Protein AF-A0A9P7F7M1-F1 (afdb_monomer)

Solvent-accessible surface area (backbone atoms only — not comparable to full-atom values): 29610 Å² total; per-residue (Å²): 142,85,88,84,84,84,83,83,83,83,80,83,74,84,79,76,82,79,76,76,78,80,84,76,73,84,78,82,80,71,52,75,65,57,50,50,53,50,51,50,52,52,48,52,53,52,46,55,52,51,50,53,50,51,52,52,52,52,53,51,52,53,50,39,47,51,52,10,63,77,66,77,45,57,49,70,57,48,45,53,46,61,76,53,31,78,68,51,61,72,60,52,71,69,74,87,44,59,65,60,26,48,55,53,52,54,57,65,72,42,85,71,81,79,64,58,80,72,48,53,60,55,49,48,66,71,42,48,71,60,66,77,63,61,54,70,71,56,48,52,50,41,40,51,55,42,50,53,50,50,51,46,56,72,71,38,83,73,70,39,73,67,50,49,51,48,52,50,50,50,51,52,50,50,53,51,50,51,53,50,52,48,30,73,72,69,70,57,69,92,69,58,69,67,52,59,54,42,38,42,74,72,67,67,42,51,68,66,59,51,49,52,50,49,46,51,34,64,78,49,31,72,65,40,56,53,49,47,53,52,48,52,48,49,51,52,51,49,52,44,50,50,52,52,31,51,50,51,51,51,50,51,54,52,56,52,68,73,61,83,48,72,74,54,46,62,71,72,62,67,50,96,75,67,65,84,47,56,94,45,32,63,62,68,34,32,66,67,68,42,45,37,84,49,87,73,58,90,94,46,59,96,48,47,64,86,77,37,51,88,53,56,70,63,51,51,54,50,39,51,47,58,68,74,45,75,81,74,33,72,44,69,59,77,70,73,76,78,76,82,76,81,77,85,78,83,82,82,86,79,91,78,89,82,82,86,78,85,78,85,80,88,79,86,78,87,82,84,91,84,91,88,83,86,84,88,82,89,82,84,86,84,85,88,80,89,80,89,80,83,89,80,87,78,87,76,84,84,84,79,85,78,88,82,78,86,88,80,92,74,85,83,86,82,84,87,81,81,89,80,87,82,80,81,83,75,83,89,79,78,81,85,78,77,76,81,78,87,57,68,65,65,52,51,55,51,49,51,70,72,68,48,85,81,132

pLDDT: mean 70.67, std 21.91, range [29.69, 98.19]

Radius of gyration: 40.46 Å; Cα contacts (8 Å, |Δi|>4): 155; chains: 1; bounding box: 104×92×124 Å

Sequence (455 aa):
MVSQLFHVVKNISAGQRIQLPPCTCPKVVLSKEAQAMLKHSQQEKSHQFRDALNDAWNQLDEALKTIAVSHHKCVCHVQNDLYIGHGLLRLRCSKLNAWNAFCWKKNQETENRNQGQGALESLIHKHWNEYLRPLKDEQDNILAEYADWKTTKVTGLCVSTKSKINDITQTLKAVKNELNSLNCHTGVAFATEGVQHFMGSVMGIDNQDLVSKMEGFAVQGMKGTATNYKQQVSKIRSKICDIINTKLHQFLLVFCKAFDSCALIELITGDPDARMQWTHYFRNVVQHYQVAIEGWPDNIPFANLSQASSACPNLEMLYSKWESNGRKEAQRARSCHKPKLPQKYKSSETVEDNDCTDEEHEHGNEEQDEPVDEPVCRSSTPAAAHAANQPSTFDIANTSASLQLPGSDVPPPSNAPDALDFNFYIPRDSNILTFPQFDSDAMLANLDRMFGPAP

Structure (mmCIF, N/CA/C/O backbone):
data_AF-A0A9P7F7M1-F1
#
_entry.id   AF-A0A9P7F7M1-F1
#
loop_
_atom_site.group_PDB
_atom_site.id
_atom_site.type_symbol
_atom_site.label_atom_id
_atom_site.label_alt_id
_atom_site.label_comp_id
_atom_site.label_asym_id
_atom_site.label_entity_id
_atom_site.label_seq_id
_atom_site.pdbx_PDB_ins_code
_atom_site.Cartn_x
_a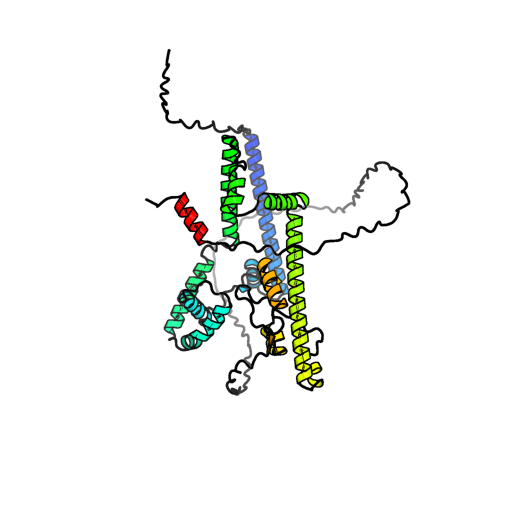tom_site.Cartn_y
_atom_site.Cartn_z
_atom_site.occupancy
_atom_site.B_iso_or_equiv
_atom_site.auth_seq_id
_atom_site.auth_comp_id
_atom_site.auth_asym_id
_atom_site.auth_atom_id
_atom_site.pdbx_PDB_model_num
ATOM 1 N N . MET A 1 1 ? 29.821 -0.877 81.477 1.00 39.84 1 MET A N 1
ATOM 2 C CA . MET A 1 1 ? 29.933 -1.575 80.179 1.00 39.84 1 MET A CA 1
ATOM 3 C C . MET A 1 1 ? 28.821 -2.609 80.113 1.00 39.84 1 MET A C 1
ATOM 5 O O . MET A 1 1 ? 28.913 -3.615 80.798 1.00 39.84 1 MET A O 1
ATOM 9 N N . VAL A 1 2 ? 27.734 -2.312 79.400 1.00 31.50 2 VAL A N 1
ATOM 10 C CA . VAL A 1 2 ? 26.580 -3.212 79.247 1.00 31.50 2 VAL A CA 1
ATOM 11 C C . VAL A 1 2 ? 26.306 -3.315 77.753 1.00 31.50 2 VAL A C 1
ATOM 13 O O . VAL A 1 2 ? 25.874 -2.341 77.144 1.00 31.50 2 VAL A O 1
ATOM 16 N N . SER A 1 3 ? 26.613 -4.467 77.164 1.00 38.62 3 SER A N 1
ATOM 17 C CA . SER A 1 3 ? 26.280 -4.778 75.775 1.00 38.62 3 SER A CA 1
ATOM 18 C C . SER A 1 3 ? 24.979 -5.572 75.759 1.00 38.62 3 SER A C 1
ATOM 20 O O . SER A 1 3 ? 24.933 -6.693 76.260 1.00 38.62 3 SER A O 1
ATOM 22 N N . GLN A 1 4 ? 23.920 -4.982 75.205 1.00 44.97 4 GLN A N 1
ATOM 23 C CA . GLN A 1 4 ? 22.678 -5.685 74.889 1.00 44.97 4 GLN A CA 1
ATOM 24 C C . GLN A 1 4 ? 22.730 -6.174 73.440 1.00 44.97 4 GLN A C 1
ATOM 26 O O . GLN A 1 4 ? 22.819 -5.387 72.500 1.00 44.97 4 GLN A O 1
ATOM 31 N N . LEU A 1 5 ? 22.699 -7.496 73.293 1.00 45.56 5 LEU A N 1
ATOM 32 C CA . LEU A 1 5 ? 22.589 -8.215 72.030 1.00 45.56 5 LEU A CA 1
ATOM 33 C C . LEU A 1 5 ? 21.094 -8.388 71.709 1.00 45.56 5 LEU A C 1
ATOM 35 O O . LEU A 1 5 ? 20.382 -9.062 72.452 1.00 45.56 5 LEU A O 1
ATOM 39 N N . PHE A 1 6 ? 20.612 -7.798 70.616 1.00 41.94 6 PHE A N 1
ATOM 40 C CA . PHE A 1 6 ? 19.266 -8.059 70.099 1.00 41.94 6 PHE A CA 1
ATOM 41 C C . PHE A 1 6 ? 19.322 -9.169 69.044 1.00 41.94 6 PHE A C 1
ATOM 43 O O . PHE A 1 6 ? 19.834 -8.969 67.945 1.00 41.94 6 PHE A O 1
ATOM 50 N N . HIS A 1 7 ? 18.761 -10.334 69.369 1.00 42.06 7 HIS A N 1
ATOM 51 C CA . HIS A 1 7 ? 18.430 -11.364 68.386 1.00 42.06 7 HIS A CA 1
ATOM 52 C C . HIS A 1 7 ? 17.060 -11.061 67.770 1.00 42.06 7 HIS A C 1
ATOM 54 O O . HIS A 1 7 ? 16.032 -11.146 68.440 1.00 42.06 7 HIS A O 1
ATOM 60 N N . VAL A 1 8 ? 17.042 -10.732 66.477 1.00 46.00 8 VAL A N 1
ATOM 61 C CA . VAL A 1 8 ? 15.816 -10.636 65.674 1.00 46.00 8 VAL A CA 1
ATOM 62 C C . VAL A 1 8 ? 15.525 -12.011 65.077 1.00 46.00 8 VAL A C 1
ATOM 64 O O . VAL A 1 8 ? 16.167 -12.436 64.119 1.00 46.00 8 VAL A O 1
ATOM 67 N N . VAL A 1 9 ? 14.552 -12.717 65.653 1.00 46.03 9 VAL A N 1
ATOM 68 C CA . VAL A 1 9 ? 13.976 -13.940 65.078 1.00 46.03 9 VAL A CA 1
ATOM 69 C C . VAL A 1 9 ? 12.910 -13.526 64.065 1.00 46.03 9 VAL A C 1
ATOM 71 O O . VAL A 1 9 ? 11.855 -13.011 64.431 1.00 46.03 9 VAL A O 1
ATOM 74 N N . LYS A 1 10 ? 13.193 -13.724 62.776 1.00 51.34 10 LYS A N 1
ATOM 75 C CA . LYS A 1 10 ? 12.276 -13.410 61.674 1.00 51.34 10 LYS A CA 1
ATOM 76 C C . LYS A 1 10 ? 11.512 -14.678 61.276 1.00 51.34 10 LYS A C 1
ATOM 78 O O . LYS A 1 10 ? 11.952 -15.427 60.411 1.00 51.34 10 LYS A O 1
ATOM 83 N N . ASN A 1 11 ? 10.370 -14.919 61.919 1.00 42.97 11 ASN A N 1
ATOM 84 C CA . ASN A 1 11 ? 9.403 -15.926 61.477 1.00 42.97 11 ASN A CA 1
ATOM 85 C C . ASN A 1 11 ? 8.604 -15.365 60.292 1.00 42.97 11 ASN A C 1
ATOM 87 O O . ASN A 1 11 ? 7.792 -14.458 60.460 1.00 42.97 11 ASN A O 1
ATOM 91 N N . ILE A 1 12 ? 8.848 -15.893 59.093 1.00 47.41 12 ILE A N 1
ATOM 92 C CA . ILE A 1 12 ? 8.062 -15.600 57.890 1.00 47.41 12 ILE A CA 1
ATOM 93 C C . ILE A 1 12 ? 6.879 -16.575 57.883 1.00 47.41 12 ILE A C 1
ATOM 95 O O . ILE A 1 12 ? 7.024 -17.732 57.494 1.00 47.41 12 ILE A O 1
ATOM 99 N N . SER A 1 13 ? 5.716 -16.131 58.365 1.00 49.62 13 SER A N 1
ATOM 100 C CA . SER A 1 13 ? 4.459 -16.862 58.202 1.00 49.62 13 SER A CA 1
ATOM 101 C C . SER A 1 13 ? 3.940 -16.693 56.772 1.00 49.62 13 SER A C 1
ATOM 103 O O . SER A 1 13 ? 3.970 -15.606 56.195 1.00 49.62 13 SER A O 1
ATOM 105 N N . ALA A 1 14 ? 3.489 -17.799 56.183 1.00 49.66 14 ALA A N 1
ATOM 106 C CA . ALA A 1 14 ? 2.923 -17.853 54.845 1.00 49.66 14 ALA A CA 1
ATOM 107 C C . ALA A 1 14 ? 1.735 -16.883 54.709 1.00 49.66 14 ALA A C 1
ATOM 109 O O . ALA A 1 14 ? 0.730 -17.004 55.410 1.00 49.66 14 ALA A O 1
ATOM 110 N N . GLY A 1 15 ? 1.864 -15.914 53.801 1.00 44.81 15 GLY A N 1
ATOM 111 C CA . GLY A 1 15 ? 0.842 -14.912 53.521 1.00 44.81 15 GLY A CA 1
ATOM 112 C C . GLY A 1 15 ? -0.420 -15.535 52.928 1.00 44.81 15 GLY A C 1
ATOM 113 O O . GLY A 1 15 ? -0.465 -15.872 51.744 1.00 44.81 15 GLY A O 1
ATOM 114 N N . GLN A 1 16 ? -1.465 -15.646 53.746 1.00 52.22 16 GLN A N 1
ATOM 115 C CA . GLN A 1 16 ? -2.840 -15.823 53.286 1.00 52.22 16 GLN A CA 1
ATOM 116 C C . GLN A 1 16 ? -3.211 -14.629 52.397 1.00 52.22 16 GLN A C 1
ATOM 118 O O . GLN A 1 16 ? -3.279 -13.491 52.859 1.00 52.22 16 GLN A O 1
ATOM 123 N N . ARG A 1 17 ? -3.439 -14.884 51.103 1.00 47.28 17 ARG A N 1
ATOM 124 C CA . ARG A 1 17 ? -3.993 -13.890 50.177 1.00 47.28 17 ARG A CA 1
ATOM 125 C C . ARG A 1 17 ? -5.397 -13.518 50.652 1.00 47.28 17 ARG A C 1
ATOM 127 O O . ARG A 1 17 ? -6.331 -14.299 50.495 1.00 47.28 17 ARG A O 1
ATOM 134 N N . ILE A 1 18 ? -5.530 -12.328 51.226 1.00 48.00 18 ILE A N 1
ATOM 135 C CA . ILE A 1 18 ? -6.816 -11.714 51.553 1.00 48.00 18 ILE A CA 1
ATOM 136 C C . ILE A 1 18 ? -7.489 -11.370 50.217 1.00 48.00 18 ILE A C 1
ATOM 138 O O . ILE A 1 18 ? -7.158 -10.365 49.590 1.00 48.00 18 ILE A O 1
ATOM 142 N N . GLN A 1 19 ? -8.379 -12.239 49.727 1.00 65.25 19 GLN A N 1
ATOM 143 C CA . GLN A 1 19 ? -9.272 -11.883 48.625 1.00 65.25 19 GLN A CA 1
ATOM 144 C C . GLN A 1 19 ? -10.228 -10.799 49.125 1.00 65.25 19 GLN A C 1
ATOM 146 O O . GLN A 1 19 ? -10.931 -10.992 50.117 1.00 65.25 19 GLN A O 1
ATOM 151 N N . LEU A 1 20 ? -10.235 -9.649 48.452 1.00 58.78 20 LEU A N 1
ATOM 152 C CA . LEU A 1 20 ? -11.225 -8.608 48.699 1.00 58.78 20 LEU A CA 1
ATOM 153 C C . LEU A 1 20 ? -12.632 -9.168 48.412 1.00 58.78 20 LEU A C 1
ATOM 155 O O . LEU A 1 20 ? -12.809 -9.853 47.399 1.00 58.78 20 LEU A O 1
ATOM 159 N N . PRO A 1 21 ? -13.627 -8.896 49.277 1.00 67.62 21 PRO A N 1
ATOM 160 C CA . PRO A 1 21 ? -15.001 -9.331 49.063 1.00 67.62 21 PRO A CA 1
ATOM 161 C C . PRO A 1 21 ? -15.513 -8.862 47.690 1.00 67.62 21 PRO A C 1
ATOM 163 O O . PRO A 1 21 ? -15.281 -7.703 47.335 1.00 67.62 21 PRO A O 1
ATOM 166 N N . PRO A 1 22 ? -16.213 -9.714 46.917 1.00 66.81 22 PRO A N 1
ATOM 167 C CA . PRO A 1 22 ? -16.779 -9.329 45.629 1.00 66.81 22 PRO A CA 1
ATOM 168 C C . PRO A 1 22 ? -17.646 -8.079 45.788 1.00 66.81 22 PRO A C 1
ATOM 170 O O . PRO A 1 22 ? -18.566 -8.069 46.607 1.00 66.81 22 PRO A O 1
ATOM 173 N N . CYS A 1 23 ? -17.372 -7.029 45.010 1.00 66.44 23 CYS A N 1
ATOM 174 C CA . CYS A 1 23 ? -18.219 -5.842 44.979 1.00 66.44 23 CYS A CA 1
ATOM 175 C C . CYS A 1 23 ? -19.635 -6.249 44.551 1.00 66.44 23 CYS A C 1
ATOM 177 O O . CYS A 1 23 ? -19.894 -6.552 43.386 1.00 66.44 23 CYS A O 1
ATOM 179 N N . THR A 1 24 ? -20.565 -6.278 45.504 1.00 58.06 24 THR A N 1
ATOM 180 C CA . THR A 1 24 ? -21.972 -6.562 45.242 1.00 58.06 24 THR A CA 1
ATOM 181 C C . THR A 1 24 ? -22.602 -5.337 44.598 1.00 58.06 24 THR A C 1
ATOM 183 O O . THR A 1 24 ? -22.983 -4.391 45.288 1.00 58.06 24 THR A O 1
ATOM 186 N N . CYS A 1 25 ? -22.722 -5.337 43.271 1.00 71.75 25 CYS A N 1
ATOM 187 C CA . CYS A 1 25 ? -23.598 -4.385 42.602 1.00 71.75 25 CYS A CA 1
ATOM 188 C C . CYS A 1 25 ? -25.028 -4.580 43.144 1.00 71.75 25 CYS A C 1
ATOM 190 O O . CYS A 1 25 ? -25.496 -5.726 43.192 1.00 71.75 25 CYS A O 1
ATOM 192 N N . PRO A 1 26 ? -25.722 -3.511 43.573 1.00 74.56 26 PRO A N 1
ATOM 193 C CA . PRO A 1 26 ? -27.084 -3.615 44.079 1.00 74.56 26 PRO A CA 1
ATOM 194 C C . PRO A 1 26 ? -27.981 -4.261 43.017 1.00 74.56 26 PRO A C 1
ATOM 196 O O . PRO A 1 26 ? -28.183 -3.722 41.929 1.00 74.56 26 PRO A O 1
ATOM 199 N N . LYS A 1 27 ? -28.494 -5.457 43.325 1.00 79.19 27 LYS A N 1
ATOM 200 C CA . LYS A 1 27 ? -29.437 -6.175 42.464 1.00 79.19 27 LYS A CA 1
ATOM 201 C C . LYS A 1 27 ? -30.793 -5.494 42.575 1.00 79.19 27 LYS A C 1
ATOM 203 O O . LYS A 1 27 ? -31.524 -5.710 43.538 1.00 79.19 27 LYS A O 1
ATOM 208 N N . VAL A 1 28 ? -31.127 -4.674 41.586 1.00 86.75 28 VAL A N 1
ATOM 209 C CA . VAL A 1 28 ? -32.477 -4.127 41.442 1.00 86.75 28 VAL A CA 1
ATOM 210 C C . VAL A 1 28 ? -33.407 -5.277 41.055 1.00 86.75 28 VAL A C 1
ATOM 212 O O . VAL A 1 28 ? -33.351 -5.792 39.938 1.00 86.75 28 VAL A O 1
ATOM 215 N N . VAL A 1 29 ? -34.240 -5.720 41.996 1.00 91.00 29 VAL A N 1
ATOM 216 C CA . VAL A 1 29 ? -35.263 -6.740 41.742 1.00 91.00 29 VAL A CA 1
ATOM 217 C C . VAL A 1 29 ? -36.479 -6.044 41.138 1.00 91.00 29 VAL A C 1
ATOM 219 O O . VAL A 1 29 ? -37.227 -5.364 41.833 1.00 91.00 29 VAL A O 1
ATOM 222 N N . LEU A 1 30 ? -36.663 -6.189 39.827 1.00 94.62 30 LEU A N 1
ATOM 223 C CA . LEU A 1 30 ? -37.853 -5.696 39.132 1.00 94.62 30 LEU A CA 1
ATOM 224 C C . LEU A 1 30 ? -39.090 -6.509 39.539 1.00 94.62 30 LEU A C 1
ATOM 226 O O . LEU A 1 30 ? -38.999 -7.731 39.699 1.00 94.62 30 LEU A O 1
ATOM 230 N N . SER A 1 31 ? -40.247 -5.849 39.652 1.00 97.06 31 SER A N 1
ATOM 231 C CA . SER A 1 31 ? -41.533 -6.519 39.880 1.00 97.06 31 SER A CA 1
ATOM 232 C C . SER A 1 31 ? -41.869 -7.481 38.730 1.00 97.06 31 SER A C 1
ATOM 234 O O . SER A 1 31 ? -41.388 -7.317 37.607 1.00 97.06 31 SER A O 1
ATOM 236 N N . LYS A 1 32 ? -42.710 -8.495 38.986 1.00 96.62 32 LYS A N 1
ATOM 237 C CA . LYS A 1 32 ? -43.136 -9.459 37.947 1.00 96.62 32 LYS A CA 1
ATOM 238 C C . LYS A 1 32 ? -43.782 -8.763 36.743 1.00 96.62 32 LYS A C 1
ATOM 240 O O . LYS A 1 32 ? -43.547 -9.162 35.609 1.00 96.62 32 LYS A O 1
ATOM 245 N N . GLU A 1 33 ? -44.543 -7.704 37.000 1.00 96.81 33 GLU A N 1
ATOM 246 C CA . GLU A 1 33 ? -45.182 -6.879 35.975 1.00 96.81 33 GLU A CA 1
ATOM 247 C C . GLU A 1 33 ? -44.153 -6.094 35.151 1.00 96.81 33 GLU A C 1
ATOM 249 O O . GLU A 1 33 ? -44.161 -6.176 33.925 1.00 96.81 33 GLU A O 1
ATOM 254 N N . ALA A 1 34 ? -43.181 -5.444 35.804 1.00 95.44 34 ALA A N 1
ATOM 255 C CA . ALA A 1 34 ? -42.101 -4.742 35.110 1.00 95.44 34 ALA A CA 1
ATOM 256 C C . ALA A 1 34 ? -41.249 -5.695 34.254 1.00 95.44 34 ALA A C 1
ATOM 258 O O . ALA A 1 34 ? -40.846 -5.344 33.146 1.00 95.44 34 ALA A O 1
ATOM 259 N N . GLN A 1 35 ? -41.007 -6.924 34.724 1.00 95.38 35 GLN A N 1
ATOM 260 C CA . GLN A 1 35 ? -40.320 -7.950 33.933 1.00 95.38 35 GLN A CA 1
ATOM 261 C C . GLN A 1 35 ? -41.143 -8.399 32.716 1.00 95.38 35 GLN A C 1
ATOM 263 O O . GLN A 1 35 ? -40.571 -8.597 31.644 1.00 95.38 35 GLN A O 1
ATOM 268 N N . ALA A 1 36 ? -42.464 -8.553 32.858 1.00 96.19 36 ALA A N 1
ATOM 269 C CA . ALA A 1 36 ? -43.351 -8.904 31.750 1.00 96.19 36 ALA A CA 1
ATOM 270 C C . ALA A 1 36 ? -43.409 -7.785 30.697 1.00 96.19 36 ALA A C 1
ATOM 272 O O . ALA A 1 36 ? -43.236 -8.064 29.510 1.00 96.19 36 ALA A O 1
ATOM 273 N N . MET A 1 37 ? -43.539 -6.525 31.126 1.00 96.38 37 MET A N 1
ATOM 274 C CA . MET A 1 37 ? -43.490 -5.358 30.236 1.00 96.38 37 MET A CA 1
ATOM 275 C C . MET A 1 37 ? -42.149 -5.249 29.504 1.00 96.38 37 MET A C 1
ATOM 277 O O . MET A 1 37 ? -42.114 -4.979 28.305 1.00 96.38 37 MET A O 1
ATOM 281 N N . LEU A 1 38 ? -41.036 -5.500 30.200 1.00 95.69 38 LEU A N 1
ATOM 282 C CA . LEU A 1 38 ? -39.706 -5.455 29.596 1.00 95.69 38 LEU A CA 1
ATOM 283 C C . LEU A 1 38 ? -39.532 -6.559 28.546 1.00 95.69 38 LEU A C 1
ATOM 285 O O . LEU A 1 38 ? -39.035 -6.281 27.456 1.00 95.69 38 LEU A O 1
ATOM 289 N N . LYS A 1 39 ? -39.988 -7.786 28.831 1.00 95.94 39 LYS A N 1
ATOM 290 C CA . LYS A 1 39 ? -39.982 -8.887 27.853 1.00 95.94 39 LYS A CA 1
ATOM 291 C C . LYS A 1 39 ? -40.856 -8.580 26.639 1.00 95.94 39 LYS A C 1
ATOM 293 O O . LYS A 1 39 ? -40.403 -8.793 25.520 1.00 95.94 39 LYS A O 1
ATOM 298 N N . HIS A 1 40 ? -42.058 -8.044 26.850 1.00 97.00 40 HIS A N 1
ATOM 299 C CA . HIS A 1 40 ? -42.939 -7.628 25.759 1.00 97.00 40 HIS A CA 1
ATOM 300 C C . HIS A 1 40 ? -42.273 -6.555 24.887 1.00 97.00 40 HIS A C 1
ATOM 302 O O . HIS A 1 40 ? -42.188 -6.713 23.675 1.00 97.00 40 HIS A O 1
ATOM 308 N N . SER A 1 41 ? -41.699 -5.512 25.497 1.00 96.75 41 SER A N 1
ATOM 309 C CA . SER A 1 41 ? -40.981 -4.460 24.764 1.00 96.75 41 SER A CA 1
ATOM 310 C C . SER A 1 41 ? -39.768 -5.002 23.997 1.00 96.75 41 SER A C 1
ATOM 312 O O . SER A 1 41 ? -39.494 -4.570 22.880 1.00 96.75 41 SER A O 1
ATOM 314 N N . GLN A 1 42 ? -39.037 -5.966 24.564 1.00 95.69 42 GLN A N 1
ATOM 315 C CA . GLN A 1 42 ? -37.939 -6.634 23.859 1.00 95.69 42 GLN A CA 1
ATOM 316 C C . GLN A 1 42 ? -38.433 -7.447 22.658 1.00 95.69 42 GLN A C 1
ATOM 318 O O . GLN A 1 42 ? -37.806 -7.397 21.600 1.00 95.69 42 GLN A O 1
ATOM 323 N N . GLN A 1 43 ? -39.548 -8.168 22.799 1.00 97.06 43 GLN A N 1
ATOM 324 C CA . GLN A 1 43 ? -40.160 -8.917 21.701 1.00 97.06 43 GLN A CA 1
ATOM 325 C C . GLN A 1 43 ? -40.636 -7.981 20.592 1.00 97.06 43 GLN A C 1
ATOM 327 O O . GLN A 1 43 ? -40.294 -8.200 19.435 1.00 97.06 43 GLN A O 1
ATOM 332 N N . GLU A 1 44 ? -41.343 -6.908 20.940 1.00 97.69 44 GLU A N 1
ATOM 333 C CA . GLU A 1 44 ? -41.823 -5.903 19.991 1.00 97.69 44 GLU A CA 1
ATOM 334 C C . GLU A 1 44 ? -40.667 -5.267 19.206 1.00 97.69 44 GLU A C 1
ATOM 336 O O . GLU A 1 44 ? -40.687 -5.255 17.977 1.00 97.69 44 GLU A O 1
ATOM 341 N N . LYS A 1 45 ? -39.594 -4.850 19.891 1.00 96.56 45 LYS A N 1
ATOM 342 C CA . LYS A 1 45 ? -38.381 -4.329 19.234 1.00 96.56 45 LYS A CA 1
ATOM 343 C C . LYS A 1 45 ? -37.714 -5.366 18.332 1.00 96.56 45 LYS A C 1
ATOM 345 O O . LYS A 1 45 ? -37.214 -5.027 17.264 1.00 96.56 45 LYS A O 1
ATOM 350 N N . SER A 1 46 ? -37.699 -6.632 18.745 1.00 94.88 46 SER A N 1
ATOM 351 C CA . SER A 1 46 ? -37.161 -7.726 17.932 1.00 94.88 46 SER A CA 1
ATOM 352 C C . SER A 1 46 ? -38.024 -8.022 16.700 1.00 94.88 46 SER A C 1
ATOM 354 O O . SER A 1 46 ? -37.482 -8.392 15.659 1.00 94.88 46 SER A O 1
ATOM 356 N N . HIS A 1 47 ? -39.346 -7.868 16.796 1.00 97.06 47 HIS A N 1
ATOM 357 C CA . HIS A 1 47 ? -40.257 -7.950 15.655 1.00 97.06 47 HIS A CA 1
ATOM 358 C C . HIS A 1 47 ? -40.024 -6.791 14.685 1.00 97.06 47 HIS A C 1
ATOM 360 O O . HIS A 1 47 ? -39.655 -7.051 13.547 1.00 97.06 47 HIS A O 1
ATOM 366 N N . GLN A 1 48 ? -40.057 -5.547 15.168 1.00 96.62 48 GLN A N 1
ATOM 367 C CA . GLN A 1 48 ? -39.792 -4.358 14.347 1.00 96.62 48 GLN A CA 1
ATOM 368 C C . GLN A 1 48 ? -38.439 -4.428 13.625 1.00 96.62 48 GLN A C 1
ATOM 370 O O . GLN A 1 48 ? -38.330 -4.055 12.462 1.00 96.62 48 GLN A O 1
ATOM 375 N N . PHE A 1 49 ? -37.398 -4.942 14.289 1.00 96.19 49 PHE A N 1
ATOM 376 C CA . PHE A 1 49 ? -36.092 -5.134 13.660 1.00 96.19 49 PHE A CA 1
ATOM 377 C C . PHE A 1 49 ? -36.116 -6.185 12.538 1.00 96.19 49 PHE A C 1
ATOM 379 O O . PHE A 1 49 ? -35.492 -5.981 11.500 1.00 96.19 49 PHE A O 1
ATOM 386 N N . ARG A 1 50 ? -36.831 -7.303 12.725 1.00 94.62 50 ARG A N 1
ATOM 387 C CA . ARG A 1 50 ? -36.988 -8.329 11.679 1.00 94.62 50 ARG A CA 1
ATOM 388 C C . ARG A 1 50 ? -37.785 -7.804 10.492 1.00 94.62 50 ARG A C 1
ATOM 390 O O . ARG A 1 50 ? -37.388 -8.059 9.361 1.00 94.62 50 ARG A O 1
ATOM 397 N N . ASP A 1 51 ? -38.844 -7.047 10.750 1.00 97.19 51 ASP A N 1
ATOM 398 C CA . ASP A 1 51 ? -39.665 -6.443 9.702 1.00 97.19 51 ASP A CA 1
ATOM 399 C C . ASP A 1 51 ? -38.833 -5.445 8.884 1.00 97.19 51 ASP A C 1
ATOM 401 O O . ASP A 1 51 ? -38.756 -5.567 7.666 1.00 97.19 51 ASP A O 1
ATOM 405 N N . ALA A 1 52 ? -38.066 -4.574 9.549 1.00 96.38 52 ALA A N 1
ATOM 406 C CA . ALA A 1 52 ? -37.148 -3.654 8.877 1.00 96.38 52 ALA A CA 1
ATOM 407 C C . ALA A 1 52 ? -36.063 -4.371 8.044 1.00 96.38 52 ALA A C 1
ATOM 409 O O . ALA A 1 52 ? -35.675 -3.881 6.983 1.00 96.38 52 ALA A O 1
ATOM 410 N N . LEU A 1 53 ? -35.565 -5.530 8.499 1.00 94.44 53 LEU A N 1
ATOM 411 C CA . LEU A 1 53 ? -34.636 -6.348 7.710 1.00 94.44 53 LEU A CA 1
ATOM 412 C C . LEU A 1 53 ? -35.307 -6.946 6.471 1.00 94.44 53 LEU A C 1
ATOM 414 O O . LEU A 1 53 ? -34.699 -6.944 5.403 1.00 94.44 53 LEU A O 1
ATOM 418 N N . ASN A 1 54 ? -36.536 -7.446 6.597 1.00 96.06 54 ASN A N 1
ATOM 419 C CA . ASN A 1 54 ? -37.291 -7.983 5.465 1.00 96.06 54 ASN A CA 1
ATOM 420 C C . ASN A 1 54 ? -37.596 -6.886 4.437 1.00 96.06 54 ASN A C 1
ATOM 422 O O . ASN A 1 54 ? -37.395 -7.099 3.243 1.00 96.06 54 ASN A O 1
ATOM 426 N N . ASP A 1 55 ? -37.985 -5.695 4.894 1.00 97.12 55 ASP A N 1
ATOM 427 C CA . ASP A 1 55 ? -38.215 -4.538 4.026 1.00 97.12 55 ASP A CA 1
ATOM 428 C C . ASP A 1 55 ? -36.943 -4.133 3.273 1.00 97.12 55 ASP A C 1
ATOM 430 O O . ASP A 1 55 ? -36.984 -3.893 2.065 1.00 97.12 55 ASP A O 1
ATOM 434 N N . ALA A 1 56 ? -35.795 -4.112 3.955 1.00 96.19 56 ALA A N 1
ATOM 435 C CA . ALA A 1 56 ? -34.508 -3.834 3.323 1.00 96.19 56 ALA A CA 1
ATOM 436 C C . ALA A 1 56 ? -34.128 -4.901 2.279 1.00 96.19 56 ALA A C 1
ATOM 438 O O . ALA A 1 56 ? -33.625 -4.559 1.206 1.00 96.19 56 ALA A O 1
ATOM 439 N N . TRP A 1 57 ? -34.389 -6.183 2.558 1.00 93.81 57 TRP A N 1
ATOM 440 C CA . TRP A 1 57 ? -34.159 -7.264 1.596 1.00 93.81 57 TRP A CA 1
ATOM 441 C C . TRP A 1 57 ? -35.052 -7.143 0.361 1.00 93.81 57 TRP A C 1
ATOM 443 O O . TRP A 1 57 ? -34.553 -7.280 -0.755 1.00 93.81 57 TRP A O 1
ATOM 453 N N . ASN A 1 58 ? -36.331 -6.816 0.545 1.00 95.69 58 ASN A N 1
ATOM 454 C CA . ASN A 1 58 ? -37.266 -6.601 -0.559 1.00 95.69 58 ASN A CA 1
ATOM 455 C C . ASN A 1 58 ? -36.832 -5.414 -1.435 1.00 95.69 58 ASN A C 1
ATOM 457 O O . ASN A 1 58 ? -36.828 -5.520 -2.658 1.00 95.69 58 ASN A O 1
ATOM 461 N N . GLN A 1 59 ? -36.393 -4.303 -0.830 1.00 96.44 59 GLN A N 1
ATOM 462 C CA . GLN A 1 59 ? -35.870 -3.152 -1.579 1.00 96.44 59 GLN A CA 1
ATOM 463 C C . GLN A 1 59 ? -34.628 -3.507 -2.406 1.00 96.44 59 GLN A C 1
ATOM 465 O O . GLN A 1 59 ? -34.473 -3.034 -3.533 1.00 96.44 59 GLN A O 1
ATOM 470 N N . LEU A 1 60 ? -33.743 -4.344 -1.860 1.00 95.00 60 LEU A N 1
ATOM 471 C CA . LEU A 1 60 ? -32.550 -4.802 -2.566 1.00 95.00 60 LEU A CA 1
ATOM 472 C C . LEU A 1 60 ? -32.903 -5.721 -3.745 1.00 95.00 60 LEU A C 1
ATOM 474 O O . LEU A 1 60 ? -32.299 -5.587 -4.808 1.00 95.00 60 LEU A O 1
ATOM 478 N N . ASP A 1 61 ? -33.893 -6.602 -3.590 1.00 96.12 61 ASP A N 1
ATOM 479 C CA . ASP A 1 61 ? -34.386 -7.471 -4.667 1.00 96.12 61 ASP A CA 1
ATOM 480 C C . ASP A 1 61 ? -35.024 -6.665 -5.814 1.00 96.12 61 ASP A C 1
ATOM 482 O O . ASP A 1 61 ? -34.713 -6.875 -6.988 1.00 96.12 61 ASP A O 1
ATOM 486 N N . GLU A 1 62 ? -35.834 -5.655 -5.491 1.00 97.31 62 GLU A N 1
ATOM 487 C CA . GLU A 1 62 ? -36.415 -4.761 -6.502 1.00 97.31 62 GLU A CA 1
ATOM 488 C C . GLU A 1 62 ? -35.349 -3.920 -7.223 1.00 97.31 62 GLU A C 1
ATOM 490 O O . GLU A 1 62 ? -35.398 -3.744 -8.448 1.00 97.31 62 GLU A O 1
ATOM 495 N N . ALA A 1 63 ? -34.322 -3.458 -6.504 1.00 97.19 63 ALA A N 1
ATOM 496 C CA . ALA A 1 63 ? -33.178 -2.788 -7.116 1.00 97.19 63 ALA A CA 1
ATOM 497 C C . ALA A 1 63 ? -32.396 -3.732 -8.052 1.00 97.19 63 ALA A C 1
ATOM 499 O O . ALA A 1 63 ? -32.024 -3.329 -9.158 1.00 97.19 63 ALA A O 1
ATOM 500 N N . LEU A 1 64 ? -32.190 -4.995 -7.655 1.00 97.00 64 LEU A N 1
ATOM 501 C CA . LEU A 1 64 ? -31.546 -6.020 -8.484 1.00 97.00 64 LEU A CA 1
ATOM 502 C C . LEU A 1 64 ? -32.313 -6.262 -9.786 1.00 97.00 64 LEU A C 1
ATOM 504 O O . LEU A 1 64 ? -31.703 -6.256 -10.860 1.00 97.00 64 LEU A O 1
ATOM 508 N N . LYS A 1 65 ? -33.638 -6.426 -9.709 1.00 98.06 65 LYS A N 1
ATOM 509 C CA . LYS A 1 65 ? -34.508 -6.579 -10.886 1.00 98.06 65 LYS A CA 1
ATOM 510 C C . LYS A 1 65 ? -34.447 -5.353 -11.790 1.00 98.06 65 LYS A C 1
ATOM 512 O O . LYS A 1 65 ? -34.307 -5.498 -13.002 1.00 98.06 65 LYS A O 1
ATOM 517 N N . THR A 1 66 ? -34.471 -4.153 -11.212 1.00 98.12 66 THR A N 1
ATOM 518 C CA . THR A 1 66 ? -34.383 -2.896 -11.970 1.00 98.12 66 THR A CA 1
ATOM 519 C C . THR A 1 66 ? -33.071 -2.800 -12.754 1.00 98.12 66 THR A C 1
ATOM 521 O O . THR A 1 66 ? -33.091 -2.462 -13.936 1.00 98.12 66 THR A O 1
ATOM 524 N N . ILE A 1 67 ? -31.936 -3.145 -12.134 1.00 97.12 67 ILE A N 1
ATOM 525 C CA . ILE A 1 67 ? -30.618 -3.168 -12.794 1.00 97.12 67 ILE A CA 1
ATOM 526 C C . ILE A 1 67 ? -30.558 -4.266 -13.867 1.00 97.12 67 ILE A C 1
ATOM 528 O O . ILE A 1 67 ? -29.998 -4.059 -14.943 1.00 97.12 67 ILE A O 1
ATOM 532 N N . ALA A 1 68 ? -31.129 -5.439 -13.590 1.00 97.81 68 ALA A N 1
ATOM 533 C CA . ALA A 1 68 ? -31.185 -6.543 -14.542 1.00 97.81 68 ALA A CA 1
ATOM 534 C C . ALA A 1 68 ? -31.948 -6.144 -15.816 1.00 97.81 68 ALA A C 1
ATOM 536 O O . ALA A 1 68 ? -31.426 -6.306 -16.921 1.00 97.81 68 ALA A O 1
ATOM 537 N N . VAL A 1 69 ? -33.125 -5.530 -15.659 1.00 98.19 69 VAL A N 1
ATOM 538 C CA . VAL A 1 69 ? -33.950 -5.040 -16.772 1.00 98.19 69 VAL A CA 1
ATOM 539 C C . VAL A 1 69 ? -33.263 -3.892 -17.517 1.00 98.19 69 VAL A C 1
ATOM 541 O O . VAL A 1 69 ? -33.159 -3.946 -18.740 1.00 98.19 69 VAL A O 1
ATOM 544 N N . SER A 1 70 ? -32.736 -2.880 -16.818 1.00 98.19 70 SER A N 1
ATOM 545 C CA . SER A 1 70 ? -32.128 -1.707 -17.469 1.00 98.19 70 SER A CA 1
ATOM 546 C C . SER A 1 70 ? -30.879 -2.046 -18.292 1.00 98.19 70 SER A C 1
ATOM 548 O O . SER A 1 70 ? -30.613 -1.406 -19.311 1.00 98.19 70 SER A O 1
ATOM 550 N N . HIS A 1 71 ? -30.128 -3.075 -17.888 1.00 97.00 71 HIS A N 1
ATOM 551 C CA . HIS A 1 71 ? -28.902 -3.506 -18.560 1.00 97.00 71 HIS A CA 1
ATOM 552 C C . HIS A 1 71 ? -29.056 -4.774 -19.410 1.00 97.00 71 HIS A C 1
ATOM 554 O O . HIS A 1 71 ? -28.047 -5.252 -19.927 1.00 97.00 71 HIS A O 1
ATOM 560 N N . HIS A 1 72 ? -30.275 -5.298 -19.586 1.00 96.50 72 HIS A N 1
ATOM 561 C CA . HIS A 1 72 ? -30.549 -6.519 -20.362 1.00 96.50 72 HIS A CA 1
ATOM 562 C C . HIS A 1 72 ? -29.722 -7.726 -19.875 1.00 96.50 72 HIS A C 1
ATOM 564 O O . HIS A 1 72 ? -29.149 -8.482 -20.660 1.00 96.50 72 HIS A O 1
ATOM 570 N N . LYS A 1 73 ? -29.615 -7.887 -18.552 1.00 97.25 73 LYS A N 1
ATOM 571 C CA . LYS A 1 73 ? -28.895 -8.992 -17.900 1.00 97.25 73 LYS A CA 1
ATOM 572 C C . LYS A 1 73 ? -29.854 -9.828 -17.061 1.00 97.25 73 LYS A C 1
ATOM 574 O O . LYS A 1 73 ? -30.882 -9.336 -16.612 1.00 97.25 73 LYS A O 1
ATOM 579 N N . CYS A 1 74 ? -29.503 -11.082 -16.780 1.00 96.38 74 CYS A N 1
ATOM 580 C CA . CYS A 1 74 ? -30.289 -11.890 -15.849 1.00 96.38 74 CYS A CA 1
ATOM 581 C C . CYS A 1 74 ? -30.076 -11.434 -14.392 1.00 96.38 74 CYS A C 1
ATOM 583 O O . CYS A 1 74 ? -28.972 -11.034 -14.006 1.00 96.38 74 CYS A O 1
ATOM 585 N N . VAL A 1 75 ? -31.124 -11.538 -13.566 1.00 95.81 75 VAL A N 1
ATOM 586 C CA . VAL A 1 75 ? -31.094 -11.150 -12.141 1.00 95.81 75 VAL A CA 1
ATOM 587 C C . VAL A 1 75 ? -29.965 -11.866 -11.396 1.00 95.81 75 VAL A C 1
ATOM 589 O O . VAL A 1 75 ? -29.209 -11.222 -10.676 1.00 95.81 75 VAL A O 1
ATOM 592 N N . CYS A 1 76 ? -29.755 -13.163 -11.653 1.00 92.31 76 CYS A N 1
ATOM 593 C CA . CYS A 1 76 ? -28.672 -13.942 -11.042 1.00 92.31 76 CYS A CA 1
ATOM 594 C C . CYS A 1 76 ? -27.267 -13.388 -11.345 1.00 92.31 76 CYS A C 1
ATOM 596 O O . CYS A 1 76 ? -26.364 -13.504 -10.515 1.00 92.31 76 CYS A O 1
ATOM 598 N N . HIS A 1 77 ? -27.051 -12.791 -12.521 1.00 89.75 77 HIS A N 1
ATOM 599 C CA . HIS A 1 77 ? -25.760 -12.197 -12.874 1.00 89.75 77 HIS A CA 1
ATOM 600 C C . HIS A 1 77 ? -25.513 -10.912 -12.083 1.00 89.75 77 HIS A C 1
ATOM 602 O O . HIS A 1 77 ? -24.455 -10.754 -11.479 1.00 89.75 77 HIS A O 1
ATOM 608 N N . VAL A 1 78 ? -26.517 -10.034 -12.023 1.00 93.94 78 VAL A N 1
ATOM 609 C CA . VAL A 1 78 ? -26.461 -8.795 -11.234 1.00 93.94 78 VAL A CA 1
ATOM 610 C C . VAL A 1 78 ? -26.311 -9.105 -9.741 1.00 93.94 78 VAL A C 1
ATOM 612 O O . VAL A 1 78 ? -25.522 -8.467 -9.045 1.00 93.94 78 VAL A O 1
ATOM 615 N N . GLN A 1 79 ? -27.010 -10.137 -9.265 1.00 92.88 79 GLN A N 1
ATOM 616 C CA . GLN A 1 79 ? -26.910 -10.645 -7.904 1.00 92.88 79 GLN A CA 1
ATOM 617 C C . GLN A 1 79 ? -25.472 -11.070 -7.577 1.00 92.88 79 GLN A C 1
ATOM 619 O O . GLN A 1 79 ? -24.888 -10.586 -6.609 1.00 92.88 79 GLN A O 1
ATOM 624 N N . ASN A 1 80 ? -24.864 -11.919 -8.407 1.00 85.12 80 ASN A N 1
ATOM 625 C CA . ASN A 1 80 ? -23.480 -12.351 -8.206 1.00 85.12 80 ASN A CA 1
ATOM 626 C C . ASN A 1 80 ? -22.495 -11.173 -8.175 1.00 85.12 80 ASN A C 1
ATOM 628 O O . ASN A 1 80 ? -21.602 -11.153 -7.326 1.00 85.12 80 ASN A O 1
ATOM 632 N N . ASP A 1 81 ? -22.674 -10.179 -9.045 1.00 86.94 81 ASP A N 1
ATOM 633 C CA . ASP A 1 81 ? -21.807 -8.999 -9.096 1.00 86.94 81 ASP A CA 1
ATOM 634 C C . ASP A 1 81 ? -21.936 -8.109 -7.842 1.00 86.94 81 ASP A C 1
ATOM 636 O O . ASP A 1 81 ? -20.929 -7.590 -7.343 1.00 86.94 81 ASP A O 1
ATOM 640 N N . LEU A 1 82 ? -23.149 -7.966 -7.291 1.00 88.06 82 LEU A N 1
ATOM 641 C CA . LEU A 1 82 ? -23.413 -7.167 -6.088 1.00 88.06 82 LEU A CA 1
ATOM 642 C C . LEU A 1 82 ? -22.992 -7.870 -4.792 1.00 88.06 82 LEU A C 1
ATOM 644 O O . LEU A 1 82 ? -22.302 -7.260 -3.975 1.00 88.06 82 LEU A O 1
ATOM 648 N N . TYR A 1 83 ? -23.355 -9.142 -4.603 1.00 82.25 83 TYR A N 1
ATOM 649 C CA . TYR A 1 83 ? -23.062 -9.876 -3.361 1.00 82.25 83 TYR A CA 1
ATOM 650 C C . TYR A 1 83 ? -21.581 -10.211 -3.202 1.00 82.25 83 TYR A C 1
ATOM 652 O O . TYR A 1 83 ? -21.046 -10.160 -2.095 1.00 82.25 83 TYR A O 1
ATOM 660 N N . ILE A 1 84 ? -20.902 -10.550 -4.299 1.00 74.56 84 ILE A N 1
ATOM 661 C CA . ILE A 1 84 ? -19.473 -10.876 -4.255 1.00 74.56 84 ILE A CA 1
ATOM 662 C C . ILE A 1 84 ? -18.647 -9.578 -4.292 1.00 74.56 84 ILE A C 1
ATOM 664 O O . ILE A 1 84 ? -17.469 -9.569 -3.950 1.00 74.56 84 ILE A O 1
ATOM 668 N N . GLY A 1 85 ? -19.268 -8.444 -4.619 1.00 65.94 85 GLY A N 1
ATOM 669 C CA . GLY A 1 85 ? -18.603 -7.167 -4.781 1.00 65.94 85 GLY A CA 1
ATOM 670 C C . GLY A 1 85 ? -17.711 -7.173 -6.021 1.00 65.94 85 GLY A C 1
ATOM 671 O O . GLY A 1 85 ? -16.886 -8.067 -6.239 1.00 65.94 85 GLY A O 1
ATOM 672 N N . HIS A 1 86 ? -17.793 -6.100 -6.807 1.00 57.22 86 HIS A N 1
ATOM 673 C CA . HIS A 1 86 ? -16.933 -5.866 -7.974 1.00 57.22 86 HIS A CA 1
ATOM 674 C C . HIS A 1 86 ? -15.423 -6.095 -7.709 1.00 57.22 86 HIS A C 1
ATOM 676 O O . HIS A 1 86 ? -14.659 -6.347 -8.643 1.00 57.22 86 HIS A O 1
ATOM 682 N N . GLY A 1 87 ? -14.979 -6.027 -6.446 1.00 53.56 87 GLY A N 1
ATOM 683 C CA . GLY A 1 87 ? -13.601 -6.275 -6.022 1.00 53.56 87 GLY A CA 1
ATOM 684 C C . GLY A 1 87 ? -13.201 -7.747 -5.845 1.00 53.56 87 GLY A C 1
ATOM 685 O O . GLY A 1 87 ? -12.073 -8.089 -6.204 1.00 53.56 87 GLY A O 1
ATOM 686 N N . LEU A 1 88 ? -14.071 -8.634 -5.336 1.00 52.03 88 LEU A N 1
ATOM 687 C CA . LEU A 1 88 ? -13.679 -10.036 -5.085 1.00 52.03 88 LEU A CA 1
ATOM 688 C C . LEU A 1 88 ? -13.831 -10.911 -6.335 1.00 52.03 88 LEU A C 1
ATOM 690 O O . LEU A 1 88 ? -13.080 -11.871 -6.492 1.00 52.03 88 LEU A O 1
ATOM 694 N N . LEU A 1 89 ? -14.694 -10.543 -7.290 1.00 51.78 89 LEU A N 1
ATOM 695 C CA . LEU A 1 89 ? -14.739 -11.223 -8.592 1.00 51.78 89 LEU A CA 1
ATOM 696 C C . LEU A 1 89 ? -13.532 -10.901 -9.483 1.00 51.78 89 LEU A C 1
ATOM 698 O O . LEU A 1 89 ? -13.164 -11.736 -10.305 1.00 51.78 89 LEU A O 1
ATOM 702 N N . ARG A 1 90 ? -12.828 -9.775 -9.281 1.00 52.22 90 ARG A N 1
ATOM 703 C CA . ARG A 1 90 ? -11.493 -9.575 -9.888 1.00 52.22 90 ARG A CA 1
ATOM 704 C C . ARG A 1 90 ? -10.426 -10.503 -9.305 1.00 52.22 90 ARG A C 1
ATOM 706 O O . ARG A 1 90 ? -9.398 -10.714 -9.941 1.00 52.22 90 ARG A O 1
ATOM 713 N N . LEU A 1 91 ? -10.676 -11.074 -8.127 1.00 53.66 91 LEU A N 1
ATOM 714 C CA . LEU A 1 91 ? -9.860 -12.133 -7.544 1.00 53.66 91 LEU A CA 1
ATOM 715 C C . LEU A 1 91 ? -10.359 -13.530 -7.924 1.00 53.66 91 LEU A C 1
ATOM 717 O O . LEU A 1 91 ? -9.764 -14.492 -7.431 1.00 53.66 91 LEU A O 1
ATOM 721 N N . ARG A 1 92 ? -11.374 -13.671 -8.812 1.00 52.03 92 ARG A N 1
ATOM 722 C CA . ARG A 1 92 ? -11.664 -14.964 -9.454 1.00 52.03 92 ARG A CA 1
ATOM 723 C C . ARG A 1 92 ? -10.338 -15.492 -9.934 1.00 52.03 92 ARG A C 1
ATOM 725 O O . ARG A 1 92 ? -9.685 -14.869 -10.769 1.00 52.03 92 ARG A O 1
ATOM 732 N N . CYS A 1 93 ? -9.946 -16.591 -9.303 1.00 55.72 93 CYS A N 1
ATOM 733 C CA . CYS A 1 93 ? -8.694 -17.270 -9.491 1.00 55.72 93 CYS A CA 1
ATOM 734 C C . CYS A 1 93 ? -8.345 -17.220 -10.967 1.00 55.72 93 CYS A C 1
ATOM 736 O O . CYS A 1 93 ? -8.963 -17.936 -11.754 1.00 55.72 93 CYS A O 1
ATOM 738 N N . SER A 1 94 ? -7.386 -16.357 -11.337 1.00 62.59 94 SER A N 1
ATOM 739 C CA . SER A 1 94 ? -6.759 -16.470 -12.644 1.00 62.59 94 SER A CA 1
ATOM 740 C C . SER A 1 94 ? -6.458 -17.951 -12.813 1.00 62.59 94 SER A C 1
ATOM 742 O O . SER A 1 94 ? -5.965 -18.576 -11.858 1.00 62.59 94 SER A O 1
ATOM 744 N N . LYS A 1 95 ? -6.904 -18.522 -13.945 1.00 81.31 95 LYS A N 1
ATOM 745 C CA . LYS A 1 95 ? -6.683 -19.936 -14.265 1.00 81.31 95 LYS A CA 1
ATOM 746 C C . LYS A 1 95 ? -5.266 -20.260 -13.817 1.00 81.31 95 LYS A C 1
ATOM 748 O O . LYS A 1 95 ? -4.360 -19.495 -14.158 1.00 81.31 95 LYS A O 1
ATOM 753 N N . LEU A 1 96 ? -5.120 -21.272 -12.955 1.00 86.69 96 LEU A N 1
ATOM 754 C CA . LEU A 1 96 ? -3.835 -21.605 -12.350 1.00 86.69 96 LEU A CA 1
ATOM 755 C C . LEU A 1 96 ? -2.837 -21.752 -13.493 1.00 86.69 96 LEU A C 1
ATOM 757 O O . LEU A 1 96 ? -2.945 -22.647 -14.322 1.00 86.69 96 LEU A O 1
ATOM 761 N N . ASN A 1 97 ? -1.952 -20.770 -13.609 1.00 91.62 97 ASN A N 1
ATOM 762 C CA . ASN A 1 97 ? -1.006 -20.726 -14.699 1.00 91.62 97 ASN A CA 1
ATOM 763 C C . ASN A 1 97 ? 0.169 -21.604 -14.277 1.00 91.62 97 ASN A C 1
ATOM 765 O O . ASN A 1 97 ? 0.756 -21.352 -13.222 1.00 91.62 97 ASN A O 1
ATOM 769 N N . ALA A 1 98 ? 0.508 -22.600 -15.097 1.00 92.69 98 ALA A N 1
ATOM 770 C CA . ALA A 1 98 ? 1.647 -23.488 -14.874 1.00 92.69 98 ALA A CA 1
ATOM 771 C C . ALA A 1 98 ? 2.932 -22.696 -14.591 1.00 92.69 98 ALA A C 1
ATOM 773 O O . ALA A 1 98 ? 3.713 -23.063 -13.719 1.00 92.69 98 ALA A O 1
ATOM 774 N N . TRP A 1 99 ? 3.104 -21.552 -15.258 1.00 92.00 99 TRP A N 1
ATOM 775 C CA . TRP A 1 99 ? 4.219 -20.646 -15.014 1.00 92.00 99 TRP A CA 1
ATOM 776 C C . TRP A 1 99 ? 4.207 -20.042 -13.602 1.00 92.00 99 TRP A C 1
ATOM 778 O O . TRP A 1 99 ? 5.225 -20.041 -12.919 1.00 92.00 99 TRP A O 1
ATOM 788 N N . ASN A 1 100 ? 3.049 -19.581 -13.116 1.00 92.06 100 ASN A N 1
ATOM 789 C CA . ASN A 1 100 ? 2.942 -19.009 -11.769 1.00 92.06 100 ASN A CA 1
ATOM 790 C C . ASN A 1 100 ? 3.201 -20.063 -10.686 1.00 92.06 100 ASN A C 1
ATOM 792 O O . ASN A 1 100 ? 3.844 -19.759 -9.680 1.00 92.06 100 ASN A O 1
ATOM 796 N N . ALA A 1 101 ? 2.717 -21.287 -10.902 1.00 94.38 101 ALA A N 1
ATOM 797 C CA . ALA A 1 101 ? 2.953 -22.414 -10.009 1.00 94.38 101 ALA A CA 1
ATOM 798 C C . ALA A 1 101 ? 4.445 -22.801 -9.982 1.00 94.38 101 ALA A C 1
ATOM 800 O O . ALA A 1 101 ? 5.025 -22.973 -8.910 1.00 94.38 101 ALA A O 1
ATOM 801 N N . PHE A 1 102 ? 5.104 -22.819 -11.146 1.00 94.50 102 PHE A N 1
ATOM 802 C CA . PHE A 1 102 ? 6.545 -23.049 -11.256 1.00 94.50 102 PHE A CA 1
ATOM 803 C C . PHE A 1 102 ? 7.373 -21.962 -10.554 1.00 94.50 102 PHE A C 1
ATOM 805 O O . PHE A 1 102 ? 8.241 -22.282 -9.740 1.00 94.50 102 PHE A O 1
ATOM 812 N N . CYS A 1 103 ? 7.084 -20.678 -10.804 1.00 90.44 103 CYS A N 1
ATOM 813 C CA . CYS A 1 103 ? 7.771 -19.572 -10.131 1.00 90.44 103 CYS A CA 1
ATOM 814 C C . CYS A 1 103 ? 7.602 -19.636 -8.608 1.00 90.44 103 CYS A C 1
ATOM 816 O O . CYS A 1 103 ? 8.555 -19.378 -7.874 1.00 90.44 103 CYS A O 1
ATOM 818 N N . TRP A 1 104 ? 6.408 -19.999 -8.128 1.00 92.19 104 TRP A N 1
ATOM 819 C CA . TRP A 1 104 ? 6.157 -20.205 -6.703 1.00 92.19 104 TRP A CA 1
ATOM 820 C C . TRP A 1 104 ? 7.032 -21.325 -6.126 1.00 92.19 104 TRP A C 1
ATOM 822 O O . TRP A 1 104 ? 7.692 -21.102 -5.110 1.00 92.19 104 TRP A O 1
ATOM 832 N N . LYS A 1 105 ? 7.100 -22.482 -6.796 1.00 94.12 105 LYS A N 1
ATOM 833 C CA . LYS A 1 105 ? 7.911 -23.622 -6.350 1.00 94.12 105 LYS A CA 1
ATOM 834 C C . LYS A 1 105 ? 9.401 -23.284 -6.311 1.00 94.12 105 LYS A C 1
ATOM 836 O O . LYS A 1 105 ? 10.059 -23.506 -5.299 1.00 94.12 105 LYS A O 1
ATOM 841 N N . LYS A 1 106 ? 9.919 -22.638 -7.357 1.00 93.25 106 LYS A N 1
ATOM 842 C CA . LYS A 1 106 ? 11.328 -22.212 -7.407 1.00 93.25 106 LYS A CA 1
ATOM 843 C C . LYS A 1 106 ? 11.678 -21.193 -6.327 1.00 93.25 106 LYS A C 1
ATOM 845 O O . LYS A 1 106 ? 12.760 -21.259 -5.756 1.00 93.25 106 LYS A O 1
ATOM 850 N N . ASN A 1 107 ? 10.751 -20.298 -5.996 1.00 88.94 107 ASN A N 1
ATOM 851 C CA . ASN A 1 107 ? 10.946 -19.347 -4.905 1.00 88.94 107 ASN A CA 1
ATOM 852 C C . ASN A 1 107 ? 10.967 -20.019 -3.516 1.00 88.94 107 ASN A C 1
ATOM 854 O O . ASN A 1 107 ? 11.555 -19.472 -2.587 1.00 88.94 107 ASN A O 1
ATOM 858 N N . GLN A 1 108 ? 10.338 -21.190 -3.357 1.00 88.50 108 GLN A N 1
ATOM 859 C CA . GLN A 1 108 ? 10.433 -21.986 -2.126 1.00 88.50 108 GLN A CA 1
ATOM 860 C C . GLN A 1 108 ? 11.767 -22.733 -2.020 1.00 88.50 108 GLN A C 1
ATOM 862 O O . GLN A 1 108 ? 12.291 -22.867 -0.917 1.00 88.50 108 GLN A O 1
ATOM 867 N N . GLU A 1 109 ? 12.315 -23.197 -3.148 1.00 89.69 109 GLU A N 1
ATOM 868 C CA . GLU A 1 109 ? 13.612 -23.890 -3.218 1.00 89.69 109 GLU A CA 1
ATOM 869 C C . GLU A 1 109 ? 14.793 -22.952 -2.921 1.00 89.69 109 GLU A C 1
ATOM 871 O O . GLU A 1 109 ? 15.822 -23.381 -2.402 1.00 89.69 109 GLU A O 1
ATOM 876 N N . THR A 1 110 ? 14.664 -21.658 -3.221 1.00 86.44 110 THR A N 1
ATOM 877 C CA . THR A 1 110 ? 15.676 -20.670 -2.846 1.00 86.44 110 THR A CA 1
ATOM 878 C C . THR A 1 110 ? 15.552 -20.311 -1.364 1.00 86.44 110 THR A C 1
ATOM 880 O O . THR A 1 110 ? 14.637 -19.589 -0.976 1.00 86.44 110 THR A O 1
ATOM 883 N N . GLU A 1 111 ? 16.511 -20.734 -0.532 1.00 76.50 111 GLU A N 1
ATOM 884 C CA . GLU A 1 111 ? 16.561 -20.418 0.913 1.00 76.50 111 GLU A CA 1
ATOM 885 C C . GLU A 1 111 ? 16.547 -18.903 1.232 1.00 76.50 111 GLU A C 1
ATOM 887 O O . GLU A 1 111 ? 16.227 -18.486 2.345 1.00 76.50 111 GLU A O 1
ATOM 892 N N . ASN A 1 112 ? 16.813 -18.046 0.243 1.00 70.88 112 ASN A N 1
ATOM 893 C CA . ASN A 1 112 ? 16.844 -16.591 0.379 1.00 70.88 112 ASN A CA 1
ATOM 894 C C . ASN A 1 112 ? 15.446 -15.945 0.317 1.00 70.88 112 ASN A C 1
ATOM 896 O O . ASN A 1 112 ? 15.149 -15.160 -0.584 1.00 70.88 112 ASN A O 1
ATOM 900 N N . ARG A 1 113 ? 14.601 -16.203 1.323 1.00 64.50 113 ARG A N 1
ATOM 901 C CA . ARG A 1 113 ? 13.218 -15.676 1.429 1.00 64.50 113 ARG A CA 1
ATOM 902 C C . ARG A 1 113 ? 13.073 -14.141 1.493 1.00 64.50 113 ARG A C 1
ATOM 904 O O . ARG A 1 113 ? 11.948 -13.648 1.474 1.00 64.50 113 ARG A O 1
ATOM 911 N N . ASN A 1 114 ? 14.170 -13.384 1.565 1.00 60.38 114 ASN A N 1
ATOM 912 C CA . ASN A 1 114 ? 14.153 -11.944 1.856 1.00 60.38 114 ASN A CA 1
ATOM 913 C C . ASN A 1 114 ? 14.535 -11.037 0.679 1.00 60.38 114 ASN A C 1
ATOM 915 O O . ASN A 1 114 ? 14.646 -9.825 0.865 1.00 60.38 114 ASN A O 1
ATOM 919 N N . GLN A 1 115 ? 14.759 -11.571 -0.522 1.00 59.41 115 GLN A N 1
ATOM 920 C CA . GLN A 1 115 ? 15.103 -10.713 -1.654 1.00 59.41 115 GLN A CA 1
ATOM 921 C C . GLN A 1 115 ? 13.824 -10.180 -2.317 1.00 59.41 115 GLN A C 1
ATOM 923 O O . GLN A 1 115 ? 12.914 -10.935 -2.648 1.00 59.41 115 GLN A O 1
ATOM 928 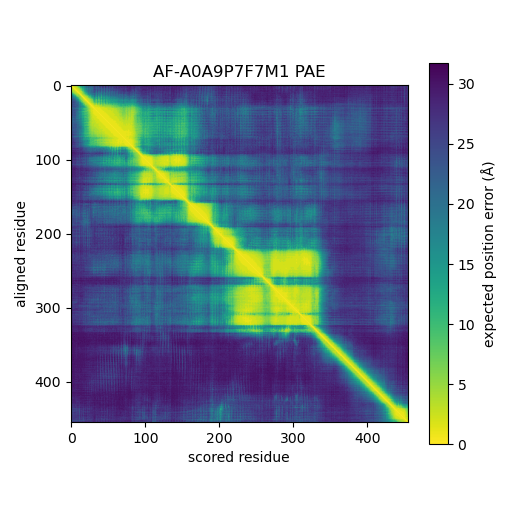N N . GLY A 1 116 ? 13.732 -8.852 -2.436 1.00 71.38 116 GLY A N 1
ATOM 929 C CA . GLY A 1 116 ? 12.560 -8.150 -2.964 1.00 71.38 116 GLY A CA 1
ATOM 930 C C . GLY A 1 116 ? 12.278 -8.425 -4.447 1.00 71.38 116 GLY A C 1
ATOM 931 O O . GLY A 1 116 ? 12.868 -9.298 -5.073 1.00 71.38 116 GLY A O 1
ATOM 932 N N . GLN A 1 117 ? 11.383 -7.631 -5.039 1.00 72.56 117 GLN A N 1
ATOM 933 C CA . GLN A 1 117 ? 10.844 -7.813 -6.397 1.00 72.56 117 GLN A CA 1
ATOM 934 C C . GLN A 1 117 ? 11.903 -8.025 -7.507 1.00 72.56 117 GLN A C 1
ATOM 936 O O . GLN A 1 117 ? 11.626 -8.740 -8.466 1.00 72.56 117 GLN A O 1
ATOM 941 N N . GLY A 1 118 ? 13.123 -7.488 -7.363 1.00 74.19 118 GLY A N 1
ATOM 942 C CA . GLY A 1 118 ? 14.231 -7.695 -8.312 1.00 74.19 118 GLY A CA 1
ATOM 943 C C . GLY A 1 118 ? 14.797 -9.124 -8.353 1.00 74.19 118 GLY A C 1
ATOM 944 O O . GLY A 1 118 ? 15.366 -9.537 -9.365 1.00 74.19 118 GLY A O 1
ATOM 945 N N . ALA A 1 119 ? 14.591 -9.923 -7.302 1.00 77.81 119 ALA A N 1
ATOM 946 C CA . ALA A 1 119 ? 14.983 -11.332 -7.299 1.00 77.81 119 ALA A CA 1
ATOM 947 C C . ALA A 1 119 ? 14.136 -12.167 -8.260 1.00 77.81 119 ALA A C 1
ATOM 949 O O . ALA A 1 119 ? 14.635 -13.138 -8.827 1.00 77.81 119 ALA A O 1
ATOM 950 N N . LEU A 1 120 ? 12.883 -11.764 -8.500 1.00 80.62 120 LEU A N 1
ATOM 951 C CA . LEU A 1 120 ? 11.985 -12.493 -9.386 1.00 80.62 120 LEU A CA 1
ATOM 952 C C . LEU A 1 120 ? 12.490 -12.474 -10.833 1.00 80.62 120 LEU A C 1
ATOM 954 O O . LEU A 1 120 ? 12.491 -13.512 -11.480 1.00 80.62 120 LEU A O 1
ATOM 958 N N . GLU A 1 121 ? 12.978 -11.338 -11.337 1.00 84.19 121 GLU A N 1
ATOM 959 C CA . GLU A 1 121 ? 13.512 -11.256 -12.707 1.00 84.19 121 GLU A CA 1
ATOM 960 C C . GLU A 1 121 ? 14.749 -12.138 -12.895 1.00 84.19 121 GLU A C 1
ATOM 962 O O . GLU A 1 121 ? 14.873 -12.832 -13.910 1.00 84.19 121 GLU A O 1
ATOM 967 N N . SER A 1 122 ? 15.631 -12.160 -11.893 1.00 86.12 122 SER A N 1
ATOM 968 C CA . SER A 1 122 ? 16.826 -13.010 -11.889 1.00 86.12 122 SER A CA 1
ATOM 969 C C . SER A 1 122 ? 16.459 -14.496 -11.811 1.00 86.12 122 SER A C 1
ATOM 971 O O . SER A 1 122 ? 17.030 -15.314 -12.534 1.00 86.12 122 SER A O 1
ATOM 973 N N . LEU A 1 123 ? 15.462 -14.843 -10.988 1.00 85.50 123 LEU A N 1
ATOM 974 C CA . LEU A 1 123 ? 14.914 -16.196 -10.866 1.00 85.50 123 LEU A CA 1
ATOM 975 C C . LEU A 1 123 ? 14.294 -16.661 -12.194 1.00 85.50 123 LEU A C 1
ATOM 977 O O . LEU A 1 123 ? 14.572 -17.769 -12.651 1.00 85.50 123 LEU A O 1
ATOM 981 N N . ILE A 1 124 ? 13.513 -15.795 -12.847 1.00 87.19 124 ILE A N 1
ATOM 982 C CA . ILE A 1 124 ? 12.884 -16.077 -14.143 1.00 87.19 124 ILE A CA 1
ATOM 983 C C . ILE A 1 124 ? 13.947 -16.377 -15.199 1.00 87.19 124 ILE A C 1
ATOM 985 O O . ILE A 1 124 ? 13.856 -17.402 -15.869 1.00 87.19 124 ILE A O 1
ATOM 989 N N . HIS A 1 125 ? 14.975 -15.533 -15.326 1.00 88.44 125 HIS A N 1
ATOM 990 C CA . HIS A 1 125 ? 16.024 -15.740 -16.329 1.00 88.44 125 HIS A CA 1
ATOM 991 C C . HIS A 1 125 ? 16.842 -17.003 -16.061 1.00 88.44 125 HIS A C 1
ATOM 993 O O . HIS A 1 125 ? 17.156 -17.742 -16.994 1.00 88.44 125 HIS A O 1
ATOM 999 N N . LYS A 1 126 ? 17.160 -17.277 -14.791 1.00 92.12 126 LYS A N 1
ATOM 1000 C CA . LYS A 1 126 ? 17.949 -18.449 -14.402 1.00 92.12 126 LYS A CA 1
ATOM 1001 C C . LYS A 1 126 ? 17.217 -19.762 -14.693 1.00 92.12 126 LYS A C 1
ATOM 1003 O O . LYS A 1 126 ? 17.836 -20.700 -15.186 1.00 92.12 126 LYS A O 1
ATOM 1008 N N . HIS A 1 127 ? 15.912 -19.812 -14.428 1.00 91.38 127 HIS A N 1
ATOM 1009 C CA . HIS A 1 127 ? 15.119 -21.043 -14.507 1.00 91.38 127 HIS A CA 1
ATOM 1010 C C . HIS A 1 127 ? 14.227 -21.138 -15.757 1.00 91.38 127 HIS A C 1
ATOM 1012 O O . HIS A 1 127 ? 13.478 -22.102 -15.900 1.00 91.38 127 HIS A O 1
ATOM 1018 N N . TRP A 1 128 ? 14.320 -20.199 -16.706 1.00 90.81 128 TRP A N 1
ATOM 1019 C CA . TRP A 1 128 ? 13.525 -20.232 -17.943 1.00 90.81 128 TRP A CA 1
ATOM 1020 C C . TRP A 1 128 ? 13.723 -21.531 -18.740 1.00 90.81 128 TRP A C 1
ATOM 1022 O O . TRP A 1 128 ? 12.763 -22.176 -19.158 1.00 90.81 128 TRP A O 1
ATOM 1032 N N . ASN A 1 129 ? 14.979 -21.960 -18.897 1.00 91.25 129 ASN A N 1
ATOM 1033 C CA . ASN A 1 129 ? 15.313 -23.200 -19.604 1.00 91.25 129 ASN A CA 1
ATOM 1034 C C . ASN A 1 129 ? 14.855 -24.450 -18.842 1.00 91.25 129 ASN A C 1
ATOM 1036 O O . ASN A 1 129 ? 14.574 -25.475 -19.461 1.00 91.25 129 ASN A O 1
ATOM 1040 N N . GLU A 1 130 ? 14.787 -24.367 -17.510 1.00 91.19 130 GLU A N 1
ATOM 1041 C CA . GLU A 1 130 ? 14.248 -25.440 -16.681 1.00 91.19 130 GLU A CA 1
ATOM 1042 C C . GLU A 1 130 ? 12.744 -25.566 -16.854 1.00 91.19 130 GLU A C 1
ATOM 1044 O O . GLU A 1 130 ? 12.285 -26.685 -16.809 1.00 91.19 130 GLU A O 1
ATOM 1049 N N . TYR A 1 131 ? 11.993 -24.491 -17.107 1.00 89.50 131 TYR A N 1
ATOM 1050 C CA . TYR A 1 131 ? 10.537 -24.550 -17.301 1.00 89.50 131 TYR A CA 1
ATOM 1051 C C . TYR A 1 131 ? 10.093 -25.090 -18.667 1.00 89.50 131 TYR A C 1
ATOM 1053 O O . TYR A 1 131 ? 9.024 -25.686 -18.780 1.00 89.50 131 TYR A O 1
ATOM 1061 N N . LEU A 1 132 ? 10.911 -24.929 -19.709 1.00 88.69 132 LEU A N 1
ATOM 1062 C CA . LEU A 1 132 ? 10.613 -25.488 -21.034 1.00 88.69 132 LEU A CA 1
ATOM 1063 C C . LEU A 1 132 ? 10.873 -27.000 -21.127 1.00 88.69 132 LEU A C 1
ATOM 1065 O O . LEU A 1 132 ? 10.422 -27.643 -22.071 1.00 88.69 132 LEU A O 1
ATOM 1069 N N . ARG A 1 133 ? 11.624 -27.559 -20.173 1.00 86.81 133 ARG A N 1
ATOM 1070 C CA . ARG A 1 133 ? 12.002 -28.973 -20.116 1.00 86.81 133 ARG A CA 1
ATOM 1071 C C . ARG A 1 133 ? 11.027 -29.922 -19.381 1.00 86.81 133 ARG A C 1
ATOM 1073 O O . ARG A 1 133 ? 11.058 -31.094 -19.753 1.00 86.81 133 ARG A O 1
ATOM 1080 N N . PRO A 1 134 ? 10.222 -29.531 -18.366 1.00 74.50 134 PRO A N 1
ATOM 1081 C CA . PRO A 1 134 ? 9.441 -30.458 -17.568 1.00 74.50 134 PRO A CA 1
ATOM 1082 C C . PRO A 1 134 ? 8.488 -31.280 -18.406 1.00 74.50 134 PRO A C 1
ATOM 1084 O O . PRO A 1 134 ? 7.808 -30.792 -19.312 1.00 74.50 134 PRO A O 1
ATOM 1087 N N . LEU A 1 135 ? 8.441 -32.549 -18.026 1.00 81.38 135 LEU A N 1
ATOM 1088 C CA . LEU A 1 135 ? 7.439 -33.489 -18.472 1.00 81.38 135 LEU A CA 1
ATOM 1089 C C . LEU A 1 135 ? 6.067 -33.011 -17.979 1.00 81.38 135 LEU A C 1
ATOM 1091 O O . LEU A 1 135 ? 5.953 -32.417 -16.905 1.00 81.38 135 LEU A O 1
ATOM 1095 N N . LYS A 1 136 ? 5.020 -33.277 -18.760 1.00 91.75 136 LYS A N 1
ATOM 1096 C CA . LYS A 1 136 ? 3.652 -32.828 -18.467 1.00 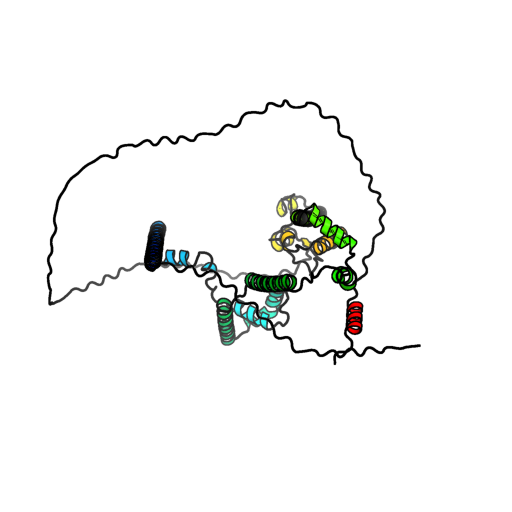91.75 136 LYS A CA 1
ATOM 1097 C C . LYS A 1 136 ? 3.186 -33.227 -17.056 1.00 91.75 136 LYS A C 1
ATOM 1099 O O . LYS A 1 136 ? 2.624 -32.401 -16.348 1.00 91.75 136 LYS A O 1
ATOM 1104 N N . ASP A 1 137 ? 3.559 -34.425 -16.613 1.00 92.75 137 ASP A N 1
ATOM 1105 C CA . ASP A 1 137 ? 3.227 -34.956 -15.284 1.00 92.75 137 ASP A CA 1
ATOM 1106 C C . ASP A 1 137 ? 3.827 -34.121 -14.137 1.00 92.75 137 ASP A C 1
ATOM 1108 O O . ASP A 1 137 ? 3.213 -33.948 -13.084 1.00 92.75 137 ASP A O 1
ATOM 1112 N N . GLU A 1 138 ? 5.022 -33.554 -14.335 1.00 93.94 138 GLU A N 1
ATOM 1113 C CA . GLU A 1 138 ? 5.652 -32.679 -13.345 1.00 93.94 138 GLU A CA 1
ATOM 1114 C C . GLU A 1 138 ? 4.936 -31.327 -13.278 1.00 93.94 138 GLU A C 1
ATOM 1116 O O . GLU A 1 138 ? 4.720 -30.796 -12.187 1.00 93.94 138 GLU A O 1
ATOM 1121 N N . GLN A 1 139 ? 4.513 -30.787 -14.426 1.00 94.06 139 GLN A N 1
ATOM 1122 C CA . GLN A 1 139 ? 3.731 -29.549 -14.466 1.00 94.06 139 GLN A CA 1
ATOM 1123 C C . GLN A 1 139 ? 2.383 -29.713 -13.754 1.00 94.06 139 GLN A C 1
ATOM 1125 O O . GLN A 1 139 ? 1.998 -28.829 -12.986 1.00 94.06 139 GLN A O 1
ATOM 1130 N N . ASP A 1 140 ? 1.708 -30.846 -13.953 1.00 94.38 140 ASP A N 1
ATOM 1131 C CA . ASP A 1 140 ? 0.429 -31.147 -13.306 1.00 94.38 140 ASP A CA 1
ATOM 1132 C C . ASP A 1 140 ? 0.588 -31.306 -11.784 1.00 94.38 140 ASP A C 1
ATOM 1134 O O . ASP A 1 140 ? -0.214 -30.765 -11.019 1.00 94.38 140 ASP A O 1
ATOM 1138 N N . ASN A 1 141 ? 1.674 -31.939 -11.323 1.00 95.88 141 ASN A N 1
ATOM 1139 C CA . ASN A 1 141 ? 1.982 -32.044 -9.893 1.00 95.88 141 ASN A CA 1
ATOM 1140 C C . ASN A 1 141 ? 2.255 -30.667 -9.253 1.00 95.88 141 ASN A C 1
ATOM 1142 O O . ASN A 1 141 ? 1.724 -30.344 -8.191 1.00 95.88 141 ASN A O 1
ATOM 1146 N N . ILE A 1 142 ? 3.030 -29.809 -9.929 1.00 95.19 142 ILE A N 1
ATOM 1147 C CA . ILE A 1 142 ? 3.304 -28.437 -9.466 1.00 95.19 142 ILE A CA 1
ATOM 1148 C C . ILE A 1 142 ? 2.011 -27.608 -9.410 1.00 95.19 142 ILE A C 1
ATOM 1150 O O . ILE A 1 142 ? 1.814 -26.818 -8.484 1.00 95.19 142 ILE A O 1
ATOM 1154 N N . LEU A 1 143 ? 1.122 -27.779 -10.390 1.00 95.50 143 LEU A N 1
ATOM 1155 C C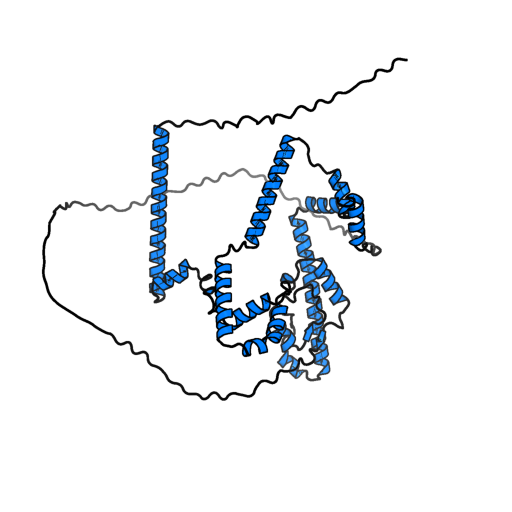A . LEU A 1 143 ? -0.179 -27.116 -10.415 1.00 95.50 143 LEU A CA 1
ATOM 1156 C C . LEU A 1 143 ? -1.088 -27.574 -9.270 1.00 95.50 143 LEU A C 1
ATOM 1158 O O . LEU A 1 143 ? -1.740 -26.720 -8.664 1.00 95.50 143 LEU A O 1
ATOM 1162 N N . ALA A 1 144 ? -1.115 -28.873 -8.962 1.00 95.31 144 ALA A N 1
ATOM 1163 C CA . ALA A 1 144 ? -1.884 -29.424 -7.848 1.00 95.31 144 ALA A CA 1
ATOM 1164 C C . ALA A 1 144 ? -1.389 -28.874 -6.498 1.00 95.31 144 ALA A C 1
ATOM 1166 O O . ALA A 1 144 ? -2.174 -28.304 -5.740 1.00 95.31 144 ALA A O 1
ATOM 1167 N N . GLU A 1 145 ? -0.077 -28.918 -6.249 1.00 95.69 145 GLU A N 1
ATOM 1168 C CA . GLU A 1 145 ? 0.528 -28.386 -5.019 1.00 95.69 145 GLU A CA 1
ATOM 1169 C C . GLU A 1 145 ? 0.270 -26.875 -4.859 1.00 95.69 145 GLU A C 1
ATOM 1171 O O . GLU A 1 145 ? -0.065 -26.378 -3.779 1.00 95.69 145 GLU A O 1
ATOM 1176 N N . TYR A 1 146 ? 0.361 -26.121 -5.959 1.00 94.69 146 TYR A N 1
ATOM 1177 C CA . TYR A 1 146 ? 0.069 -24.690 -5.958 1.00 94.69 146 TYR A CA 1
ATOM 1178 C C . TYR A 1 146 ? -1.419 -24.385 -5.723 1.00 94.69 146 TYR A C 1
ATOM 1180 O O . TYR A 1 146 ? -1.747 -23.373 -5.089 1.00 94.69 146 TYR A O 1
ATOM 1188 N N . ALA A 1 147 ? -2.325 -25.240 -6.206 1.00 93.56 147 ALA A N 1
ATOM 1189 C CA . ALA A 1 147 ? -3.753 -25.135 -5.924 1.00 93.56 147 ALA A CA 1
ATOM 1190 C C . ALA A 1 147 ? -4.022 -25.292 -4.420 1.00 93.56 147 ALA A C 1
ATOM 1192 O O . ALA A 1 147 ? -4.680 -24.426 -3.836 1.00 93.56 147 ALA A O 1
ATOM 1193 N N . ASP A 1 148 ? -3.433 -26.313 -3.793 1.00 91.38 148 ASP A N 1
ATOM 1194 C CA . ASP A 1 148 ? -3.546 -26.583 -2.355 1.00 91.38 148 ASP A CA 1
ATOM 1195 C C . ASP A 1 148 ? -2.933 -25.467 -1.503 1.00 91.38 148 ASP A C 1
ATOM 1197 O O . ASP A 1 148 ? -3.489 -25.052 -0.482 1.00 91.38 148 ASP A O 1
ATOM 1201 N N . TRP A 1 149 ? -1.808 -24.897 -1.936 1.00 90.19 149 TRP A N 1
ATOM 1202 C CA . TRP A 1 149 ? -1.246 -23.723 -1.274 1.00 90.19 149 TRP A CA 1
ATOM 1203 C C . TRP A 1 149 ? -2.188 -22.519 -1.365 1.00 90.19 149 TRP A C 1
ATOM 1205 O O . TRP A 1 149 ? -2.353 -21.778 -0.393 1.00 90.19 149 TRP A O 1
ATOM 1215 N N . LYS A 1 150 ? -2.824 -22.302 -2.521 1.00 88.06 150 LYS A N 1
ATOM 1216 C CA . LYS A 1 150 ? -3.739 -21.175 -2.724 1.00 88.06 150 LYS A CA 1
ATOM 1217 C C . LYS A 1 150 ? -5.004 -21.334 -1.884 1.00 88.06 150 LYS A C 1
ATOM 1219 O O . LYS A 1 150 ? -5.417 -20.354 -1.263 1.00 88.06 150 LYS A O 1
ATOM 1224 N N . THR A 1 151 ? -5.581 -22.534 -1.814 1.00 83.38 151 THR A N 1
ATOM 1225 C CA . THR A 1 151 ? -6.712 -22.826 -0.919 1.00 83.38 151 THR A CA 1
ATOM 1226 C C . THR A 1 151 ? -6.292 -22.650 0.537 1.00 83.38 151 THR A C 1
ATOM 1228 O O . THR A 1 151 ? -6.953 -21.918 1.265 1.00 83.38 151 THR A O 1
ATOM 1231 N N . THR A 1 152 ? -5.126 -23.160 0.942 1.00 80.44 152 THR A N 1
ATOM 1232 C CA . THR A 1 152 ? -4.588 -22.968 2.300 1.00 80.44 152 THR A CA 1
ATOM 1233 C C . THR A 1 152 ? -4.296 -21.503 2.618 1.00 80.44 152 THR A C 1
ATOM 1235 O O . THR A 1 152 ? -4.443 -21.085 3.756 1.00 80.44 152 THR A O 1
ATOM 1238 N N . LYS A 1 153 ? -3.911 -20.675 1.647 1.00 78.94 153 LYS A N 1
ATOM 1239 C CA . LYS A 1 153 ? -3.686 -19.238 1.865 1.00 78.94 153 LYS A CA 1
ATOM 1240 C C . LYS A 1 153 ? -4.991 -18.448 1.985 1.00 78.94 153 LYS A C 1
ATOM 1242 O O . LYS A 1 153 ? -5.033 -17.446 2.694 1.00 78.94 153 LYS A O 1
ATOM 1247 N N . VAL A 1 154 ? -6.028 -18.872 1.264 1.00 73.88 154 VAL A N 1
ATOM 1248 C CA . VAL A 1 154 ? -7.366 -18.265 1.312 1.00 73.88 154 VAL A CA 1
ATOM 1249 C C . VAL A 1 154 ? -8.109 -18.690 2.583 1.00 73.88 154 VAL A C 1
ATOM 1251 O O . VAL A 1 154 ? -8.744 -17.854 3.220 1.00 73.88 154 VAL A O 1
ATOM 1254 N N . THR A 1 155 ? -7.999 -19.962 2.968 1.00 65.69 155 THR A N 1
ATOM 1255 C CA . THR A 1 155 ? -8.663 -20.554 4.140 1.00 65.69 155 THR A CA 1
ATOM 1256 C C . THR A 1 155 ? -7.852 -20.388 5.421 1.00 65.69 155 THR A C 1
ATOM 1258 O O . THR A 1 155 ? -8.410 -20.222 6.504 1.00 65.69 155 THR A O 1
ATOM 1261 N N . GLY A 1 156 ? -6.527 -20.430 5.322 1.00 50.44 156 GLY A N 1
ATOM 1262 C CA . GLY A 1 156 ? -5.624 -20.224 6.440 1.00 50.44 156 GLY A CA 1
ATOM 1263 C C . GLY A 1 156 ? -5.764 -18.796 6.919 1.00 50.44 156 GLY A C 1
ATOM 1264 O O . GLY A 1 156 ? -5.645 -17.866 6.124 1.00 50.44 156 GLY A O 1
ATOM 1265 N N . LEU A 1 157 ? -6.040 -18.658 8.217 1.00 48.97 157 LEU A N 1
ATOM 1266 C CA . LEU A 1 157 ? -6.149 -17.420 8.975 1.00 48.97 157 LEU A CA 1
ATOM 1267 C C . LEU A 1 157 ? -5.064 -16.440 8.503 1.00 48.97 157 LEU A C 1
ATOM 1269 O O . LEU A 1 157 ? -3.931 -16.458 8.987 1.00 48.97 157 LEU A O 1
ATOM 1273 N N . CYS A 1 158 ? -5.374 -15.609 7.506 1.00 49.50 158 CYS A N 1
ATOM 1274 C CA . CYS A 1 158 ? -4.506 -14.524 7.103 1.00 49.50 158 CYS A CA 1
ATOM 1275 C C . CYS A 1 158 ? -4.542 -13.560 8.279 1.00 49.50 158 CYS A C 1
ATOM 1277 O O . CYS A 1 158 ? -5.370 -12.648 8.319 1.00 49.50 158 CYS A O 1
ATOM 1279 N N . VAL A 1 159 ? -3.667 -13.784 9.265 1.00 51.56 159 VAL A N 1
ATOM 1280 C CA . VAL A 1 159 ? -3.385 -12.820 10.318 1.00 51.56 159 VAL A CA 1
ATOM 1281 C C . VAL A 1 159 ? -2.701 -11.676 9.595 1.00 51.56 159 VAL A C 1
ATOM 1283 O O . VAL A 1 159 ? -1.475 -11.615 9.466 1.00 51.56 159 VAL A O 1
ATOM 1286 N N . SER A 1 160 ? -3.531 -10.830 8.991 1.00 64.19 160 SER A N 1
ATOM 1287 C CA . SER A 1 160 ? -3.094 -9.666 8.249 1.00 64.19 160 SER A CA 1
ATOM 1288 C C . SER A 1 160 ? -2.157 -8.875 9.148 1.00 64.19 160 SER A C 1
ATOM 1290 O O . SER A 1 160 ? -2.282 -8.915 10.374 1.00 64.19 160 SER A O 1
ATOM 1292 N N . THR A 1 161 ? -1.232 -8.115 8.571 1.00 65.06 161 THR A N 1
ATOM 1293 C CA . THR A 1 161 ? -0.385 -7.213 9.362 1.00 65.06 161 THR A CA 1
ATOM 1294 C C . THR A 1 161 ? -1.237 -6.351 10.299 1.00 65.06 161 THR A C 1
ATOM 1296 O O . THR A 1 161 ? -0.860 -6.129 11.441 1.00 65.06 161 THR A O 1
ATOM 1299 N N . LYS A 1 162 ? -2.451 -5.976 9.869 1.00 66.38 162 LYS A N 1
ATOM 1300 C CA . LYS A 1 162 ? -3.451 -5.293 10.696 1.00 66.38 162 LYS A CA 1
ATOM 1301 C C . LYS A 1 162 ? -3.930 -6.131 11.890 1.00 66.38 162 LYS A C 1
ATOM 1303 O O . LYS A 1 162 ? -4.006 -5.593 12.986 1.00 66.38 162 LYS A O 1
ATOM 1308 N N . SER A 1 163 ? -4.213 -7.421 11.707 1.00 70.88 163 SER A N 1
ATOM 1309 C CA . SER A 1 163 ? -4.559 -8.343 12.802 1.00 70.88 163 SER A CA 1
ATOM 1310 C C . SER A 1 163 ? -3.389 -8.540 13.766 1.00 70.88 163 SER A C 1
ATOM 1312 O O . SER A 1 163 ? -3.589 -8.439 14.968 1.00 70.88 163 SER A O 1
ATOM 1314 N N . LYS A 1 164 ? -2.156 -8.709 13.261 1.00 78.81 164 LYS A N 1
ATOM 1315 C CA . LYS A 1 164 ? -0.951 -8.798 14.109 1.00 78.81 164 LYS A CA 1
ATOM 1316 C C . LYS A 1 164 ? -0.753 -7.527 14.935 1.00 78.81 164 LYS A C 1
ATOM 1318 O O . LYS A 1 164 ? -0.499 -7.601 16.131 1.00 78.81 164 LYS A O 1
ATOM 1323 N N . ILE A 1 165 ? -0.904 -6.356 14.310 1.00 72.75 165 ILE A N 1
ATOM 1324 C CA . ILE A 1 165 ? -0.841 -5.059 14.997 1.00 72.75 165 ILE A CA 1
ATOM 1325 C C . ILE A 1 165 ? -1.943 -4.962 16.053 1.00 72.75 165 ILE A C 1
ATOM 1327 O O . ILE A 1 165 ? -1.683 -4.477 17.152 1.00 72.75 165 ILE A O 1
ATOM 1331 N N . ASN A 1 166 ? -3.158 -5.418 15.746 1.00 75.81 166 ASN A N 1
ATOM 1332 C CA . ASN A 1 166 ? -4.270 -5.382 16.687 1.00 75.81 166 ASN A CA 1
ATOM 1333 C C . ASN A 1 166 ? -4.011 -6.282 17.903 1.00 75.81 166 ASN A C 1
ATOM 1335 O O . ASN A 1 166 ? -4.194 -5.824 19.027 1.00 75.81 166 ASN A O 1
ATOM 1339 N N . ASP A 1 167 ? -3.494 -7.494 17.701 1.00 78.31 167 ASP A N 1
ATOM 1340 C CA . ASP A 1 167 ? -3.135 -8.412 18.790 1.00 78.31 167 ASP A CA 1
ATOM 1341 C C . ASP A 1 167 ? -2.004 -7.849 19.658 1.00 78.31 167 ASP A C 1
ATOM 1343 O O . ASP A 1 167 ? -2.100 -7.855 20.888 1.00 78.31 167 ASP A O 1
ATOM 1347 N N . ILE A 1 168 ? -0.962 -7.276 19.040 1.00 76.44 168 ILE A N 1
ATOM 1348 C CA . ILE A 1 168 ? 0.116 -6.577 19.761 1.00 76.44 168 ILE A CA 1
ATOM 1349 C C . ILE A 1 168 ? -0.463 -5.410 20.566 1.00 76.44 168 ILE A C 1
ATOM 1351 O O . ILE A 1 168 ? -0.150 -5.247 21.744 1.00 76.44 168 ILE A O 1
ATOM 1355 N N . THR A 1 169 ? -1.350 -4.618 19.961 1.00 82.62 169 THR A N 1
ATOM 1356 C CA . THR A 1 169 ? -1.987 -3.469 20.617 1.00 82.62 169 THR A CA 1
ATOM 1357 C C . THR A 1 169 ? -2.839 -3.912 21.804 1.00 82.62 169 THR A C 1
ATOM 1359 O O . THR A 1 169 ? -2.785 -3.285 22.863 1.00 82.62 169 THR A O 1
ATOM 1362 N N . GLN A 1 170 ? -3.602 -5.000 21.668 1.00 83.69 170 GLN A N 1
ATOM 1363 C CA . GLN A 1 170 ? -4.397 -5.546 22.766 1.00 83.69 170 GLN A CA 1
ATOM 1364 C C . GLN A 1 170 ? -3.522 -6.120 23.880 1.00 83.69 170 GLN A C 1
ATOM 1366 O O . GLN A 1 170 ? -3.785 -5.843 25.050 1.00 83.69 170 GLN A O 1
ATOM 1371 N N . THR A 1 171 ? -2.448 -6.829 23.534 1.00 88.12 171 THR A N 1
ATOM 1372 C CA . THR A 1 171 ? -1.489 -7.366 24.510 1.00 88.12 171 THR A CA 1
ATOM 1373 C C . THR A 1 171 ? -0.819 -6.235 25.292 1.00 88.12 171 THR A C 1
ATOM 1375 O O . THR A 1 171 ? -0.797 -6.259 26.521 1.00 88.12 171 THR A O 1
ATOM 1378 N N . LEU A 1 172 ? -0.361 -5.178 24.612 1.00 85.25 172 LEU A N 1
ATOM 1379 C CA . LEU A 1 172 ? 0.208 -3.991 25.263 1.00 85.25 172 LEU A CA 1
ATOM 1380 C C . LEU A 1 172 ? -0.817 -3.259 26.137 1.00 85.25 172 LEU A C 1
ATOM 1382 O O . LEU A 1 172 ? -0.475 -2.763 27.211 1.00 85.25 172 LEU A O 1
ATOM 1386 N N . LYS A 1 173 ? -2.084 -3.210 25.713 1.00 88.94 173 LYS A N 1
ATOM 1387 C CA . LYS A 1 173 ? -3.169 -2.637 26.517 1.00 88.94 173 LYS A CA 1
ATOM 1388 C C . LYS A 1 173 ? -3.423 -3.456 27.785 1.00 88.94 173 LYS A C 1
ATOM 1390 O O . LYS A 1 173 ? -3.620 -2.859 28.839 1.00 88.94 173 LYS A O 1
ATOM 1395 N N . ALA A 1 174 ? -3.379 -4.785 27.701 1.00 89.50 174 ALA A N 1
ATOM 1396 C CA . ALA A 1 174 ? -3.494 -5.664 28.861 1.00 89.50 174 ALA A CA 1
ATOM 1397 C C . ALA A 1 174 ? -2.328 -5.450 29.838 1.00 89.50 174 ALA A C 1
ATOM 1399 O O . ALA A 1 174 ? -2.568 -5.174 31.008 1.00 89.50 174 ALA A O 1
ATOM 1400 N N . VAL A 1 175 ? -1.082 -5.439 29.348 1.00 87.25 175 VAL A N 1
ATOM 1401 C CA . VAL A 1 175 ? 0.109 -5.157 30.174 1.00 87.25 175 VAL A CA 1
ATOM 1402 C C . VAL A 1 175 ? 0.010 -3.789 30.853 1.00 87.25 175 VAL A C 1
ATOM 1404 O O . VAL A 1 175 ? 0.268 -3.670 32.048 1.00 87.25 175 VAL A O 1
ATOM 1407 N N . LYS A 1 176 ? -0.421 -2.752 30.125 1.00 87.00 176 LYS A N 1
ATOM 1408 C CA . LYS A 1 176 ? -0.653 -1.420 30.698 1.00 87.00 176 LYS A CA 1
ATOM 1409 C C . LYS A 1 176 ? -1.694 -1.452 31.818 1.00 87.00 176 LYS A C 1
ATOM 1411 O O . LYS A 1 176 ? -1.508 -0.789 32.835 1.00 87.00 176 LYS A O 1
ATOM 1416 N N . ASN A 1 177 ? -2.787 -2.187 31.631 1.00 89.12 177 ASN A N 1
ATOM 1417 C CA . ASN A 1 177 ? -3.828 -2.307 32.646 1.00 89.12 177 ASN A CA 1
ATOM 1418 C C . ASN A 1 177 ? -3.306 -3.026 33.896 1.00 89.12 177 ASN A C 1
ATOM 1420 O O . ASN A 1 177 ? -3.562 -2.545 34.992 1.00 89.12 177 ASN A O 1
ATOM 1424 N N . GLU A 1 178 ? -2.526 -4.097 33.745 1.00 92.56 178 GLU A N 1
ATOM 1425 C CA . GLU A 1 178 ? -1.895 -4.792 34.877 1.00 92.56 178 GLU A CA 1
ATOM 1426 C C . GLU A 1 178 ? -0.906 -3.890 35.630 1.00 92.56 178 GLU A C 1
ATOM 1428 O O . GLU A 1 178 ? -0.931 -3.835 36.857 1.00 92.56 178 GLU A O 1
ATOM 1433 N N . LEU A 1 179 ? -0.083 -3.114 34.914 1.00 84.06 179 LEU A N 1
ATOM 1434 C CA . LEU A 1 179 ? 0.832 -2.143 35.529 1.00 84.06 179 LEU A CA 1
ATOM 1435 C C . LEU A 1 179 ? 0.083 -1.030 36.273 1.00 84.06 179 LEU A C 1
ATOM 1437 O O . LEU A 1 179 ? 0.489 -0.636 37.366 1.00 84.06 179 LEU A O 1
ATOM 1441 N N . ASN A 1 180 ? -1.027 -0.546 35.713 1.00 80.19 180 ASN A N 1
ATOM 1442 C CA . ASN A 1 180 ? -1.884 0.428 36.386 1.00 80.19 180 ASN A CA 1
ATOM 1443 C C . ASN A 1 180 ? -2.528 -0.168 37.642 1.00 80.19 180 ASN A C 1
ATOM 1445 O O . ASN A 1 180 ? -2.509 0.476 38.687 1.00 80.19 180 ASN A O 1
ATOM 1449 N N . SER A 1 181 ? -3.047 -1.396 37.561 1.00 86.06 181 SER A N 1
ATOM 1450 C CA . SER A 1 181 ? -3.594 -2.116 38.715 1.00 86.06 181 SER A CA 1
ATOM 1451 C C . SER A 1 181 ? -2.537 -2.287 39.802 1.00 86.06 181 SER A C 1
ATOM 1453 O O . SER A 1 181 ? -2.799 -2.001 40.968 1.00 86.06 181 SER A O 1
ATOM 1455 N N . LEU A 1 182 ? -1.316 -2.677 39.427 1.00 81.69 182 LEU A N 1
ATOM 1456 C CA . LEU A 1 182 ? -0.202 -2.815 40.359 1.00 81.69 182 LEU A CA 1
ATOM 1457 C C . LEU A 1 182 ? 0.124 -1.483 41.044 1.00 81.69 182 LEU A C 1
ATOM 1459 O O . LEU A 1 182 ? 0.220 -1.455 42.266 1.00 81.69 182 LEU A O 1
ATOM 1463 N N . ASN A 1 183 ? 0.217 -0.386 40.286 1.00 77.69 183 ASN A N 1
ATOM 1464 C CA . ASN A 1 183 ? 0.451 0.957 40.826 1.00 77.69 183 ASN A CA 1
ATOM 1465 C C . ASN A 1 183 ? -0.653 1.377 41.814 1.00 77.69 183 ASN A C 1
ATOM 1467 O O . ASN A 1 183 ? -0.362 1.873 42.901 1.00 77.69 183 ASN A O 1
ATOM 1471 N N . CYS A 1 184 ? -1.921 1.114 41.480 1.00 79.56 184 CYS A N 1
ATOM 1472 C CA . CYS A 1 184 ? -3.047 1.373 42.378 1.00 79.56 184 CYS A CA 1
ATOM 1473 C C . CYS A 1 184 ? -2.979 0.552 43.676 1.00 79.56 184 CYS A C 1
ATOM 1475 O O . CYS A 1 184 ? -3.440 1.027 44.712 1.00 79.56 184 CYS A O 1
ATOM 1477 N N . HIS A 1 185 ? -2.422 -0.661 43.636 1.00 79.38 185 HIS A N 1
ATOM 1478 C CA . HIS A 1 185 ? -2.346 -1.541 44.803 1.00 79.38 185 HIS A CA 1
ATOM 1479 C C . HIS A 1 185 ? -1.128 -1.295 45.691 1.00 79.38 185 HIS A C 1
ATOM 1481 O O . HIS A 1 185 ? -1.243 -1.388 46.911 1.00 79.38 185 HIS A O 1
ATOM 1487 N N . THR A 1 186 ? 0.039 -1.028 45.109 1.00 79.88 186 THR A N 1
ATOM 1488 C CA . THR A 1 186 ? 1.290 -0.932 45.872 1.00 79.88 186 THR A CA 1
ATOM 1489 C C . THR A 1 186 ? 1.677 0.501 46.205 1.00 79.88 186 THR A C 1
ATOM 1491 O O . THR A 1 186 ? 2.524 0.698 47.073 1.00 79.88 186 THR A O 1
ATOM 1494 N N . GLY A 1 187 ? 1.109 1.502 45.520 1.00 65.94 187 GLY A N 1
ATOM 1495 C CA . GLY A 1 187 ? 1.553 2.896 45.627 1.00 65.94 187 GLY A CA 1
ATOM 1496 C C . GLY A 1 187 ? 2.995 3.113 45.150 1.00 65.94 187 GLY A C 1
ATOM 1497 O O . GLY A 1 187 ? 3.523 4.217 45.266 1.00 65.94 187 GLY A O 1
ATOM 1498 N N . VAL A 1 188 ? 3.639 2.071 44.610 1.00 56.75 188 VAL A N 1
ATOM 1499 C CA . VAL A 1 188 ? 4.950 2.159 43.980 1.00 56.75 188 VAL A CA 1
ATOM 1500 C C . VAL A 1 188 ? 4.715 2.710 42.585 1.00 56.75 188 VAL A C 1
ATOM 1502 O O . VAL A 1 188 ? 4.497 1.973 41.621 1.00 56.75 188 VAL A O 1
ATOM 1505 N N . ALA A 1 189 ? 4.751 4.035 42.487 1.00 52.72 189 ALA A N 1
ATOM 1506 C CA . ALA A 1 189 ? 4.938 4.683 41.208 1.00 52.72 189 ALA A CA 1
ATOM 1507 C C . ALA A 1 189 ? 6.279 4.188 40.652 1.00 52.72 189 ALA A C 1
ATOM 1509 O O . ALA A 1 189 ? 7.319 4.377 41.283 1.00 52.72 189 ALA A O 1
ATOM 1510 N N . PHE A 1 190 ? 6.271 3.555 39.477 1.00 56.22 190 PHE A N 1
ATOM 1511 C CA . PHE A 1 190 ? 7.482 3.323 38.684 1.00 56.22 190 PHE A CA 1
ATOM 1512 C C . PHE A 1 190 ? 8.003 4.681 38.180 1.00 56.22 190 PHE A C 1
ATOM 1514 O O . PHE A 1 190 ? 7.939 5.004 36.995 1.00 56.22 190 PHE A O 1
ATOM 1521 N N . ALA A 1 191 ? 8.447 5.527 39.104 1.00 50.47 191 ALA A N 1
ATOM 1522 C CA . ALA A 1 191 ? 8.966 6.851 38.845 1.00 50.47 191 ALA A CA 1
ATOM 1523 C C . ALA A 1 191 ? 10.494 6.769 38.716 1.00 50.47 191 ALA A C 1
ATOM 1525 O O . ALA A 1 191 ? 11.230 6.714 39.694 1.00 50.47 191 ALA A O 1
ATOM 1526 N N . THR A 1 192 ? 10.928 6.736 37.455 1.00 56.88 192 THR A N 1
ATOM 1527 C CA . THR A 1 192 ? 11.998 7.559 36.854 1.00 56.88 192 THR A CA 1
ATOM 1528 C C . THR A 1 192 ? 13.446 7.505 37.349 1.00 56.88 192 THR A C 1
ATOM 1530 O O . THR A 1 192 ? 14.320 7.737 36.516 1.00 56.88 192 THR A O 1
ATOM 1533 N N . GLU A 1 193 ? 13.766 7.175 38.600 1.00 56.94 193 GLU A N 1
ATOM 1534 C CA . GLU A 1 193 ? 15.156 7.312 39.080 1.00 56.94 193 GLU A CA 1
ATOM 1535 C C . GLU A 1 193 ? 16.104 6.297 38.406 1.00 56.94 193 GLU A C 1
ATOM 1537 O O . GLU A 1 193 ? 17.185 6.647 37.938 1.00 56.94 193 GLU A O 1
ATOM 1542 N N . GLY A 1 194 ? 15.640 5.059 38.197 1.00 59.53 194 GLY A N 1
ATOM 1543 C CA . GLY A 1 194 ? 16.373 4.062 37.404 1.00 59.53 194 GLY A CA 1
ATOM 1544 C C . GLY A 1 194 ? 16.335 4.317 35.892 1.00 59.53 194 GLY A C 1
ATOM 1545 O O . GLY A 1 194 ? 17.257 3.933 35.174 1.00 59.53 194 GLY A O 1
ATOM 1546 N N . VAL A 1 195 ? 15.296 4.995 35.392 1.00 66.81 195 VAL A N 1
ATOM 1547 C CA . VAL A 1 195 ? 15.137 5.274 33.954 1.00 66.81 195 VAL A CA 1
ATOM 1548 C C . VAL A 1 195 ? 16.170 6.296 33.495 1.00 66.81 195 VAL A C 1
ATOM 1550 O O . VAL A 1 195 ? 16.758 6.124 32.435 1.00 66.81 195 VAL A O 1
ATOM 1553 N N . GLN A 1 196 ? 16.457 7.311 34.307 1.00 63.75 196 GLN A N 1
ATOM 1554 C CA . GLN A 1 196 ? 17.431 8.348 33.968 1.00 63.75 196 GLN A CA 1
ATOM 1555 C C . GLN A 1 196 ? 18.853 7.776 33.824 1.00 63.75 196 GLN A C 1
ATOM 1557 O O . GLN A 1 196 ? 19.590 8.130 32.901 1.00 63.75 196 GLN A O 1
ATOM 1562 N N . HIS A 1 197 ? 19.214 6.820 34.686 1.00 71.12 197 HIS A N 1
ATOM 1563 C CA . HIS A 1 197 ? 20.502 6.131 34.611 1.00 71.12 197 HIS A CA 1
ATOM 1564 C C . HIS A 1 197 ? 20.548 5.100 33.470 1.00 71.12 197 HIS A C 1
ATOM 1566 O O . HIS A 1 197 ? 21.581 4.939 32.820 1.00 71.12 197 HIS A O 1
ATOM 1572 N N . PHE A 1 198 ? 19.426 4.430 33.186 1.00 75.00 198 PHE A N 1
ATOM 1573 C CA . PHE A 1 198 ? 19.297 3.489 32.072 1.00 75.00 198 PHE A CA 1
ATOM 1574 C C . PHE A 1 198 ? 19.363 4.191 30.708 1.00 75.00 198 PHE A C 1
ATOM 1576 O O . PHE A 1 198 ? 20.072 3.732 29.817 1.00 75.00 198 PHE A O 1
ATOM 1583 N N . MET A 1 199 ? 18.674 5.320 30.528 1.00 76.31 199 MET A N 1
ATOM 1584 C CA . MET A 1 199 ? 18.659 6.042 29.250 1.00 76.31 199 MET A CA 1
ATOM 1585 C C . MET A 1 199 ? 20.042 6.600 28.894 1.00 76.31 199 MET A C 1
ATOM 1587 O O . MET A 1 199 ? 20.478 6.438 27.753 1.00 76.31 199 MET A O 1
ATOM 1591 N N . GLY A 1 200 ? 20.769 7.141 29.878 1.00 77.75 200 GLY A N 1
ATOM 1592 C CA . GLY A 1 200 ? 22.152 7.578 29.682 1.00 77.75 200 GLY A CA 1
ATOM 1593 C C . GLY A 1 200 ? 23.129 6.416 29.473 1.00 77.75 200 GLY A C 1
ATOM 1594 O O . GLY A 1 200 ? 23.927 6.446 28.541 1.00 77.75 200 GLY A O 1
ATOM 1595 N N . SER A 1 201 ? 23.058 5.367 30.304 1.00 75.25 201 SER A N 1
ATOM 1596 C CA . SER A 1 201 ? 24.059 4.286 30.301 1.00 75.25 201 SER A CA 1
ATOM 1597 C C . SER A 1 201 ? 23.837 3.209 29.238 1.00 75.25 201 SER A C 1
ATOM 1599 O O . SER A 1 201 ? 24.811 2.607 28.798 1.00 75.25 201 SER A O 1
ATOM 1601 N N . VAL A 1 202 ? 22.587 2.914 28.870 1.00 70.12 202 VAL A N 1
ATOM 1602 C CA . VAL A 1 202 ? 22.244 1.810 27.951 1.00 70.12 202 VAL A CA 1
ATOM 1603 C C . VAL A 1 202 ? 21.903 2.328 26.563 1.00 70.12 202 VAL A C 1
ATOM 1605 O O . VAL A 1 202 ? 22.287 1.713 25.575 1.00 70.12 202 VAL A O 1
ATOM 1608 N N . MET A 1 203 ? 21.204 3.462 26.467 1.00 72.31 203 MET A N 1
ATOM 1609 C CA . MET A 1 203 ? 20.816 4.018 25.167 1.00 72.31 203 MET A CA 1
ATOM 1610 C C . MET A 1 203 ? 21.762 5.111 24.660 1.00 72.31 203 MET A C 1
ATOM 1612 O O . MET A 1 203 ? 21.629 5.522 23.510 1.00 72.31 203 MET A O 1
ATOM 1616 N N . GLY A 1 204 ? 22.704 5.586 25.486 1.00 82.19 204 GLY A N 1
ATOM 1617 C CA . GLY A 1 204 ? 23.611 6.680 25.125 1.00 82.19 204 GLY A CA 1
ATOM 1618 C C . GLY A 1 204 ? 22.882 7.992 24.824 1.00 82.19 204 GLY A C 1
ATOM 1619 O O . GLY A 1 204 ? 23.421 8.851 24.128 1.00 82.19 204 GLY A O 1
ATOM 1620 N N . ILE A 1 205 ? 21.638 8.135 25.293 1.00 78.44 205 ILE A N 1
ATOM 1621 C CA . ILE A 1 205 ? 20.833 9.334 25.074 1.00 78.44 205 ILE A CA 1
ATOM 1622 C C . ILE A 1 205 ? 21.104 10.270 26.241 1.00 78.44 205 ILE A C 1
ATOM 1624 O O . ILE A 1 205 ? 20.814 9.940 27.391 1.00 78.44 205 ILE A O 1
ATOM 1628 N N . ASP A 1 206 ? 21.657 11.439 25.935 1.00 84.56 206 ASP A N 1
ATOM 1629 C CA . ASP A 1 206 ? 21.872 12.475 26.932 1.00 84.56 206 ASP A CA 1
ATOM 1630 C C . ASP A 1 206 ? 20.534 12.943 27.528 1.00 84.56 206 ASP A C 1
ATOM 1632 O O . ASP A 1 206 ? 19.548 13.174 26.819 1.00 84.56 206 ASP A O 1
ATOM 1636 N N . ASN A 1 207 ? 20.497 13.071 28.854 1.00 76.88 207 ASN A N 1
ATOM 1637 C CA . ASN A 1 207 ? 19.275 13.418 29.574 1.00 76.88 207 ASN A CA 1
ATOM 1638 C C . ASN A 1 207 ? 18.787 14.824 29.196 1.00 76.88 207 ASN A C 1
ATOM 1640 O O . ASN A 1 207 ? 17.576 15.041 29.131 1.00 76.88 207 ASN A O 1
ATOM 1644 N N . GLN A 1 208 ? 19.699 15.756 28.892 1.00 78.44 208 GLN A N 1
ATOM 1645 C CA . GLN A 1 208 ? 19.338 17.103 28.454 1.00 78.44 208 GLN A CA 1
ATOM 1646 C C . GLN A 1 208 ? 18.763 17.092 27.033 1.00 78.44 208 GLN A C 1
ATOM 1648 O O . GLN A 1 208 ? 17.793 17.802 26.769 1.00 78.44 208 GLN A O 1
ATOM 1653 N N . ASP A 1 209 ? 19.292 16.263 26.131 1.00 75.56 209 ASP A N 1
ATOM 1654 C CA . ASP A 1 209 ? 18.748 16.075 24.776 1.00 75.56 209 ASP A CA 1
ATOM 1655 C C . ASP A 1 209 ? 17.357 15.416 24.801 1.00 75.56 209 ASP A C 1
ATOM 1657 O O . ASP A 1 209 ? 16.444 15.836 24.085 1.00 75.56 209 ASP A O 1
ATOM 1661 N N . LEU A 1 210 ? 17.141 14.436 25.685 1.00 77.38 210 LEU A N 1
ATOM 1662 C CA . LEU A 1 210 ? 15.819 13.845 25.892 1.00 77.38 210 LEU A CA 1
ATOM 1663 C C . LEU A 1 210 ? 14.821 14.871 26.436 1.00 77.38 210 LEU A C 1
ATOM 1665 O O . LEU A 1 210 ? 13.716 14.975 25.902 1.00 77.38 210 LEU A O 1
ATOM 1669 N N . VAL A 1 211 ? 15.199 15.628 27.471 1.00 74.81 211 VAL A N 1
ATOM 1670 C CA . VAL A 1 211 ? 14.346 16.677 28.048 1.00 74.81 211 VAL A CA 1
ATOM 1671 C C . VAL A 1 211 ? 14.071 17.767 27.017 1.00 74.81 211 VAL A C 1
ATOM 1673 O O . VAL A 1 211 ? 12.919 18.145 26.866 1.00 74.81 211 VAL A O 1
ATOM 1676 N N . SER A 1 212 ? 15.059 18.183 26.225 1.00 74.81 212 SER A N 1
ATOM 1677 C CA . SER A 1 212 ? 14.874 19.179 25.156 1.00 74.81 212 SER A CA 1
ATOM 1678 C C . SER A 1 212 ? 13.945 18.669 24.050 1.00 74.81 212 SER A C 1
ATOM 1680 O O . SER A 1 212 ? 13.096 19.408 23.548 1.00 74.81 212 SER A O 1
ATOM 1682 N N . LYS A 1 213 ? 14.033 17.379 23.694 1.00 74.81 213 LYS A N 1
ATOM 1683 C CA . LYS A 1 213 ? 13.085 16.732 22.773 1.00 74.81 213 LYS A CA 1
ATOM 1684 C C . LYS A 1 213 ? 11.686 16.674 23.374 1.00 74.81 213 LYS A C 1
ATOM 1686 O O . LYS A 1 213 ? 10.727 17.021 22.691 1.00 74.81 213 LYS A O 1
ATOM 1691 N N . MET A 1 214 ? 11.558 16.267 24.636 1.00 73.31 214 MET A N 1
ATOM 1692 C CA . MET A 1 214 ? 10.287 16.200 25.364 1.00 73.31 214 MET A CA 1
ATOM 1693 C C . MET A 1 214 ? 9.648 17.570 25.580 1.00 73.31 214 MET A C 1
ATOM 1695 O O . MET A 1 214 ? 8.436 17.698 25.437 1.00 73.31 214 MET A O 1
ATOM 1699 N N . GLU A 1 215 ? 10.444 18.595 25.845 1.00 71.81 215 GLU A N 1
ATOM 1700 C CA . GLU A 1 215 ? 10.013 19.983 25.936 1.00 71.81 215 GLU A CA 1
ATOM 1701 C C . GLU A 1 215 ? 9.566 20.486 24.562 1.00 71.81 215 GLU A C 1
ATOM 1703 O O . GLU A 1 215 ? 8.473 21.029 24.440 1.00 71.81 215 GLU A O 1
ATOM 1708 N N . GLY A 1 216 ? 10.306 20.176 23.492 1.00 66.06 216 GLY A N 1
ATOM 1709 C CA . GLY A 1 216 ? 9.854 20.410 22.118 1.00 66.06 216 GLY A CA 1
ATOM 1710 C C . GLY A 1 216 ? 8.518 19.720 21.802 1.00 66.06 216 GLY A C 1
ATOM 1711 O O . GLY A 1 216 ? 7.629 20.329 21.200 1.00 66.06 216 GLY A O 1
ATOM 1712 N N . PHE A 1 217 ? 8.328 18.477 22.266 1.00 66.75 217 PHE A N 1
ATOM 1713 C CA . PHE A 1 217 ? 7.057 17.751 22.158 1.00 66.75 217 PHE A CA 1
ATOM 1714 C C . PHE A 1 217 ? 5.938 18.382 22.996 1.00 66.75 217 PHE A C 1
ATOM 1716 O O . PHE A 1 217 ? 4.784 18.335 22.574 1.00 66.75 217 PHE A O 1
ATOM 1723 N N . ALA A 1 218 ? 6.247 18.952 24.160 1.00 67.75 218 ALA A N 1
ATOM 1724 C CA . ALA A 1 218 ? 5.273 19.582 25.046 1.00 67.75 218 ALA A CA 1
ATOM 1725 C C . ALA A 1 218 ? 4.849 20.968 24.537 1.00 67.75 218 ALA A C 1
ATOM 1727 O O . ALA A 1 218 ? 3.658 21.271 24.510 1.00 67.75 218 ALA A O 1
ATOM 1728 N N . VAL A 1 219 ? 5.804 21.776 24.067 1.00 66.50 219 VAL A N 1
ATOM 1729 C CA . VAL A 1 219 ? 5.582 23.145 23.581 1.00 66.50 219 VAL A CA 1
ATOM 1730 C C . VAL A 1 219 ? 4.854 23.153 22.236 1.00 66.50 219 VAL A C 1
ATOM 1732 O O . VAL A 1 219 ? 3.960 23.968 22.024 1.00 66.50 219 VAL A O 1
ATOM 1735 N N . GLN A 1 220 ? 5.189 22.238 21.321 1.00 60.94 220 GLN A N 1
ATOM 1736 C CA . GLN A 1 220 ? 4.556 22.184 19.993 1.00 60.94 220 GLN A CA 1
ATOM 1737 C C . GLN A 1 220 ? 3.443 21.126 19.882 1.00 60.94 220 GLN A C 1
ATOM 1739 O O . GLN A 1 220 ? 2.745 21.045 18.864 1.00 60.94 220 GLN A O 1
ATOM 1744 N N . GLY A 1 221 ? 3.278 20.288 20.908 1.00 70.62 221 GLY A N 1
ATOM 1745 C CA . GLY A 1 221 ? 2.481 19.066 20.843 1.00 70.62 221 GLY A CA 1
ATOM 1746 C C . GLY A 1 221 ? 3.100 18.009 19.914 1.00 70.62 221 GLY A C 1
ATOM 1747 O O . GLY A 1 221 ? 3.877 18.307 19.006 1.00 70.62 221 GLY A O 1
ATOM 1748 N N . MET A 1 222 ? 2.672 16.747 20.045 1.00 65.75 222 MET A N 1
ATOM 1749 C CA . MET A 1 222 ? 3.036 15.674 19.095 1.00 65.75 222 MET A CA 1
ATOM 1750 C C . MET A 1 222 ? 2.699 16.009 17.629 1.00 65.75 222 MET A C 1
ATOM 1752 O O . MET A 1 222 ? 3.271 15.434 16.704 1.00 65.75 222 MET A O 1
ATOM 1756 N N . LYS A 1 223 ? 1.757 16.934 17.404 1.00 71.25 223 LYS A N 1
ATOM 1757 C CA . LYS A 1 223 ? 1.416 17.419 16.065 1.00 71.25 223 LYS A CA 1
ATOM 1758 C C . LYS A 1 223 ? 2.545 18.259 15.462 1.00 71.25 223 LYS A C 1
ATOM 1760 O O . LYS A 1 223 ? 2.832 18.074 14.285 1.00 71.25 223 LYS A O 1
ATOM 1765 N N . GLY A 1 224 ? 3.203 19.116 16.243 1.00 74.69 224 GLY A N 1
ATOM 1766 C CA . GLY A 1 224 ? 4.238 20.023 15.747 1.00 74.69 224 GLY A CA 1
ATOM 1767 C C . GLY A 1 224 ? 5.510 19.313 15.288 1.00 74.69 224 GLY A C 1
ATOM 1768 O O . GLY A 1 224 ? 5.994 19.550 14.180 1.00 74.69 224 GLY A O 1
ATOM 1769 N N . THR A 1 225 ? 5.997 18.351 16.069 1.00 69.81 225 THR A N 1
ATOM 1770 C CA . THR A 1 225 ? 7.172 17.543 15.702 1.00 69.81 225 THR A CA 1
ATOM 1771 C C . THR A 1 225 ? 6.903 16.642 14.499 1.00 69.81 225 THR A C 1
ATOM 1773 O O . THR A 1 225 ? 7.738 16.560 13.598 1.00 69.81 225 THR A O 1
ATOM 1776 N N . ALA A 1 226 ? 5.712 16.040 14.408 1.00 77.06 226 ALA A N 1
ATOM 1777 C CA . ALA A 1 226 ? 5.302 15.289 13.223 1.00 77.06 226 ALA A CA 1
ATOM 1778 C C . ALA A 1 226 ? 5.222 16.184 11.974 1.00 77.06 226 ALA A C 1
ATOM 1780 O O . ALA A 1 226 ? 5.644 15.771 10.890 1.00 77.06 226 ALA A O 1
ATOM 1781 N N . THR A 1 227 ? 4.721 17.420 12.108 1.00 83.56 227 THR A N 1
ATOM 1782 C CA . THR A 1 227 ? 4.702 18.377 10.992 1.00 83.56 227 THR A CA 1
ATOM 1783 C C . THR A 1 227 ? 6.098 18.834 10.593 1.00 83.56 227 THR A C 1
ATOM 1785 O O . THR A 1 227 ? 6.374 18.881 9.397 1.00 83.56 227 THR A O 1
ATOM 1788 N N . ASN A 1 228 ? 6.990 19.086 11.553 1.00 84.69 228 ASN A N 1
ATOM 1789 C CA . ASN A 1 228 ? 8.369 19.487 11.284 1.00 84.69 228 ASN A CA 1
ATOM 1790 C C . ASN A 1 228 ? 9.132 18.361 10.570 1.00 84.69 228 ASN A C 1
ATOM 1792 O O . ASN A 1 228 ? 9.673 18.570 9.488 1.00 84.69 228 ASN A O 1
ATOM 1796 N N . TYR A 1 229 ? 9.043 17.125 11.072 1.00 85.00 229 TYR A N 1
ATOM 1797 C CA . TYR A 1 229 ? 9.634 15.962 10.407 1.00 85.00 229 TYR A CA 1
ATOM 1798 C C . TYR A 1 229 ? 9.092 15.776 8.982 1.00 85.00 229 TYR A C 1
ATOM 1800 O O . TYR A 1 229 ? 9.854 15.589 8.033 1.00 85.00 229 TYR A O 1
ATOM 1808 N N . LYS A 1 230 ? 7.769 15.892 8.794 1.00 88.69 230 LYS A N 1
ATOM 1809 C CA . LYS A 1 230 ? 7.144 15.817 7.464 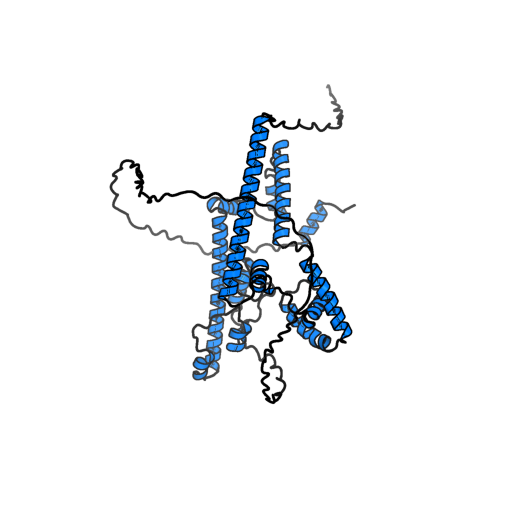1.00 88.69 230 LYS A CA 1
ATOM 1810 C C . LYS A 1 230 ? 7.656 16.924 6.534 1.00 88.69 230 LYS A C 1
ATOM 1812 O O . LYS A 1 230 ? 7.902 16.651 5.359 1.00 88.69 230 LYS A O 1
ATOM 1817 N N . GLN A 1 231 ? 7.832 18.144 7.041 1.00 91.69 231 GLN A N 1
ATOM 1818 C CA . GLN A 1 231 ? 8.391 19.269 6.288 1.00 91.69 231 GLN A CA 1
ATOM 1819 C C . GLN A 1 231 ? 9.861 19.033 5.927 1.00 91.69 231 GLN A C 1
ATOM 1821 O O . GLN A 1 231 ? 10.221 19.223 4.767 1.00 91.69 231 GLN A O 1
ATOM 1826 N N . GLN A 1 232 ? 10.691 18.560 6.860 1.00 91.88 232 GLN A N 1
ATOM 1827 C CA . GLN A 1 232 ? 12.098 18.236 6.612 1.00 91.88 232 GLN A CA 1
ATOM 1828 C C . GLN A 1 232 ? 12.236 17.141 5.548 1.00 91.88 232 GLN A C 1
ATOM 1830 O O . GLN A 1 232 ? 12.947 17.331 4.560 1.00 91.88 232 GLN A O 1
ATOM 1835 N N . VAL A 1 233 ? 11.485 16.045 5.679 1.00 91.81 233 VAL A N 1
ATOM 1836 C CA . VAL A 1 233 ? 11.451 14.962 4.684 1.00 91.81 233 VAL A CA 1
ATOM 1837 C C . VAL A 1 233 ? 10.986 15.481 3.321 1.00 91.81 233 VAL A C 1
ATOM 1839 O O . VAL A 1 233 ? 11.595 15.161 2.301 1.00 91.81 233 VAL A O 1
ATOM 1842 N N . SER A 1 234 ? 9.940 16.312 3.277 1.00 93.75 234 SER A N 1
ATOM 1843 C CA . SER A 1 234 ? 9.463 16.922 2.028 1.00 93.75 234 SER A CA 1
ATOM 1844 C C . SER A 1 234 ? 10.518 17.833 1.394 1.00 93.75 234 SER A C 1
ATOM 1846 O O . SER A 1 234 ? 10.724 17.785 0.182 1.00 93.75 234 SER A O 1
ATOM 1848 N N . LYS A 1 235 ? 11.216 18.630 2.209 1.00 95.38 235 LYS A N 1
ATOM 1849 C CA . LYS A 1 235 ? 12.274 19.546 1.772 1.00 95.38 235 LYS A CA 1
ATOM 1850 C C . LYS A 1 235 ? 13.456 18.784 1.177 1.00 95.38 235 LYS A C 1
ATOM 1852 O O . LYS A 1 235 ? 13.911 19.133 0.093 1.00 95.38 235 LYS A O 1
ATOM 1857 N N . ILE A 1 236 ? 13.924 17.730 1.844 1.00 95.31 236 ILE A N 1
ATOM 1858 C CA . ILE A 1 236 ? 15.030 16.898 1.346 1.00 95.31 236 ILE A CA 1
ATOM 1859 C C . ILE A 1 236 ? 14.624 16.187 0.053 1.00 95.31 236 ILE A C 1
ATOM 1861 O O . ILE A 1 236 ? 15.372 16.218 -0.919 1.00 95.31 236 ILE A O 1
ATOM 1865 N N . ARG A 1 237 ? 13.416 15.610 -0.008 1.00 95.31 237 ARG A N 1
ATOM 1866 C CA . ARG A 1 237 ? 12.908 14.968 -1.233 1.00 95.31 237 ARG A CA 1
ATOM 1867 C C . ARG A 1 237 ? 12.850 15.934 -2.413 1.00 95.31 237 ARG A C 1
ATOM 1869 O O . ARG A 1 237 ? 13.276 15.552 -3.497 1.00 95.31 237 ARG A O 1
ATOM 1876 N N . SER A 1 238 ? 12.368 17.163 -2.201 1.00 95.19 238 SER A N 1
ATOM 1877 C CA . SER A 1 238 ? 12.362 18.198 -3.245 1.00 95.19 238 SER A CA 1
ATOM 1878 C C . SER A 1 238 ? 13.774 18.449 -3.753 1.00 95.19 238 SER A C 1
ATOM 1880 O O . SER A 1 238 ? 14.022 18.302 -4.941 1.00 95.19 238 SER A O 1
ATOM 1882 N N . LYS A 1 239 ? 14.724 18.694 -2.843 1.00 96.19 239 LYS A N 1
ATOM 1883 C CA . LYS A 1 239 ? 16.120 18.938 -3.211 1.00 96.19 239 LYS A CA 1
ATOM 1884 C C . LYS A 1 239 ? 16.742 17.787 -4.011 1.00 96.19 239 LYS A C 1
ATOM 1886 O O . LYS A 1 239 ? 17.450 18.040 -4.978 1.00 96.19 239 LYS A O 1
ATOM 1891 N N . ILE A 1 240 ? 16.479 16.533 -3.633 1.00 95.19 240 ILE A N 1
ATOM 1892 C CA . ILE A 1 240 ? 16.964 15.364 -4.388 1.00 95.19 240 ILE A CA 1
ATOM 1893 C C . ILE A 1 240 ? 16.349 15.346 -5.793 1.00 95.19 240 ILE A C 1
ATOM 1895 O O . ILE A 1 240 ? 17.076 15.179 -6.769 1.00 95.19 240 ILE A O 1
ATOM 1899 N N . CYS A 1 241 ? 15.031 15.544 -5.912 1.00 93.75 241 CYS A N 1
ATOM 1900 C CA . CYS A 1 241 ? 14.360 15.627 -7.212 1.00 93.75 241 CYS A CA 1
ATOM 1901 C C . CYS A 1 241 ? 14.942 16.749 -8.084 1.00 93.75 241 CYS A C 1
ATOM 1903 O O . CYS A 1 241 ? 15.197 16.525 -9.266 1.00 93.75 241 CYS A O 1
ATOM 1905 N N . ASP A 1 242 ? 15.187 17.923 -7.504 1.00 94.75 242 ASP A N 1
ATOM 1906 C CA . ASP A 1 242 ? 15.735 19.083 -8.207 1.00 94.75 242 ASP A CA 1
ATOM 1907 C C . ASP A 1 242 ? 17.151 18.800 -8.722 1.00 94.75 242 ASP A C 1
ATOM 1909 O O . ASP A 1 242 ? 17.453 19.083 -9.885 1.00 94.75 242 ASP A O 1
ATOM 1913 N N . ILE A 1 243 ? 18.001 18.163 -7.907 1.00 94.75 243 ILE A N 1
ATOM 1914 C CA . ILE A 1 243 ? 19.345 17.742 -8.327 1.00 94.75 243 ILE A CA 1
ATOM 1915 C C . ILE A 1 243 ? 19.259 16.727 -9.469 1.00 94.75 243 ILE A C 1
ATOM 1917 O O . ILE A 1 243 ? 19.921 16.912 -10.491 1.00 94.75 243 ILE A O 1
ATOM 1921 N N . ILE A 1 244 ? 18.437 15.684 -9.336 1.00 93.31 244 ILE A N 1
ATOM 1922 C CA . ILE A 1 244 ? 18.302 14.637 -10.359 1.00 93.31 244 ILE A CA 1
ATOM 1923 C C . ILE A 1 244 ? 17.800 15.227 -11.681 1.00 93.31 244 ILE A C 1
ATOM 1925 O O . ILE A 1 244 ? 18.383 14.950 -12.729 1.00 93.31 244 ILE A O 1
ATOM 1929 N N . ASN A 1 245 ? 16.770 16.077 -11.645 1.00 92.81 245 ASN A N 1
ATOM 1930 C CA . ASN A 1 245 ? 16.241 16.734 -12.841 1.00 92.81 245 ASN A CA 1
ATOM 1931 C C . ASN A 1 245 ? 17.292 17.656 -13.473 1.00 92.81 245 ASN A C 1
ATOM 1933 O O . ASN A 1 245 ? 17.530 17.588 -14.676 1.00 92.81 245 ASN A O 1
ATOM 1937 N N . THR A 1 246 ? 17.998 18.456 -12.667 1.00 92.12 246 THR A N 1
ATOM 1938 C CA . THR A 1 246 ? 19.081 19.326 -13.160 1.00 92.12 246 THR A CA 1
ATOM 1939 C C . THR A 1 246 ? 20.177 18.512 -13.850 1.00 92.12 246 THR A C 1
ATOM 1941 O O . THR A 1 246 ? 20.671 18.902 -14.909 1.00 92.12 246 THR A O 1
ATOM 1944 N N . LYS A 1 247 ? 20.543 17.353 -13.290 1.00 90.81 247 LYS A N 1
ATOM 1945 C CA . LYS A 1 247 ? 21.539 16.447 -13.878 1.00 90.81 247 LYS A CA 1
ATOM 1946 C C . LYS A 1 247 ? 21.040 15.787 -15.158 1.00 90.81 247 LYS A C 1
ATOM 1948 O O . LYS A 1 247 ? 21.811 15.701 -16.113 1.00 90.81 247 LYS A O 1
ATOM 1953 N N . LEU A 1 248 ? 19.773 15.381 -15.203 1.00 90.81 248 LEU A N 1
ATOM 1954 C CA . LEU A 1 248 ? 19.130 14.858 -16.409 1.00 90.81 248 LEU A CA 1
ATOM 1955 C C . LEU A 1 248 ? 19.186 15.898 -17.540 1.00 90.81 248 LEU A C 1
ATOM 1957 O O . LEU A 1 248 ? 19.683 15.594 -18.623 1.00 90.81 248 LEU A O 1
ATOM 1961 N N . HIS A 1 249 ? 18.778 17.141 -17.268 1.00 89.88 249 HIS A N 1
ATOM 1962 C CA . HIS A 1 249 ? 18.847 18.239 -18.236 1.00 89.88 249 HIS A CA 1
ATOM 1963 C C . HIS A 1 249 ? 20.282 18.551 -18.661 1.00 89.88 249 HIS A C 1
ATOM 1965 O O . HIS A 1 249 ? 20.544 18.726 -19.849 1.00 89.88 249 HIS A O 1
ATOM 1971 N N . GLN A 1 250 ? 21.231 18.588 -17.719 1.00 89.38 250 GLN A N 1
ATOM 1972 C CA . GLN A 1 250 ? 22.641 18.819 -18.032 1.00 89.38 250 GLN A CA 1
ATOM 1973 C C . GLN A 1 250 ? 23.186 17.729 -18.965 1.00 89.38 250 GLN A C 1
ATOM 1975 O O . GLN A 1 250 ? 23.892 18.041 -19.924 1.00 89.38 250 GLN A O 1
ATOM 1980 N N . PHE A 1 251 ? 22.847 16.465 -18.706 1.00 88.00 251 PHE A N 1
ATOM 1981 C CA . PHE A 1 251 ? 23.271 15.343 -19.537 1.00 88.00 251 PHE A CA 1
ATOM 1982 C C . PHE A 1 251 ? 22.657 15.418 -20.935 1.00 88.00 251 PHE A C 1
ATOM 1984 O O . PHE A 1 251 ? 23.385 15.309 -21.922 1.00 88.00 251 PHE A O 1
ATOM 1991 N N . LEU A 1 252 ? 21.350 15.680 -21.022 1.00 86.50 252 LEU A N 1
ATOM 1992 C CA . LEU A 1 252 ? 20.660 15.889 -22.292 1.00 86.50 252 LEU A CA 1
ATOM 1993 C C . LEU A 1 252 ? 21.311 17.029 -23.078 1.00 86.50 252 LEU A C 1
ATOM 1995 O O . LEU A 1 252 ? 21.653 16.837 -24.238 1.00 86.50 252 LEU A O 1
ATOM 1999 N N . LEU A 1 253 ? 21.597 18.168 -22.446 1.00 86.31 253 LEU A N 1
ATOM 2000 C CA . LEU A 1 253 ? 22.204 19.329 -23.100 1.00 86.31 253 LEU A CA 1
ATOM 2001 C C . LEU A 1 253 ? 23.633 19.054 -23.599 1.00 86.31 253 LEU A C 1
ATOM 2003 O O . LEU A 1 253 ? 23.993 19.475 -24.699 1.00 86.31 253 LEU A O 1
ATOM 2007 N N . VAL A 1 254 ? 24.453 18.329 -22.831 1.00 86.25 254 VAL A N 1
ATOM 2008 C CA . VAL A 1 254 ? 25.794 17.908 -23.279 1.00 86.25 254 VAL A CA 1
ATOM 2009 C C . VAL A 1 254 ? 25.692 16.922 -24.443 1.00 86.25 254 VAL A C 1
ATOM 2011 O O . VAL A 1 254 ? 26.428 17.055 -25.421 1.00 86.25 254 VAL A O 1
ATOM 2014 N N . PHE A 1 255 ? 24.757 15.973 -24.373 1.00 83.44 255 PHE A N 1
ATOM 2015 C CA . PHE A 1 255 ? 24.510 15.010 -25.444 1.00 83.44 255 PHE A CA 1
ATOM 2016 C C . PHE A 1 255 ? 24.049 15.702 -26.734 1.00 83.44 255 PHE A C 1
ATOM 2018 O O . PHE A 1 255 ? 24.536 15.378 -27.814 1.00 83.44 255 PHE A O 1
ATOM 2025 N N . CYS A 1 256 ? 23.190 16.715 -26.605 1.00 78.31 256 CYS A N 1
ATOM 2026 C CA . CYS A 1 256 ? 22.724 17.566 -27.697 1.00 78.31 256 CYS A CA 1
ATOM 2027 C C . CYS A 1 256 ? 23.886 18.284 -28.398 1.00 78.31 256 CYS A C 1
ATOM 2029 O O . CYS A 1 256 ? 23.991 18.243 -29.621 1.00 78.31 256 CYS A O 1
ATOM 2031 N N . LYS A 1 257 ? 24.793 18.893 -27.622 1.00 83.06 257 LYS A N 1
ATOM 2032 C CA . LYS A 1 257 ? 25.966 19.602 -28.163 1.00 83.06 257 LYS A CA 1
ATOM 2033 C C . LYS A 1 257 ? 26.960 18.680 -28.867 1.00 83.06 257 LYS A C 1
ATOM 2035 O O . LYS A 1 257 ? 27.644 19.124 -29.776 1.00 83.06 257 LYS A O 1
ATOM 2040 N N . ALA A 1 258 ? 27.062 17.420 -28.449 1.00 81.75 258 ALA A N 1
ATOM 2041 C CA . ALA A 1 258 ? 28.009 16.473 -29.031 1.00 81.75 258 ALA A CA 1
ATOM 2042 C C . ALA A 1 258 ? 27.570 15.909 -30.396 1.00 81.75 258 ALA A C 1
ATOM 2044 O O . ALA A 1 258 ? 28.396 15.318 -31.086 1.00 81.75 258 ALA A O 1
ATOM 2045 N N . PHE A 1 259 ? 26.292 16.044 -30.772 1.00 76.69 259 PHE A N 1
ATOM 2046 C CA . PHE A 1 259 ? 25.733 15.384 -31.958 1.00 76.69 259 PHE A CA 1
ATOM 2047 C C . PHE A 1 259 ? 25.463 16.304 -33.163 1.00 76.69 259 PHE A C 1
ATOM 2049 O O . PHE A 1 259 ? 24.961 15.799 -34.165 1.00 76.69 259 PHE A O 1
ATOM 2056 N N . ASP A 1 260 ? 25.783 17.607 -33.100 1.00 69.94 260 ASP A N 1
ATOM 2057 C CA . ASP A 1 260 ? 25.652 18.624 -34.182 1.00 69.94 260 ASP A CA 1
ATOM 2058 C C . ASP A 1 260 ? 24.317 18.626 -34.970 1.00 69.94 260 ASP A C 1
ATOM 2060 O O . ASP A 1 260 ? 24.162 19.279 -35.998 1.00 69.94 260 ASP A O 1
ATOM 2064 N N . SER A 1 261 ? 23.302 17.924 -34.466 1.00 61.69 261 SER A N 1
ATOM 2065 C CA . SER A 1 261 ? 21.999 17.723 -35.095 1.00 61.69 261 SER A CA 1
ATOM 2066 C C . SER A 1 261 ? 20.918 18.318 -34.206 1.00 61.69 261 SER A C 1
ATOM 2068 O O . SER A 1 261 ? 20.137 17.598 -33.582 1.00 61.69 261 SER A O 1
ATOM 2070 N N . CYS A 1 262 ? 20.857 19.651 -34.164 1.00 56.72 262 CYS A N 1
ATOM 2071 C CA . CYS A 1 262 ? 19.807 20.391 -33.456 1.00 56.72 262 CYS A CA 1
ATOM 2072 C C . CYS A 1 262 ? 18.388 19.970 -33.891 1.00 56.72 262 CYS A C 1
ATOM 2074 O O . CYS A 1 262 ? 17.469 19.990 -33.080 1.00 56.72 262 CYS A O 1
ATOM 2076 N N . ALA A 1 263 ? 18.229 19.487 -35.129 1.00 60.03 263 ALA A N 1
ATOM 2077 C CA . ALA A 1 263 ? 16.953 19.013 -35.665 1.00 60.03 263 ALA A CA 1
ATOM 2078 C C . ALA A 1 263 ? 16.429 17.715 -35.014 1.00 60.03 263 ALA A C 1
ATOM 2080 O O . ALA A 1 263 ? 15.232 17.447 -35.060 1.00 60.03 263 ALA A O 1
ATOM 2081 N N . LEU A 1 264 ? 17.290 16.898 -34.391 1.00 56.25 264 LEU A N 1
ATOM 2082 C CA . LEU A 1 264 ? 16.861 15.634 -33.777 1.00 56.25 264 LEU A CA 1
ATOM 2083 C C . LEU A 1 264 ? 16.281 15.837 -32.363 1.00 56.25 264 LEU A C 1
ATOM 2085 O O . LEU A 1 264 ? 15.560 14.980 -31.868 1.00 56.25 264 LEU A O 1
ATOM 2089 N N . ILE A 1 265 ? 16.572 16.965 -31.708 1.00 55.88 265 ILE A N 1
ATOM 2090 C CA . ILE A 1 265 ? 16.189 17.231 -30.308 1.00 55.88 265 ILE A CA 1
ATOM 2091 C C . ILE A 1 265 ? 14.735 17.686 -30.205 1.00 55.88 265 ILE A C 1
ATOM 2093 O O . ILE A 1 265 ? 14.014 17.223 -29.321 1.00 55.88 265 ILE A O 1
ATOM 2097 N N . GLU A 1 266 ? 14.287 18.534 -31.132 1.00 61.34 266 GLU A N 1
ATOM 2098 C CA . GLU A 1 266 ? 12.864 18.869 -31.263 1.00 61.34 266 GLU A CA 1
ATOM 2099 C C . GLU A 1 266 ? 12.035 17.633 -31.637 1.00 61.34 266 GLU A C 1
ATOM 2101 O O . GLU A 1 266 ? 10.891 17.515 -31.211 1.00 61.34 266 GLU A O 1
ATOM 2106 N N . LEU A 1 267 ? 12.629 16.679 -32.369 1.00 56.88 267 LEU A N 1
ATOM 2107 C CA . LEU A 1 267 ? 11.944 15.471 -32.827 1.00 56.88 267 LEU A CA 1
ATOM 2108 C C . LEU A 1 267 ? 11.916 14.336 -31.787 1.00 56.88 267 LEU A C 1
ATOM 2110 O O . LEU A 1 267 ? 10.929 13.611 -31.714 1.00 56.88 267 LEU A O 1
ATOM 2114 N N . ILE A 1 268 ? 12.994 14.144 -31.016 1.00 57.91 268 ILE A N 1
ATOM 2115 C CA . ILE A 1 268 ? 13.090 13.060 -30.021 1.00 57.91 268 ILE A CA 1
ATOM 2116 C C . ILE A 1 268 ? 12.614 13.517 -28.651 1.00 57.91 268 ILE A C 1
ATOM 2118 O O . ILE A 1 268 ? 11.906 12.777 -27.979 1.00 57.91 268 ILE A O 1
ATOM 2122 N N . THR A 1 269 ? 13.017 14.703 -28.204 1.00 62.25 269 THR A N 1
ATOM 2123 C CA . THR A 1 269 ? 12.707 15.129 -26.841 1.00 62.25 269 THR A CA 1
ATOM 2124 C C . THR A 1 269 ? 11.465 15.998 -26.849 1.00 62.25 269 THR A C 1
ATOM 2126 O O . THR A 1 269 ? 10.565 15.717 -26.067 1.00 62.25 269 THR A O 1
ATOM 2129 N N . GLY A 1 270 ? 11.413 17.032 -27.704 1.00 67.06 270 GLY A N 1
ATOM 2130 C CA . GLY A 1 270 ? 10.295 17.988 -27.843 1.00 67.06 270 GLY A CA 1
ATOM 2131 C C . GLY A 1 270 ? 9.872 18.732 -26.563 1.00 67.06 270 GLY A C 1
ATOM 2132 O O . GLY A 1 270 ? 9.099 19.681 -26.623 1.00 67.06 270 GLY A O 1
ATOM 2133 N N . ASP A 1 271 ? 10.386 18.311 -25.413 1.00 75.94 271 ASP A N 1
ATOM 2134 C CA . ASP A 1 271 ? 9.932 18.667 -24.087 1.00 75.94 271 ASP A CA 1
ATOM 2135 C C . ASP A 1 271 ? 11.106 19.299 -23.325 1.00 75.94 271 ASP A C 1
ATOM 2137 O O . ASP A 1 271 ? 11.982 18.587 -22.809 1.00 75.94 271 ASP A O 1
ATOM 2141 N N . PRO A 1 272 ? 11.184 20.643 -23.281 1.00 76.94 272 PRO A N 1
ATOM 2142 C CA . PRO A 1 272 ? 12.171 21.341 -22.462 1.00 76.94 272 PRO A CA 1
ATOM 2143 C C . PRO A 1 272 ? 11.973 21.063 -20.964 1.00 76.94 272 PRO A C 1
ATOM 2145 O O . PRO A 1 272 ? 12.901 21.290 -20.189 1.00 76.94 272 PRO A O 1
ATOM 2148 N N . ASP A 1 273 ? 10.822 20.506 -20.572 1.00 82.31 273 ASP A N 1
ATOM 2149 C CA . ASP A 1 273 ? 10.445 20.178 -19.201 1.00 82.31 273 ASP A CA 1
ATOM 2150 C C . ASP A 1 273 ? 10.599 18.680 -18.894 1.00 82.31 273 ASP A C 1
ATOM 2152 O O . ASP A 1 273 ? 9.848 18.123 -18.088 1.00 82.31 273 ASP A O 1
ATOM 2156 N N . ALA A 1 274 ? 11.595 18.013 -19.494 1.00 87.12 274 ALA A N 1
ATOM 2157 C CA . ALA A 1 274 ? 11.941 16.623 -19.197 1.00 87.12 274 ALA A CA 1
ATOM 2158 C C . ALA A 1 274 ? 12.131 16.381 -17.682 1.00 87.12 274 ALA A C 1
ATOM 2160 O O . ALA A 1 274 ? 13.195 16.598 -17.106 1.00 87.12 274 ALA A O 1
ATOM 2161 N N . ARG A 1 275 ? 11.080 15.883 -17.026 1.00 90.25 275 ARG A N 1
ATOM 2162 C CA . ARG A 1 275 ? 11.061 15.563 -15.592 1.00 90.25 275 ARG A CA 1
ATOM 2163 C C . ARG A 1 275 ? 11.306 14.079 -15.365 1.00 90.25 275 ARG A C 1
ATOM 2165 O O . ARG A 1 275 ? 10.833 13.229 -16.120 1.00 90.25 275 ARG A O 1
ATOM 2172 N N . MET A 1 276 ? 11.977 13.753 -14.265 1.00 91.19 276 MET A N 1
ATOM 2173 C CA . MET A 1 276 ? 12.130 12.373 -13.814 1.00 91.19 276 MET A CA 1
ATOM 2174 C C . MET A 1 276 ? 10.761 11.713 -13.577 1.00 91.19 276 MET A C 1
ATOM 2176 O O . MET A 1 276 ? 9.964 12.176 -12.758 1.00 91.19 276 MET A O 1
ATOM 2180 N N . GLN A 1 277 ? 10.509 10.587 -14.249 1.00 93.31 277 GLN A N 1
ATOM 2181 C CA . GLN A 1 277 ? 9.287 9.798 -14.089 1.00 93.31 277 GLN A CA 1
ATOM 2182 C C . GLN A 1 277 ? 9.588 8.443 -13.449 1.00 93.31 277 GLN A C 1
ATOM 2184 O O . GLN A 1 277 ? 9.863 7.469 -14.139 1.00 93.31 277 GLN A O 1
ATOM 2189 N N . TRP A 1 278 ? 9.485 8.360 -12.122 1.00 92.94 278 TRP A N 1
ATOM 2190 C CA . TRP A 1 278 ? 9.821 7.147 -11.364 1.00 92.94 278 TRP A CA 1
ATOM 2191 C C . TRP A 1 278 ? 8.983 5.918 -11.755 1.00 92.94 278 TRP A C 1
ATOM 2193 O O . TRP A 1 278 ? 9.533 4.840 -11.950 1.00 92.94 278 TRP A O 1
ATOM 2203 N N . THR A 1 279 ? 7.664 6.073 -11.927 1.00 93.00 279 THR A N 1
ATOM 2204 C CA . THR A 1 279 ? 6.743 4.963 -12.257 1.00 93.00 279 THR A CA 1
ATOM 2205 C C . THR A 1 279 ? 7.029 4.334 -13.620 1.00 93.00 279 THR A C 1
ATOM 2207 O O . THR A 1 279 ? 6.821 3.141 -13.822 1.00 93.00 279 THR A O 1
ATOM 2210 N N . HIS A 1 280 ? 7.514 5.137 -14.564 1.00 94.00 280 HIS A N 1
ATOM 2211 C CA . HIS A 1 280 ? 7.806 4.715 -15.931 1.00 94.00 280 HIS A CA 1
ATOM 2212 C C . HIS A 1 280 ? 9.279 4.921 -16.269 1.00 94.00 280 HIS A C 1
ATOM 2214 O O . HIS A 1 280 ? 9.614 5.152 -17.427 1.00 94.00 280 HIS A O 1
ATOM 2220 N N . TYR A 1 281 ? 10.157 4.820 -15.267 1.00 94.38 281 TYR A N 1
ATOM 2221 C CA . TYR A 1 281 ? 11.570 5.163 -15.396 1.00 94.38 281 TYR A CA 1
ATOM 2222 C C . TYR A 1 281 ? 12.231 4.443 -16.573 1.00 94.38 281 TYR A C 1
ATOM 2224 O O . TYR A 1 281 ? 12.851 5.072 -17.426 1.00 94.38 281 TYR A O 1
ATOM 2232 N N . PHE A 1 282 ? 12.031 3.130 -16.689 1.00 90.38 282 PHE A N 1
ATOM 2233 C CA . PHE A 1 282 ? 12.659 2.372 -17.765 1.00 90.38 282 PHE A CA 1
ATOM 2234 C C . PHE A 1 282 ? 12.188 2.825 -19.156 1.00 90.38 282 PHE A C 1
ATOM 2236 O O . PHE A 1 282 ? 13.000 3.028 -20.050 1.00 90.38 282 PHE A O 1
ATOM 2243 N N . ARG A 1 283 ? 10.883 3.041 -19.342 1.00 92.88 283 ARG A N 1
ATOM 2244 C CA . ARG A 1 283 ? 10.318 3.433 -20.641 1.00 92.88 283 ARG A CA 1
ATOM 2245 C C . ARG A 1 283 ? 10.630 4.891 -20.991 1.00 92.88 283 ARG A C 1
ATOM 2247 O O . ARG A 1 283 ? 11.083 5.186 -22.089 1.00 92.88 283 ARG A O 1
ATOM 2254 N N . ASN A 1 284 ? 10.410 5.798 -20.049 1.00 92.06 284 ASN A N 1
ATOM 2255 C CA . ASN A 1 284 ? 10.388 7.233 -20.326 1.00 92.06 284 ASN A CA 1
ATOM 2256 C C . ASN A 1 284 ? 11.717 7.921 -20.010 1.00 92.06 284 ASN A C 1
ATOM 2258 O O . ASN A 1 284 ? 11.931 9.034 -20.466 1.00 92.06 284 ASN A O 1
ATOM 2262 N N . VAL A 1 285 ? 12.617 7.273 -19.262 1.00 91.31 285 VAL A N 1
ATOM 2263 C CA . VAL A 1 285 ? 13.960 7.800 -18.978 1.00 91.31 285 VAL A CA 1
ATOM 2264 C C . VAL A 1 285 ? 15.021 6.962 -19.679 1.00 91.31 285 VAL A C 1
ATOM 2266 O O . VAL A 1 285 ? 15.766 7.485 -20.504 1.00 91.31 285 VAL A O 1
ATOM 2269 N N . VAL A 1 286 ? 15.053 5.650 -19.434 1.00 90.94 286 VAL A N 1
ATOM 2270 C CA . VAL A 1 286 ? 16.110 4.792 -19.995 1.00 90.94 286 VAL A CA 1
ATOM 2271 C C . VAL A 1 286 ? 15.933 4.577 -21.497 1.00 90.94 286 VAL A C 1
ATOM 2273 O O . VAL A 1 286 ? 16.867 4.814 -22.252 1.00 90.94 286 VAL A O 1
ATOM 2276 N N . GLN A 1 287 ? 14.761 4.151 -21.970 1.00 88.94 287 GLN A N 1
ATOM 2277 C CA . GLN A 1 287 ? 14.555 3.911 -23.405 1.00 88.94 287 GLN A CA 1
ATOM 2278 C C . GLN A 1 287 ? 14.486 5.218 -24.199 1.00 88.94 287 GLN A C 1
ATOM 2280 O O . GLN A 1 287 ? 15.088 5.306 -25.267 1.00 88.94 287 GLN A O 1
ATOM 2285 N N . HIS A 1 288 ? 13.773 6.218 -23.673 1.00 88.12 288 HIS A N 1
ATOM 2286 C CA . HIS A 1 288 ? 13.547 7.482 -24.370 1.00 88.12 288 HIS A CA 1
ATOM 2287 C C . HIS A 1 288 ? 14.798 8.369 -24.405 1.00 88.12 288 HIS A C 1
ATOM 2289 O O . HIS A 1 288 ? 15.225 8.789 -25.476 1.00 88.12 288 HIS A O 1
ATOM 2295 N N . TYR A 1 289 ? 15.436 8.601 -23.252 1.00 85.94 289 TYR A N 1
ATOM 2296 C CA . TYR A 1 289 ? 16.598 9.492 -23.156 1.00 85.94 289 TYR A CA 1
ATOM 2297 C C . TYR A 1 289 ? 17.946 8.760 -23.225 1.00 85.94 289 TYR A C 1
ATOM 2299 O O . TYR A 1 289 ? 18.985 9.408 -23.314 1.00 85.94 289 TYR A O 1
ATOM 2307 N N . GLN A 1 290 ? 17.965 7.421 -23.185 1.00 87.88 290 GLN A N 1
ATOM 2308 C CA . GLN A 1 290 ? 19.197 6.613 -23.107 1.00 87.88 290 GLN A CA 1
ATOM 2309 C C . GLN A 1 290 ? 20.096 6.952 -21.908 1.00 87.88 290 GLN A C 1
ATOM 2311 O O . GLN A 1 290 ? 21.314 6.736 -21.937 1.00 87.88 290 GLN A O 1
ATOM 2316 N N . VAL A 1 291 ? 19.479 7.445 -20.832 1.00 89.50 291 VAL A N 1
ATOM 2317 C CA . VAL A 1 291 ? 20.138 7.766 -19.564 1.00 89.50 291 VAL A CA 1
ATOM 2318 C C . VAL A 1 291 ? 19.749 6.726 -18.525 1.00 89.50 291 VAL A C 1
ATOM 2320 O O . VAL A 1 291 ? 18.564 6.478 -18.312 1.00 89.50 291 VAL A O 1
ATOM 2323 N N . ALA A 1 292 ? 20.745 6.141 -17.862 1.00 92.06 292 ALA A N 1
ATOM 2324 C CA . ALA A 1 292 ? 20.539 5.290 -16.700 1.00 92.06 292 ALA A CA 1
ATOM 2325 C C . ALA A 1 292 ? 21.217 5.913 -15.473 1.00 92.06 292 ALA A C 1
ATOM 2327 O O . ALA A 1 292 ? 22.336 6.418 -15.558 1.00 92.06 292 ALA A O 1
ATOM 2328 N N . ILE A 1 293 ? 20.519 5.880 -14.340 1.00 91.81 293 ILE A N 1
ATOM 2329 C CA . ILE A 1 293 ? 21.078 6.133 -13.016 1.00 91.81 293 ILE A CA 1
ATOM 2330 C C . ILE A 1 293 ? 21.859 4.892 -12.587 1.00 91.81 293 ILE A C 1
ATOM 2332 O O . ILE A 1 293 ? 21.294 3.807 -12.453 1.00 91.81 293 ILE A O 1
ATOM 2336 N N . GLU A 1 294 ? 23.146 5.074 -12.341 1.00 90.94 294 GLU A N 1
ATOM 2337 C CA . GLU A 1 294 ? 24.052 4.099 -11.747 1.00 90.94 294 GLU A CA 1
ATOM 2338 C C . GLU A 1 294 ? 24.340 4.467 -10.286 1.00 90.94 294 GLU A C 1
ATOM 2340 O O . GLU A 1 294 ? 24.197 5.619 -9.887 1.00 90.94 294 GLU A O 1
ATOM 2345 N N . GLY A 1 295 ? 24.753 3.489 -9.473 1.00 89.31 295 GLY A N 1
ATOM 2346 C CA . GLY A 1 295 ? 25.170 3.739 -8.085 1.00 89.31 295 GLY A CA 1
ATOM 2347 C C . GLY A 1 295 ? 24.032 4.002 -7.092 1.00 89.31 295 GLY A C 1
ATOM 2348 O O . GLY A 1 295 ? 24.287 4.449 -5.972 1.00 89.31 295 GLY A O 1
ATOM 2349 N N . TRP A 1 296 ? 22.784 3.707 -7.469 1.00 92.25 296 TRP A N 1
ATOM 2350 C CA . TRP A 1 296 ? 21.651 3.821 -6.554 1.00 92.25 296 TRP A CA 1
ATOM 2351 C C . TRP A 1 296 ? 21.849 2.919 -5.318 1.00 92.25 296 TRP A C 1
ATOM 2353 O O . TRP A 1 296 ? 22.224 1.761 -5.487 1.00 92.25 296 TRP A O 1
ATOM 2363 N N . PRO A 1 297 ? 21.622 3.401 -4.079 1.00 92.00 297 PRO A N 1
ATOM 2364 C CA . PRO A 1 297 ? 21.861 2.597 -2.881 1.00 92.00 297 PRO A CA 1
ATOM 2365 C C . PRO A 1 297 ? 20.940 1.374 -2.785 1.00 92.00 297 PRO A C 1
ATOM 2367 O O . PRO A 1 297 ? 19.722 1.515 -2.878 1.00 92.00 297 PRO A O 1
ATOM 2370 N N . ASP A 1 298 ? 21.504 0.201 -2.483 1.00 90.88 298 ASP A N 1
ATOM 2371 C CA . ASP A 1 298 ? 20.751 -1.063 -2.374 1.00 90.88 298 ASP A CA 1
ATOM 2372 C C . ASP A 1 298 ? 19.707 -1.059 -1.245 1.00 90.88 298 ASP A C 1
ATOM 2374 O O . ASP A 1 298 ? 18.711 -1.779 -1.291 1.00 90.88 298 ASP A O 1
ATOM 2378 N N . ASN A 1 299 ? 19.915 -0.228 -0.220 1.00 89.62 299 ASN A N 1
ATOM 2379 C CA . ASN A 1 299 ? 19.016 -0.111 0.925 1.00 89.62 299 ASN A CA 1
ATOM 2380 C C . ASN A 1 299 ? 17.787 0.776 0.662 1.00 89.62 299 ASN A C 1
ATOM 2382 O O . ASN A 1 299 ? 16.917 0.869 1.530 1.00 89.62 299 ASN A O 1
ATOM 2386 N N . ILE A 1 300 ? 17.706 1.447 -0.494 1.00 90.69 300 ILE A N 1
ATOM 2387 C CA . ILE A 1 300 ? 16.571 2.295 -0.868 1.00 90.69 300 ILE A CA 1
ATOM 2388 C C . ILE A 1 300 ? 15.952 1.719 -2.143 1.00 90.69 300 ILE A C 1
ATOM 2390 O O . ILE A 1 300 ? 16.590 1.763 -3.194 1.00 90.69 300 ILE A O 1
ATOM 2394 N N . PRO A 1 301 ? 14.707 1.213 -2.111 1.00 92.19 301 PRO A N 1
ATOM 2395 C CA . PRO A 1 301 ? 14.082 0.665 -3.307 1.00 92.19 301 PRO A CA 1
ATOM 2396 C C . PRO A 1 301 ? 13.990 1.730 -4.405 1.00 92.19 301 PRO A C 1
ATOM 2398 O O . PRO A 1 301 ? 13.676 2.894 -4.141 1.00 92.19 301 PRO A O 1
ATOM 2401 N N . PHE A 1 302 ? 14.256 1.330 -5.648 1.00 93.31 302 PHE A N 1
ATOM 2402 C CA . PHE A 1 302 ? 14.193 2.224 -6.800 1.00 93.31 302 PHE A CA 1
ATOM 2403 C C . PHE A 1 302 ? 12.727 2.508 -7.172 1.00 93.31 302 PHE A C 1
ATOM 2405 O O . PHE A 1 302 ? 12.115 1.820 -7.986 1.00 93.31 302 PHE A O 1
ATOM 2412 N N . ALA A 1 303 ? 12.137 3.499 -6.511 1.00 93.38 303 ALA A N 1
ATOM 2413 C CA . ALA A 1 303 ? 10.751 3.918 -6.678 1.00 93.38 303 ALA A CA 1
ATOM 2414 C C . ALA A 1 303 ? 10.625 5.432 -6.452 1.00 93.38 303 ALA A C 1
ATOM 2416 O O . ALA A 1 303 ? 11.603 6.122 -6.166 1.00 93.38 303 ALA A O 1
ATOM 2417 N N . ASN A 1 304 ? 9.406 5.968 -6.551 1.00 92.94 304 ASN A N 1
ATOM 2418 C CA . ASN A 1 304 ? 9.154 7.365 -6.204 1.00 92.94 304 ASN A CA 1
ATOM 2419 C C . ASN A 1 304 ? 9.645 7.643 -4.772 1.00 92.94 304 ASN A C 1
ATOM 2421 O O . ASN A 1 304 ? 9.275 6.915 -3.855 1.00 92.94 304 ASN A O 1
ATOM 2425 N N . LEU A 1 305 ? 10.428 8.708 -4.558 1.00 90.44 305 LEU A N 1
ATOM 2426 C CA . LEU A 1 305 ? 11.012 9.039 -3.247 1.00 90.44 305 LEU A CA 1
ATOM 2427 C C . LEU A 1 305 ? 9.975 9.153 -2.119 1.00 90.44 305 LEU A C 1
ATOM 2429 O O . LEU A 1 305 ? 10.297 8.916 -0.954 1.00 90.44 305 LEU A O 1
ATOM 2433 N N . SER A 1 306 ? 8.726 9.497 -2.453 1.00 89.50 306 SER A N 1
ATOM 2434 C CA . SER A 1 306 ? 7.625 9.510 -1.487 1.00 89.50 306 SER A CA 1
ATOM 2435 C C . SER A 1 306 ? 7.292 8.123 -0.925 1.00 89.50 306 SER A C 1
ATOM 2437 O O . SER A 1 306 ? 6.947 8.021 0.255 1.00 89.50 306 SER A O 1
ATOM 2439 N N . GLN A 1 307 ? 7.449 7.085 -1.749 1.00 89.56 307 GLN A N 1
ATOM 2440 C CA . GLN A 1 307 ? 7.200 5.675 -1.446 1.00 89.56 307 GLN A CA 1
ATOM 2441 C C . GLN A 1 307 ? 8.470 4.937 -1.002 1.00 89.56 307 GLN A C 1
ATOM 2443 O O . GLN A 1 307 ? 8.390 4.050 -0.159 1.00 89.56 307 GLN A O 1
ATOM 2448 N N . ALA A 1 308 ? 9.632 5.304 -1.552 1.00 84.88 308 ALA A N 1
ATOM 2449 C CA . ALA A 1 308 ? 10.872 4.551 -1.398 1.00 84.88 308 ALA A CA 1
ATOM 2450 C C . ALA A 1 308 ? 11.484 4.635 0.007 1.00 84.88 308 ALA A C 1
ATOM 2452 O O . ALA A 1 308 ? 12.005 3.649 0.517 1.00 84.88 308 ALA A O 1
ATOM 2453 N N . SER A 1 309 ? 11.432 5.805 0.647 1.00 83.81 309 SER A N 1
ATOM 2454 C CA . SER A 1 309 ? 11.953 5.972 2.006 1.00 83.81 309 SER A CA 1
ATOM 2455 C C . SER A 1 309 ? 11.184 7.040 2.762 1.00 83.81 309 SER A C 1
ATOM 2457 O O . SER A 1 309 ? 11.113 8.187 2.321 1.00 83.81 309 SER A O 1
ATOM 2459 N N . SER A 1 310 ? 10.637 6.681 3.922 1.00 82.19 310 SER A N 1
ATOM 2460 C CA . SER A 1 310 ? 1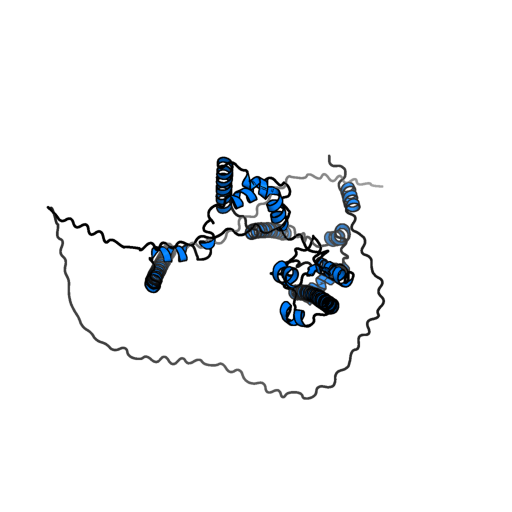0.083 7.618 4.909 1.00 82.19 310 SER A CA 1
ATOM 2461 C C . SER A 1 310 ? 11.103 8.031 5.976 1.00 82.19 310 SER A C 1
ATOM 2463 O O . SER A 1 310 ? 10.832 8.954 6.745 1.00 82.19 310 SER A O 1
ATOM 2465 N N . ALA A 1 311 ? 12.263 7.369 6.025 1.00 87.19 311 ALA A N 1
ATOM 2466 C CA . ALA A 1 311 ? 13.312 7.618 7.003 1.00 87.19 311 ALA A CA 1
ATOM 2467 C C . ALA A 1 311 ? 14.222 8.767 6.540 1.00 87.19 311 ALA A C 1
ATOM 2469 O O . ALA A 1 311 ? 14.869 8.672 5.493 1.00 87.19 311 ALA A O 1
ATOM 2470 N N . CYS A 1 312 ? 14.284 9.840 7.333 1.00 89.00 312 CYS A N 1
ATOM 2471 C CA . CYS A 1 312 ? 15.104 11.024 7.063 1.00 89.00 312 CYS A CA 1
ATOM 2472 C C . CYS A 1 312 ? 16.600 10.700 6.875 1.00 89.00 312 CYS A C 1
ATOM 2474 O O . CYS A 1 312 ? 17.145 11.146 5.868 1.00 89.00 312 CYS A O 1
ATOM 2476 N N . PRO A 1 313 ? 17.245 9.844 7.701 1.00 90.88 313 PRO A N 1
ATOM 2477 C CA . PRO A 1 313 ? 18.675 9.548 7.546 1.00 90.88 313 PRO A CA 1
ATOM 2478 C C . PRO A 1 313 ? 19.035 8.949 6.179 1.00 90.88 313 PRO A C 1
ATOM 2480 O O . PRO A 1 313 ? 20.038 9.314 5.573 1.00 90.88 313 PRO A O 1
ATOM 2483 N N . ASN A 1 314 ? 18.177 8.077 5.639 1.00 91.44 314 ASN A N 1
ATOM 2484 C CA . ASN A 1 314 ? 18.384 7.486 4.315 1.00 91.44 314 ASN A CA 1
ATOM 2485 C C . ASN A 1 314 ? 18.275 8.535 3.200 1.00 91.44 314 ASN A C 1
ATOM 2487 O O . ASN A 1 314 ? 19.009 8.471 2.216 1.00 91.44 314 ASN A O 1
ATOM 2491 N N . LEU A 1 315 ? 17.360 9.499 3.349 1.00 93.62 315 LEU A N 1
ATOM 2492 C CA . LEU A 1 315 ? 17.192 10.592 2.391 1.00 93.62 315 LEU A CA 1
ATOM 2493 C C . LEU A 1 315 ? 18.350 11.591 2.471 1.00 93.62 315 LEU A C 1
ATOM 2495 O O . LEU A 1 315 ? 18.807 12.052 1.432 1.00 93.62 315 LEU A O 1
ATOM 2499 N N . GLU A 1 316 ? 18.857 11.891 3.665 1.00 94.12 316 GLU A N 1
ATOM 2500 C CA . GLU A 1 316 ? 20.038 12.745 3.850 1.00 94.12 316 GLU A CA 1
ATOM 2501 C C . GLU A 1 316 ? 21.290 12.092 3.259 1.00 94.12 316 GLU A C 1
ATOM 2503 O O . GLU A 1 316 ? 22.007 12.732 2.495 1.00 94.12 316 GLU A O 1
ATOM 2508 N N . MET A 1 317 ? 21.503 10.795 3.505 1.00 93.94 317 MET A N 1
ATOM 2509 C CA . MET A 1 317 ? 22.583 10.031 2.871 1.00 93.94 317 MET A CA 1
ATOM 2510 C C . MET A 1 317 ? 22.474 10.061 1.339 1.00 93.94 317 MET A C 1
ATOM 2512 O O . MET A 1 317 ? 23.475 10.274 0.653 1.00 93.94 317 MET A O 1
ATOM 2516 N N . LEU A 1 318 ? 21.270 9.844 0.796 1.00 94.44 318 LEU A N 1
ATOM 2517 C CA . LEU A 1 318 ? 21.030 9.886 -0.646 1.00 94.44 318 LEU A CA 1
ATOM 2518 C C . LEU A 1 318 ? 21.312 11.288 -1.204 1.00 94.44 318 LEU A C 1
ATOM 2520 O O . LEU A 1 318 ? 22.023 11.411 -2.197 1.00 94.44 318 LEU A O 1
ATOM 2524 N N . TYR A 1 319 ? 20.821 12.338 -0.544 1.00 94.94 319 TYR A N 1
ATOM 2525 C CA . TYR A 1 319 ? 21.091 13.727 -0.915 1.00 94.94 319 TYR A CA 1
ATOM 2526 C C . TYR A 1 319 ? 22.596 14.026 -0.948 1.00 94.94 319 TYR A C 1
ATOM 2528 O O . TYR A 1 319 ? 23.097 14.493 -1.970 1.00 94.94 319 TYR A O 1
ATOM 2536 N N . SER A 1 320 ? 23.332 13.669 0.109 1.00 94.50 320 SER A N 1
ATOM 2537 C CA . SER A 1 320 ? 24.783 13.875 0.190 1.00 94.50 320 SER A CA 1
ATOM 2538 C C . SER A 1 320 ? 25.547 13.128 -0.906 1.00 94.50 320 SER A C 1
ATOM 2540 O O . SER A 1 320 ? 26.512 13.668 -1.453 1.00 94.50 320 SER A O 1
ATOM 2542 N N . LYS A 1 321 ? 25.113 11.911 -1.275 1.00 92.50 321 LYS A N 1
ATOM 2543 C CA . LYS A 1 321 ? 25.691 11.164 -2.406 1.00 92.50 321 LYS A CA 1
ATOM 2544 C C . LYS A 1 321 ? 25.496 11.908 -3.726 1.00 92.50 321 LYS A C 1
ATOM 2546 O O . LYS A 1 321 ? 26.479 12.124 -4.427 1.00 92.50 321 LYS A O 1
ATOM 2551 N N . TRP A 1 322 ? 24.283 12.366 -4.025 1.00 91.56 322 TRP A N 1
ATOM 2552 C CA . TRP A 1 322 ? 23.985 13.093 -5.265 1.00 91.56 322 TRP A CA 1
ATOM 2553 C C . TRP A 1 322 ? 24.674 14.465 -5.346 1.00 91.56 322 TRP A C 1
ATOM 2555 O O . TRP A 1 322 ? 25.081 14.893 -6.429 1.00 91.56 322 TRP A O 1
ATOM 2565 N N . GLU A 1 323 ? 24.838 15.144 -4.209 1.00 93.25 323 GLU A N 1
ATOM 2566 C CA . GLU A 1 323 ? 25.562 16.416 -4.116 1.00 93.25 323 GLU A CA 1
ATOM 2567 C C . GLU A 1 323 ? 27.075 16.216 -4.331 1.00 93.25 323 GLU A C 1
ATOM 2569 O O . GLU A 1 323 ? 27.699 16.958 -5.093 1.00 93.25 323 GLU A O 1
ATOM 2574 N N . SER A 1 324 ? 27.653 15.158 -3.747 1.00 88.88 324 SER A N 1
ATOM 2575 C CA . SER A 1 324 ? 29.098 14.877 -3.803 1.00 88.88 324 SER A CA 1
ATOM 2576 C C . SER A 1 324 ? 29.545 14.182 -5.099 1.00 88.88 324 SER A C 1
ATOM 2578 O O . SER A 1 324 ? 30.623 14.468 -5.622 1.00 88.88 324 SER A O 1
ATOM 2580 N N . ASN A 1 325 ? 28.726 13.281 -5.654 1.00 76.88 325 ASN A N 1
ATOM 2581 C CA . ASN A 1 325 ? 29.097 12.392 -6.766 1.00 76.88 325 ASN A CA 1
ATOM 2582 C C . ASN A 1 325 ? 28.609 12.857 -8.141 1.00 76.88 325 ASN A C 1
ATOM 2584 O O . ASN A 1 325 ? 28.635 12.072 -9.094 1.00 76.88 325 ASN A O 1
ATOM 2588 N N . GLY A 1 326 ? 28.220 14.128 -8.286 1.00 60.97 326 GLY A N 1
ATOM 2589 C CA . GLY A 1 326 ? 27.489 14.673 -9.438 1.00 60.97 326 GLY A CA 1
ATOM 2590 C C . GLY A 1 326 ? 28.124 14.562 -10.841 1.00 60.97 326 GLY A C 1
ATOM 2591 O O . GLY A 1 326 ? 27.650 15.248 -11.748 1.00 60.97 326 GLY A O 1
ATOM 2592 N N . ARG A 1 327 ? 29.176 13.756 -11.047 1.00 56.16 327 ARG A N 1
ATOM 2593 C CA . ARG A 1 327 ? 29.752 13.400 -12.357 1.00 56.16 327 ARG A CA 1
ATOM 2594 C C . ARG A 1 327 ? 29.755 11.901 -12.698 1.00 56.16 327 ARG A C 1
ATOM 2596 O O . ARG A 1 327 ? 30.004 11.598 -13.858 1.00 56.16 327 ARG A O 1
ATOM 2603 N N . LYS A 1 328 ? 29.537 10.973 -11.754 1.00 58.16 328 LYS A N 1
ATOM 2604 C CA . LYS A 1 328 ? 29.745 9.525 -12.011 1.00 58.16 328 LYS A CA 1
ATOM 2605 C C . LYS A 1 328 ? 28.472 8.674 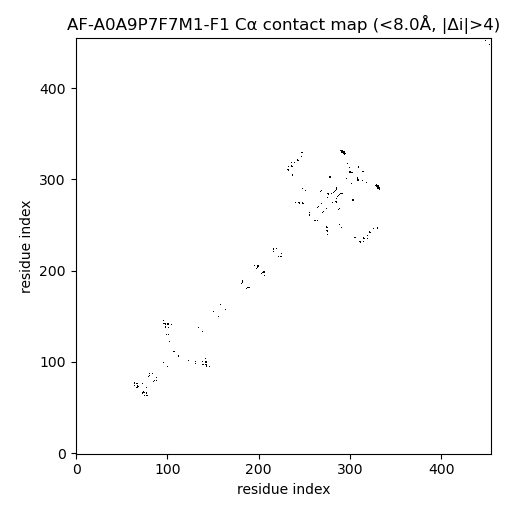-12.095 1.00 58.16 328 LYS A C 1
ATOM 2607 O O . LYS A 1 328 ? 28.564 7.552 -12.573 1.00 58.16 328 LYS A O 1
ATOM 2612 N N . GLU A 1 329 ? 27.316 9.188 -11.676 1.00 58.59 329 GLU A N 1
ATOM 2613 C CA . GLU A 1 329 ? 26.087 8.378 -11.549 1.00 58.59 329 GLU A CA 1
ATOM 2614 C C . GLU A 1 329 ? 25.170 8.397 -12.781 1.00 58.59 329 GLU A C 1
ATOM 2616 O O . GLU A 1 329 ? 24.310 7.538 -12.904 1.00 58.59 329 GLU A O 1
ATOM 2621 N N . ALA A 1 330 ? 25.346 9.323 -13.727 1.00 59.00 330 ALA A N 1
ATOM 2622 C CA . ALA A 1 330 ? 24.612 9.307 -14.995 1.00 59.00 330 ALA A CA 1
ATOM 2623 C C . ALA A 1 330 ? 25.561 8.886 -16.118 1.00 59.00 330 ALA A C 1
ATOM 2625 O O . ALA A 1 330 ? 26.203 9.727 -16.754 1.00 59.00 330 ALA A O 1
ATOM 2626 N N . GLN A 1 331 ? 25.693 7.580 -16.338 1.00 63.91 331 GLN A N 1
ATOM 2627 C CA . GLN A 1 331 ? 26.394 7.078 -17.513 1.00 63.91 331 GLN A CA 1
ATOM 2628 C C . GLN A 1 331 ? 25.394 6.821 -18.633 1.00 63.91 331 GLN A C 1
ATOM 2630 O O . GLN A 1 331 ? 24.245 6.424 -18.425 1.00 63.91 331 GLN A O 1
ATOM 2635 N N . ARG A 1 332 ? 25.854 7.055 -19.864 1.00 67.62 332 ARG A N 1
ATOM 2636 C CA . ARG A 1 332 ? 25.146 6.584 -21.051 1.00 67.62 332 ARG A CA 1
ATOM 2637 C C . ARG A 1 332 ? 24.928 5.090 -20.870 1.00 67.62 332 ARG A C 1
ATOM 2639 O O . ARG A 1 332 ? 25.912 4.381 -20.656 1.00 67.62 332 ARG A O 1
ATOM 2646 N N . ALA A 1 333 ? 23.688 4.623 -21.011 1.00 63.03 333 ALA A N 1
ATOM 2647 C CA . ALA A 1 333 ? 23.408 3.197 -21.063 1.00 63.03 333 ALA A CA 1
ATOM 2648 C C . ALA A 1 333 ? 24.196 2.626 -22.252 1.00 63.03 333 ALA A C 1
ATOM 2650 O O . ALA A 1 333 ? 23.799 2.768 -23.412 1.00 63.03 333 ALA A O 1
ATOM 2651 N N . ARG A 1 334 ? 25.392 2.086 -21.994 1.00 51.53 334 ARG A N 1
ATOM 2652 C CA . ARG A 1 334 ? 26.257 1.518 -23.026 1.00 51.53 334 ARG A CA 1
ATOM 2653 C C . ARG A 1 334 ? 25.564 0.264 -23.515 1.00 51.53 334 ARG A C 1
ATOM 2655 O O . ARG A 1 334 ? 25.745 -0.782 -22.916 1.00 51.53 334 ARG A O 1
ATOM 2662 N N . SER A 1 335 ? 24.736 0.420 -24.552 1.00 45.91 335 SER A N 1
ATOM 2663 C CA . SER A 1 335 ? 24.100 -0.632 -25.346 1.00 45.91 335 SER A CA 1
ATOM 2664 C C . SER A 1 335 ? 24.036 -1.971 -24.604 1.00 45.91 335 SER A C 1
ATOM 2666 O O . SER A 1 335 ? 24.786 -2.893 -24.940 1.00 45.91 335 SER A O 1
ATOM 2668 N N . CYS A 1 336 ? 23.146 -2.084 -23.609 1.00 42.03 336 CYS A N 1
ATOM 2669 C CA . CYS A 1 336 ? 22.700 -3.393 -23.146 1.00 42.03 336 CYS A CA 1
ATOM 2670 C C . CYS A 1 336 ? 22.354 -4.193 -24.406 1.00 42.03 336 CYS A C 1
ATOM 2672 O O . CYS A 1 336 ? 21.585 -3.715 -25.243 1.00 42.03 336 CYS A O 1
ATOM 2674 N N . HIS A 1 337 ? 23.045 -5.317 -24.609 1.00 42.44 337 HIS A N 1
ATOM 2675 C CA . HIS A 1 337 ? 22.981 -6.120 -25.824 1.00 42.44 337 HIS A CA 1
ATOM 2676 C C . HIS A 1 337 ? 21.537 -6.266 -26.301 1.00 42.44 337 HIS A C 1
ATOM 2678 O O . HIS A 1 337 ? 20.711 -6.842 -25.600 1.00 42.44 337 HIS A O 1
ATOM 2684 N N . LYS A 1 338 ? 21.233 -5.735 -27.493 1.00 37.66 338 LYS A N 1
ATOM 2685 C CA . LYS A 1 338 ? 19.953 -5.984 -28.158 1.00 37.66 338 LYS A CA 1
ATOM 2686 C C . LYS A 1 338 ? 19.795 -7.507 -28.276 1.00 37.66 338 LYS A C 1
ATOM 2688 O O . LYS A 1 338 ? 20.606 -8.113 -28.983 1.00 37.66 338 LYS A O 1
ATOM 2693 N N . PRO A 1 339 ? 18.804 -8.148 -27.632 1.00 37.94 339 PRO A N 1
ATOM 2694 C CA . PRO A 1 339 ? 18.501 -9.528 -27.958 1.00 37.94 339 PRO A CA 1
ATOM 2695 C C . PRO A 1 339 ? 18.060 -9.556 -29.424 1.00 37.94 339 PRO A C 1
ATOM 2697 O O . PRO A 1 339 ? 17.226 -8.756 -29.853 1.00 37.94 339 PRO A O 1
ATOM 2700 N N . LYS A 1 340 ? 18.686 -10.430 -30.218 1.00 37.81 340 LYS A N 1
ATOM 2701 C CA . LYS A 1 340 ? 18.283 -10.687 -31.603 1.00 37.81 340 LYS A CA 1
ATOM 2702 C C . LYS A 1 340 ? 16.805 -11.086 -31.593 1.00 37.81 340 LYS A C 1
ATOM 2704 O O . LYS A 1 340 ? 16.468 -12.157 -31.100 1.00 37.81 340 LYS A O 1
ATOM 2709 N N . LEU A 1 341 ? 15.940 -10.223 -32.124 1.00 35.31 341 LEU A N 1
ATOM 2710 C CA . LEU A 1 341 ? 14.555 -10.569 -32.432 1.00 35.31 341 LEU A CA 1
ATOM 2711 C C . LEU A 1 341 ? 14.557 -11.771 -33.393 1.00 35.31 341 LEU A C 1
ATOM 2713 O O . LEU A 1 341 ? 15.192 -11.674 -34.449 1.00 35.31 341 LEU A O 1
ATOM 2717 N N . PRO A 1 342 ? 13.879 -12.889 -33.073 1.00 35.06 342 PRO A N 1
ATOM 2718 C CA . PRO A 1 342 ? 13.673 -13.946 -34.045 1.00 35.06 342 PRO A CA 1
ATOM 2719 C C . PRO A 1 342 ? 12.793 -13.429 -35.188 1.00 35.06 342 PRO A C 1
ATOM 2721 O O . PRO A 1 342 ? 11.821 -12.698 -34.998 1.00 35.06 342 PRO A O 1
ATOM 2724 N N . GLN A 1 343 ? 13.213 -13.790 -36.395 1.00 36.53 343 GLN A N 1
ATOM 2725 C CA . GLN A 1 343 ? 12.594 -13.467 -37.670 1.00 36.53 343 GLN A CA 1
ATOM 2726 C C . GLN A 1 343 ? 11.091 -13.779 -37.702 1.00 36.53 343 GLN A C 1
ATOM 2728 O O . GLN A 1 343 ? 10.650 -14.848 -37.293 1.00 36.53 343 GLN A O 1
ATOM 2733 N N . LYS A 1 344 ? 10.355 -12.820 -38.276 1.00 36.00 344 LYS A N 1
ATOM 2734 C CA . LYS A 1 344 ? 9.006 -12.886 -38.857 1.00 36.00 344 LYS A CA 1
ATOM 2735 C C . LYS A 1 344 ? 8.449 -14.308 -39.044 1.00 36.00 344 LYS A C 1
ATOM 2737 O O . LYS A 1 344 ? 8.873 -15.017 -39.954 1.00 36.00 344 LYS A O 1
ATOM 2742 N N . TYR A 1 345 ? 7.400 -14.640 -38.294 1.00 31.70 345 TYR A N 1
ATOM 2743 C CA . TYR A 1 345 ? 6.404 -15.612 -38.742 1.00 31.70 345 TYR A CA 1
ATOM 2744 C C . TYR A 1 345 ? 5.388 -14.897 -39.640 1.00 31.70 345 TYR A C 1
ATOM 2746 O O . TYR A 1 345 ? 4.865 -13.840 -39.288 1.00 31.70 345 TYR A O 1
ATOM 2754 N N . LYS A 1 346 ? 5.169 -15.456 -40.833 1.00 35.75 346 LYS A N 1
ATOM 2755 C CA . LYS A 1 346 ? 4.096 -15.078 -41.756 1.00 35.75 346 LYS A CA 1
ATOM 2756 C C . LYS A 1 346 ? 2.766 -15.521 -41.141 1.00 35.75 346 LYS A C 1
ATOM 2758 O O . LYS A 1 346 ? 2.579 -16.717 -40.949 1.00 35.75 346 LYS A O 1
ATOM 2763 N N . SER A 1 347 ? 1.860 -14.586 -40.870 1.00 32.62 347 SER A N 1
ATOM 2764 C CA . SER A 1 347 ? 0.449 -14.909 -40.654 1.00 32.62 347 SER A CA 1
ATOM 2765 C C . SER A 1 347 ? -0.217 -15.069 -42.015 1.00 32.62 347 SER A C 1
ATOM 2767 O O . SER A 1 347 ? -0.260 -14.117 -42.793 1.00 32.62 347 SER A O 1
ATOM 2769 N N . SER A 1 348 ? -0.686 -16.279 -42.308 1.00 33.09 348 SER A N 1
ATOM 2770 C CA . SER A 1 348 ? -1.708 -16.525 -43.317 1.00 33.09 348 SER A CA 1
ATOM 2771 C C . SER A 1 348 ? -3.074 -16.263 -42.691 1.00 33.09 348 SER A C 1
ATOM 2773 O O . SER A 1 348 ? -3.469 -16.892 -41.713 1.00 33.09 348 SER A O 1
ATOM 2775 N N . GLU A 1 349 ? -3.718 -15.272 -43.274 1.00 34.75 349 GLU A N 1
ATOM 2776 C CA . GLU A 1 349 ? -5.117 -14.889 -43.224 1.00 34.75 349 GLU A CA 1
ATOM 2777 C C . GLU A 1 349 ? -6.013 -16.012 -43.770 1.00 34.75 349 GLU A C 1
ATOM 2779 O O . GLU A 1 349 ? -5.802 -16.448 -44.897 1.00 34.75 349 GLU A O 1
ATOM 2784 N N . THR A 1 350 ? -7.006 -16.447 -42.990 1.00 35.34 350 THR A N 1
ATOM 2785 C CA . THR A 1 350 ? -8.334 -16.842 -43.489 1.00 35.34 350 THR A CA 1
ATOM 2786 C C . THR A 1 350 ? -9.356 -16.635 -42.376 1.00 35.34 350 THR A C 1
ATOM 2788 O O . THR A 1 350 ? -9.253 -17.208 -41.292 1.00 35.34 350 THR A O 1
ATOM 2791 N N . VAL A 1 351 ? -10.296 -15.750 -42.685 1.00 41.25 351 VAL A N 1
ATOM 2792 C CA . VAL A 1 351 ? -11.561 -15.481 -42.009 1.00 41.25 351 VAL A CA 1
ATOM 2793 C C . VAL A 1 351 ? -12.485 -16.672 -42.249 1.00 41.25 351 VAL A C 1
ATOM 2795 O O . VAL A 1 351 ? -12.676 -17.047 -43.401 1.00 41.25 351 VAL A O 1
ATOM 2798 N N . GLU A 1 352 ? -13.068 -17.230 -41.192 1.00 38.53 352 GLU A N 1
ATOM 2799 C CA . GLU A 1 352 ? -14.342 -17.945 -41.289 1.00 38.53 352 GLU A CA 1
ATOM 2800 C C . GLU A 1 352 ? -15.262 -17.410 -40.191 1.00 38.53 352 GLU A C 1
ATOM 2802 O O . GLU A 1 352 ? -15.043 -17.616 -38.994 1.00 38.53 352 GLU A O 1
ATOM 2807 N N . ASP A 1 353 ? -16.244 -16.638 -40.649 1.00 40.34 353 ASP A N 1
ATOM 2808 C CA . ASP A 1 353 ? -17.440 -16.251 -39.922 1.00 40.34 353 ASP A CA 1
ATOM 2809 C C . ASP A 1 353 ? -18.222 -17.518 -39.556 1.00 40.34 353 ASP A C 1
ATOM 2811 O O . ASP A 1 353 ? -18.553 -18.312 -40.435 1.00 40.34 353 ASP A O 1
ATOM 2815 N N . ASN A 1 354 ? -18.527 -17.709 -38.271 1.00 39.06 354 ASN A N 1
ATOM 2816 C CA . ASN A 1 354 ? -19.514 -18.696 -37.843 1.00 39.06 354 ASN A CA 1
ATOM 2817 C C . ASN A 1 354 ? -20.712 -17.979 -37.227 1.00 39.06 354 ASN A C 1
ATOM 2819 O O . ASN A 1 354 ? -20.644 -17.383 -36.151 1.00 39.06 354 ASN A O 1
ATOM 2823 N N . ASP A 1 355 ? -21.769 -18.053 -38.022 1.00 35.59 355 ASP A N 1
ATOM 2824 C CA . ASP A 1 355 ? -23.136 -17.594 -37.877 1.00 35.59 355 ASP A CA 1
ATOM 2825 C C . ASP A 1 355 ? -23.827 -18.295 -36.691 1.00 35.59 355 ASP A C 1
ATOM 2827 O O . ASP A 1 355 ? -23.796 -19.524 -36.577 1.00 35.59 355 ASP A O 1
ATOM 2831 N N . CYS A 1 356 ? -24.429 -17.519 -35.786 1.00 34.06 356 CYS A N 1
ATOM 2832 C CA . CYS A 1 356 ? -25.278 -18.037 -34.711 1.00 34.06 356 CYS A CA 1
ATOM 2833 C C . CYS A 1 356 ? -26.705 -18.162 -35.245 1.00 34.06 356 CYS A C 1
ATOM 2835 O O . CYS A 1 356 ? -27.411 -17.162 -35.364 1.00 34.06 356 CYS A O 1
ATOM 2837 N N . THR A 1 357 ? -27.138 -19.388 -35.523 1.00 38.66 357 THR A N 1
ATOM 2838 C CA . THR A 1 357 ? -28.552 -19.716 -35.714 1.00 38.66 357 THR A CA 1
ATOM 2839 C C . THR A 1 357 ? -29.119 -20.240 -34.397 1.00 38.66 357 THR A C 1
ATOM 2841 O O . THR A 1 357 ? -28.713 -21.288 -33.899 1.00 38.66 357 THR A O 1
ATOM 2844 N N . ASP A 1 358 ? -30.035 -19.465 -33.818 1.00 39.12 358 ASP A N 1
ATOM 2845 C CA . ASP A 1 358 ? -30.921 -19.900 -32.743 1.00 39.12 358 ASP A CA 1
ATOM 2846 C C . ASP A 1 358 ? -32.039 -20.746 -33.371 1.00 39.12 358 ASP A C 1
ATOM 2848 O O . ASP A 1 358 ? -32.905 -20.215 -34.066 1.00 39.12 358 ASP A O 1
ATOM 2852 N N . GLU A 1 359 ? -32.013 -22.064 -33.156 1.00 45.69 359 GLU A N 1
ATOM 2853 C CA . GLU A 1 359 ? -33.166 -22.923 -33.434 1.00 45.69 359 GLU A CA 1
ATOM 2854 C C . GLU A 1 359 ? -34.042 -23.059 -32.185 1.00 45.69 359 GLU A C 1
ATOM 2856 O O . GLU A 1 359 ? -33.641 -23.589 -31.144 1.00 45.69 359 GLU A O 1
ATOM 2861 N N . GLU A 1 360 ? -35.268 -22.565 -32.326 1.00 44.56 360 GLU A N 1
ATOM 2862 C CA . GLU A 1 360 ? -36.395 -22.792 -31.435 1.00 44.56 360 GLU A CA 1
ATOM 2863 C C . GLU A 1 360 ? -36.815 -24.268 -31.508 1.00 44.56 360 GLU A C 1
ATOM 2865 O O . GLU A 1 360 ? -37.272 -24.755 -32.542 1.00 44.56 360 GLU A O 1
ATOM 2870 N N . HIS A 1 361 ? -36.698 -24.989 -30.392 1.00 40.94 361 HIS A N 1
ATOM 2871 C CA . HIS A 1 361 ? -37.343 -26.289 -30.231 1.00 40.94 361 HIS A CA 1
ATOM 2872 C C . HIS A 1 361 ? -38.620 -26.141 -29.402 1.00 40.94 361 HIS A C 1
ATOM 2874 O O . HIS A 1 361 ? -38.602 -26.167 -28.171 1.00 40.94 361 HIS A O 1
ATOM 2880 N N . GLU A 1 362 ? -39.743 -26.017 -30.113 1.00 49.53 362 GLU A N 1
ATOM 2881 C CA . GLU A 1 362 ? -41.064 -26.374 -29.608 1.00 49.53 362 GLU A CA 1
ATOM 2882 C C . GLU A 1 362 ? -41.137 -27.895 -29.389 1.00 49.53 362 GLU A C 1
ATOM 2884 O O . GLU A 1 362 ? -40.887 -28.699 -30.291 1.00 49.53 362 GLU A O 1
ATOM 2889 N N . HIS A 1 363 ? -41.524 -28.303 -28.183 1.00 44.28 363 HIS A N 1
ATOM 2890 C CA . HIS A 1 363 ? -42.093 -29.622 -27.928 1.00 44.28 363 HIS A CA 1
ATOM 2891 C C . HIS A 1 363 ? -43.422 -29.430 -27.208 1.00 44.28 363 HIS A C 1
ATOM 2893 O O . HIS A 1 363 ? -43.470 -29.172 -26.005 1.00 44.28 363 HIS A O 1
ATOM 2899 N N . GLY A 1 364 ? -44.498 -29.540 -27.984 1.00 41.81 364 GLY A N 1
ATOM 2900 C CA . GLY A 1 364 ? -45.821 -29.840 -27.469 1.00 41.81 364 GLY A CA 1
ATOM 2901 C C . GLY A 1 364 ? -45.925 -31.320 -27.108 1.00 41.81 364 GLY A C 1
ATOM 2902 O O . GLY A 1 364 ? -45.337 -32.164 -27.778 1.00 41.81 364 GLY A O 1
ATOM 2903 N N . ASN A 1 365 ? -46.673 -31.606 -26.046 1.00 46.78 365 ASN A N 1
ATOM 2904 C CA . ASN A 1 365 ? -47.405 -32.854 -25.856 1.00 46.78 365 ASN A CA 1
ATOM 2905 C C . ASN A 1 365 ? -48.591 -32.572 -24.914 1.00 46.78 365 ASN A C 1
ATOM 2907 O O . ASN A 1 365 ? -48.415 -32.392 -23.708 1.00 46.78 365 ASN A O 1
ATOM 2911 N N . GLU A 1 366 ? -49.784 -32.506 -25.512 1.00 45.19 366 GLU A N 1
ATOM 2912 C CA . GLU A 1 366 ? -51.039 -33.065 -24.972 1.00 45.19 366 GLU A CA 1
ATOM 2913 C C . GLU A 1 366 ? -50.809 -34.577 -24.687 1.00 45.19 366 GLU A C 1
ATOM 2915 O O . GLU A 1 366 ? -49.906 -35.171 -25.269 1.00 45.19 366 GLU A O 1
ATOM 2920 N N . GLU A 1 367 ? -51.492 -35.315 -23.806 1.00 45.97 367 GLU A N 1
ATOM 2921 C CA . GLU A 1 367 ? -52.913 -35.353 -23.448 1.00 45.97 367 GLU A CA 1
ATOM 2922 C C . GLU A 1 367 ? -53.130 -36.392 -22.303 1.00 45.97 367 GLU A C 1
ATOM 2924 O O . GLU A 1 367 ? -52.274 -37.258 -22.102 1.00 45.97 367 GLU A O 1
ATOM 2929 N N . GLN A 1 368 ? -54.325 -36.353 -21.683 1.00 38.50 368 GLN A N 1
ATOM 2930 C CA . GLN A 1 368 ? -55.075 -37.414 -20.951 1.00 38.50 368 GLN A CA 1
ATOM 2931 C C . GLN A 1 368 ? -54.762 -37.637 -19.450 1.00 38.50 368 GLN A C 1
ATOM 2933 O O . GLN A 1 368 ? -53.673 -38.063 -19.076 1.00 38.50 368 GLN A O 1
ATOM 2938 N N . ASP A 1 369 ? -55.640 -37.171 -18.538 1.00 39.56 369 ASP A N 1
ATOM 2939 C CA . ASP A 1 369 ? -56.869 -37.823 -17.978 1.00 39.56 369 ASP A CA 1
ATOM 2940 C C . ASP A 1 369 ? -56.510 -38.657 -16.719 1.00 39.56 369 ASP A C 1
ATOM 2942 O O . ASP A 1 369 ? -55.534 -39.394 -16.743 1.00 39.56 369 ASP A O 1
ATOM 2946 N N . GLU A 1 370 ? -57.164 -38.672 -15.548 1.00 49.41 370 GLU A N 1
ATOM 2947 C CA . GLU A 1 370 ? -58.450 -38.204 -14.989 1.00 49.41 370 GLU A CA 1
ATOM 2948 C C . GLU A 1 370 ? -58.329 -38.377 -13.419 1.00 49.41 370 GLU A C 1
ATOM 2950 O O . GLU A 1 370 ? -57.204 -38.546 -12.940 1.00 49.41 370 GLU A O 1
ATOM 2955 N N . PRO A 1 371 ? -59.368 -38.291 -12.554 1.00 63.91 371 PRO A N 1
ATOM 2956 C CA . PRO A 1 371 ? -59.539 -37.280 -11.502 1.00 63.91 371 PRO A CA 1
ATOM 2957 C C . PRO A 1 371 ? -59.381 -37.811 -10.049 1.00 63.91 371 PRO A C 1
ATOM 2959 O O . PRO A 1 371 ? -58.997 -38.959 -9.838 1.00 63.91 371 PRO A O 1
ATOM 2962 N N . VAL A 1 372 ? -59.709 -36.974 -9.042 1.00 45.47 372 VAL A N 1
ATOM 2963 C CA . VAL A 1 372 ? -60.640 -37.259 -7.910 1.00 45.47 372 VAL A CA 1
ATOM 2964 C C . VAL A 1 372 ? -60.377 -36.348 -6.674 1.00 45.47 372 VAL A C 1
ATOM 2966 O O . VAL A 1 372 ? -59.270 -36.271 -6.152 1.00 45.47 372 VAL A O 1
ATOM 2969 N N . ASP A 1 373 ? -61.477 -35.726 -6.223 1.00 41.50 373 ASP A N 1
ATOM 2970 C CA . ASP A 1 373 ? -61.863 -35.186 -4.899 1.00 41.50 373 ASP A CA 1
ATOM 2971 C C . ASP A 1 373 ? -61.437 -33.791 -4.366 1.00 41.50 373 ASP A C 1
ATOM 2973 O O . ASP A 1 373 ? -60.368 -33.557 -3.804 1.00 41.50 373 ASP A O 1
ATOM 2977 N N . GLU A 1 374 ? -62.438 -32.898 -4.438 1.00 44.12 374 GLU A N 1
ATOM 2978 C CA . GLU A 1 374 ? -62.783 -31.778 -3.543 1.00 44.12 374 GLU A CA 1
ATOM 2979 C C . GLU A 1 374 ? -62.814 -32.158 -2.030 1.00 44.12 374 GLU A C 1
ATOM 2981 O O . GLU A 1 374 ? -62.975 -33.329 -1.684 1.00 44.12 374 GLU A O 1
ATOM 2986 N N . PRO A 1 375 ? -62.727 -31.187 -1.086 1.00 56.53 375 PRO A N 1
ATOM 2987 C CA . PRO A 1 375 ? -63.937 -30.483 -0.632 1.00 56.53 375 PRO A CA 1
ATOM 2988 C C . PRO A 1 375 ? -63.777 -28.965 -0.433 1.00 56.53 375 PRO A C 1
ATOM 2990 O O . PRO A 1 375 ? -62.941 -28.469 0.321 1.00 56.53 375 PRO A O 1
ATOM 2993 N N . VAL A 1 376 ? -64.701 -28.254 -1.076 1.00 45.28 376 VAL A N 1
ATOM 2994 C CA . VAL A 1 376 ? -65.478 -27.090 -0.615 1.00 45.28 376 VAL A CA 1
ATOM 2995 C C . VAL A 1 376 ? -65.266 -26.653 0.845 1.00 45.28 376 VAL A C 1
ATOM 2997 O O . VAL A 1 376 ? -65.572 -27.398 1.773 1.00 45.28 376 VAL A O 1
ATOM 3000 N N . CYS A 1 377 ? -64.989 -25.357 1.057 1.00 35.78 377 CYS A N 1
ATOM 3001 C CA . CYS A 1 377 ? -65.656 -24.621 2.136 1.00 35.78 377 CYS A CA 1
ATOM 3002 C C . CYS A 1 377 ? -65.811 -23.118 1.841 1.00 35.78 377 CYS A C 1
ATOM 3004 O O . CYS A 1 377 ? -64.866 -22.405 1.518 1.00 35.78 377 CYS A O 1
ATOM 3006 N N . ARG A 1 378 ? -67.067 -22.676 1.944 1.00 39.97 378 ARG A N 1
ATOM 3007 C CA . ARG A 1 378 ? -67.596 -21.322 1.743 1.00 39.97 378 ARG A CA 1
ATOM 3008 C C . ARG A 1 378 ? -67.263 -20.407 2.924 1.00 39.97 378 ARG A C 1
ATOM 3010 O O . ARG A 1 378 ? -67.448 -20.832 4.056 1.00 39.97 378 ARG A O 1
ATOM 3017 N N . SER A 1 379 ? -67.010 -19.125 2.653 1.00 35.97 379 SER A N 1
ATOM 3018 C CA . SER A 1 379 ? -67.607 -17.989 3.392 1.00 35.97 379 SER A CA 1
ATOM 3019 C C . SER A 1 379 ? -67.120 -16.666 2.784 1.00 35.97 379 SER A C 1
ATOM 3021 O O . SER A 1 379 ? -65.928 -16.391 2.786 1.00 35.97 379 SER A O 1
ATOM 3023 N N . SER A 1 380 ? -67.974 -15.934 2.071 1.00 38.06 380 SER A N 1
ATOM 3024 C CA . SER A 1 380 ? -68.807 -14.831 2.593 1.00 38.06 380 SER A CA 1
ATOM 3025 C C . SER A 1 380 ? -68.086 -13.478 2.617 1.00 38.06 380 SER A C 1
ATOM 3027 O O . SER A 1 380 ? -67.343 -13.152 3.536 1.00 38.06 380 SER A O 1
ATOM 3029 N N . THR A 1 381 ? -68.397 -12.668 1.606 1.00 41.44 381 THR A N 1
ATOM 3030 C CA . THR A 1 381 ? -68.309 -11.201 1.599 1.00 41.44 381 THR A CA 1
ATOM 3031 C C . THR A 1 381 ? -69.196 -10.608 2.707 1.00 41.44 381 THR A C 1
ATOM 3033 O O . THR A 1 381 ? -70.201 -11.222 3.081 1.00 41.44 381 THR A O 1
ATOM 3036 N N . PRO A 1 382 ? -68.919 -9.374 3.160 1.00 52.34 382 PRO A N 1
ATOM 3037 C CA . PRO A 1 382 ? -69.927 -8.354 2.878 1.00 52.34 382 PRO A CA 1
ATOM 3038 C C . PRO A 1 382 ? -69.358 -7.005 2.422 1.00 52.34 382 PRO A C 1
ATOM 3040 O O . PRO A 1 382 ? -68.212 -6.641 2.664 1.00 52.34 382 PRO A O 1
ATOM 3043 N N . ALA A 1 383 ? -70.240 -6.304 1.717 1.00 38.12 383 ALA A N 1
ATOM 3044 C CA . ALA A 1 383 ? -70.119 -4.969 1.157 1.00 38.12 383 ALA A CA 1
ATOM 3045 C C . ALA A 1 383 ? -70.378 -3.850 2.194 1.00 38.12 383 ALA A C 1
ATOM 3047 O O . ALA A 1 383 ? -70.762 -4.135 3.326 1.00 38.12 383 ALA A O 1
ATOM 3048 N N . ALA A 1 384 ? -70.304 -2.600 1.698 1.00 32.53 384 ALA A N 1
ATOM 3049 C CA . ALA A 1 384 ? -70.630 -1.295 2.310 1.00 32.53 384 ALA A CA 1
ATOM 3050 C C . ALA A 1 384 ? -69.426 -0.574 2.959 1.00 32.53 384 ALA A C 1
ATOM 3052 O O . ALA A 1 384 ? -68.648 -1.193 3.664 1.00 32.53 384 ALA A O 1
ATOM 3053 N N . ALA A 1 385 ? -69.193 0.733 2.813 1.00 33.19 385 ALA A N 1
ATOM 3054 C CA . ALA A 1 385 ? -69.851 1.816 2.083 1.00 33.19 385 ALA A CA 1
ATOM 3055 C C . ALA A 1 385 ? -68.900 3.039 2.022 1.00 33.19 385 ALA A C 1
ATOM 3057 O O . ALA A 1 385 ? -67.953 3.135 2.794 1.00 33.19 385 ALA A O 1
ATOM 3058 N N . HIS A 1 386 ? -69.206 3.950 1.093 1.00 37.66 386 HIS A N 1
ATOM 3059 C CA . HIS A 1 386 ? -68.939 5.398 1.057 1.00 37.66 386 HIS A CA 1
ATOM 3060 C C . HIS A 1 386 ? -68.065 6.053 2.149 1.00 37.66 386 HIS A C 1
ATOM 3062 O O . HIS A 1 386 ? -68.412 6.009 3.322 1.00 37.66 386 HIS A O 1
ATOM 3068 N N . ALA A 1 387 ? -67.110 6.895 1.734 1.00 34.78 387 ALA A N 1
ATOM 3069 C CA . ALA A 1 387 ? -67.266 8.359 1.800 1.00 34.78 387 ALA A CA 1
ATOM 3070 C C . ALA A 1 387 ? -66.024 9.090 1.259 1.00 34.78 387 ALA A C 1
ATOM 3072 O O . ALA A 1 387 ? -64.890 8.803 1.630 1.00 34.78 387 ALA A O 1
ATOM 3073 N N . ALA A 1 388 ? -66.274 10.069 0.393 1.00 41.66 388 ALA A N 1
ATOM 3074 C CA . ALA A 1 388 ? -65.325 11.102 0.015 1.00 41.66 388 ALA A CA 1
ATOM 3075 C C . ALA A 1 388 ? -65.001 11.995 1.222 1.00 41.66 388 ALA A C 1
ATOM 3077 O O . ALA A 1 388 ? -65.911 12.334 1.974 1.00 41.66 388 ALA A O 1
ATOM 3078 N N . ASN A 1 389 ? -63.747 12.432 1.359 1.00 37.84 389 ASN A N 1
ATOM 3079 C CA . ASN A 1 389 ? -63.432 13.747 1.915 1.00 37.84 389 ASN A CA 1
ATOM 3080 C C . ASN A 1 389 ? -62.029 14.212 1.506 1.00 37.84 389 ASN A C 1
ATOM 3082 O O . ASN A 1 389 ? -61.066 13.449 1.487 1.00 37.84 389 ASN A O 1
ATOM 3086 N N . GLN A 1 390 ? -61.980 15.486 1.132 1.00 41.56 390 GLN A N 1
ATOM 3087 C CA . GLN A 1 390 ? -60.829 16.256 0.671 1.00 41.56 390 GLN A CA 1
ATOM 3088 C C . GLN A 1 390 ? -59.771 16.434 1.777 1.00 41.56 390 GLN A C 1
ATOM 3090 O O . GLN A 1 390 ? -60.131 16.461 2.955 1.00 41.56 390 GLN A O 1
ATOM 3095 N N . PRO A 1 391 ? -58.486 16.647 1.439 1.00 46.38 391 PRO A N 1
ATOM 3096 C CA . PRO A 1 391 ? -57.491 17.066 2.417 1.00 46.38 391 PRO A CA 1
ATOM 3097 C C . PRO A 1 391 ? -57.566 18.584 2.650 1.00 46.38 391 PRO A C 1
ATOM 3099 O O . PRO A 1 391 ? -57.321 19.377 1.741 1.00 46.38 391 PRO A O 1
ATOM 3102 N N . SER A 1 392 ? -57.882 18.987 3.884 1.00 39.97 392 SER A N 1
ATOM 3103 C CA . SER A 1 392 ? -57.722 20.368 4.340 1.00 39.97 392 SER A CA 1
ATOM 3104 C C . SER A 1 392 ? -56.248 20.654 4.627 1.00 39.97 392 SER A C 1
ATOM 3106 O O . SER A 1 392 ? -55.618 19.979 5.443 1.00 39.97 392 SER A O 1
ATOM 3108 N N . THR A 1 393 ? -55.733 21.689 3.980 1.00 40.31 393 THR A N 1
ATOM 3109 C CA . THR A 1 393 ? -54.515 22.424 4.323 1.00 40.31 393 THR A CA 1
ATOM 3110 C C . THR A 1 393 ? -54.524 22.866 5.787 1.00 40.31 393 THR A C 1
ATOM 3112 O O . THR A 1 393 ? -55.407 23.617 6.197 1.00 40.31 393 THR A O 1
ATOM 3115 N N . PHE A 1 394 ? -53.525 22.430 6.555 1.00 36.81 394 PHE A N 1
ATOM 3116 C CA . PHE A 1 394 ? -53.168 23.028 7.839 1.00 36.81 394 PHE A CA 1
ATOM 3117 C C . PHE A 1 394 ? -51.763 23.621 7.732 1.00 36.81 394 PHE A C 1
ATOM 3119 O O . PHE A 1 394 ? -50.768 22.899 7.664 1.00 36.81 394 PHE A O 1
ATOM 3126 N N . ASP A 1 395 ? -51.721 24.950 7.709 1.00 36.28 395 ASP A N 1
ATOM 3127 C CA . ASP A 1 395 ? -50.535 25.761 7.935 1.00 36.28 395 ASP A CA 1
ATOM 3128 C C . ASP A 1 395 ? -50.073 25.596 9.387 1.00 36.28 395 ASP A C 1
ATOM 3130 O O . ASP A 1 395 ? -50.815 25.892 10.327 1.00 36.28 395 ASP A O 1
ATOM 3134 N N . ILE A 1 396 ? -48.826 25.167 9.581 1.00 39.06 396 ILE A N 1
ATOM 3135 C CA . ILE A 1 396 ? -48.118 25.345 10.849 1.00 39.06 396 ILE A CA 1
ATOM 3136 C C . ILE A 1 396 ? -47.008 26.359 10.600 1.00 39.06 396 ILE A C 1
ATOM 3138 O O . ILE A 1 396 ? -45.950 26.055 10.049 1.00 39.06 396 ILE A O 1
ATOM 3142 N N . ALA A 1 397 ? -47.294 27.592 11.013 1.00 34.47 397 ALA A N 1
ATOM 3143 C CA . ALA A 1 397 ? -46.325 28.660 11.164 1.00 34.47 397 ALA A CA 1
ATOM 3144 C C . ALA A 1 397 ? -45.260 28.242 12.189 1.00 34.47 397 ALA A C 1
ATOM 3146 O O . ALA A 1 397 ? -45.557 27.998 13.358 1.00 34.47 397 ALA A O 1
ATOM 3147 N N . ASN A 1 398 ? -44.010 28.160 11.735 1.00 35.75 398 ASN A N 1
ATOM 3148 C CA . ASN A 1 398 ? -42.856 27.892 12.580 1.00 35.75 398 ASN A CA 1
ATOM 3149 C C . ASN A 1 398 ? -42.318 29.227 13.118 1.00 35.75 398 ASN A C 1
ATOM 3151 O O . ASN A 1 398 ? -41.626 29.970 12.420 1.00 35.75 398 ASN A O 1
ATOM 3155 N N . THR A 1 399 ? -42.672 29.539 14.362 1.00 34.16 399 THR A N 1
ATOM 3156 C CA . THR A 1 399 ? -42.177 30.697 15.114 1.00 34.16 399 THR A CA 1
ATOM 3157 C C . THR A 1 399 ? -40.855 30.330 15.788 1.00 34.16 399 THR A C 1
ATOM 3159 O O . THR A 1 399 ? -40.842 29.759 16.876 1.00 34.16 399 THR A O 1
ATOM 3162 N N . SER A 1 400 ? -39.731 30.672 15.158 1.00 37.16 400 SER A N 1
ATOM 3163 C CA . SER A 1 400 ? -38.403 30.595 15.779 1.00 37.16 400 SER A CA 1
ATOM 3164 C C . SER A 1 400 ? -38.058 31.942 16.412 1.00 37.16 400 SER A C 1
ATOM 3166 O O . SER A 1 400 ? -37.672 32.888 15.727 1.00 37.16 400 SER A O 1
ATOM 3168 N N . ALA A 1 401 ? -38.218 32.032 17.732 1.00 34.78 401 ALA A N 1
ATOM 3169 C CA . ALA A 1 401 ? -37.787 33.172 18.531 1.00 34.78 401 ALA A CA 1
ATOM 3170 C C . ALA A 1 401 ? -36.252 33.200 18.632 1.00 34.78 401 ALA A C 1
ATOM 3172 O O . ALA A 1 401 ? -35.629 32.306 19.204 1.00 34.78 401 ALA A O 1
ATOM 3173 N N . SER A 1 402 ? -35.655 34.246 18.063 1.00 34.34 402 SER A N 1
ATOM 3174 C CA . SER A 1 402 ? -34.233 34.570 18.151 1.00 34.34 402 SER A CA 1
ATOM 3175 C C . SER A 1 402 ? -33.981 35.396 19.416 1.00 34.34 402 SER A C 1
ATOM 3177 O O . SER A 1 402 ? -34.447 36.528 19.521 1.00 34.34 402 SER A O 1
ATOM 3179 N N . LEU A 1 403 ? -33.246 34.839 20.380 1.00 38.22 403 LEU A N 1
ATOM 3180 C CA . LEU A 1 403 ? -32.757 35.561 21.557 1.00 38.22 403 LEU A CA 1
ATOM 3181 C C . LEU A 1 403 ? -31.594 36.480 21.148 1.00 38.22 403 LEU A C 1
ATOM 3183 O O . LEU A 1 403 ? -30.483 36.019 20.894 1.00 38.22 403 LEU A O 1
ATOM 3187 N N . GLN A 1 404 ? -31.866 37.784 21.080 1.00 33.69 404 GLN A N 1
ATOM 3188 C CA . GLN A 1 404 ? -30.863 38.850 21.027 1.00 33.69 404 GLN A CA 1
ATOM 3189 C C . GLN A 1 404 ? -30.352 39.150 22.444 1.00 33.69 404 GLN A C 1
ATOM 3191 O O . GLN A 1 404 ? -31.140 39.435 23.343 1.00 33.69 404 GLN A O 1
ATOM 3196 N N . LEU A 1 405 ? -29.029 39.122 22.627 1.00 42.62 405 LEU A N 1
ATOM 3197 C CA . LEU A 1 405 ? -28.339 39.746 23.760 1.00 42.62 405 LEU A CA 1
ATOM 3198 C C . LEU A 1 405 ? -27.750 41.100 23.315 1.00 42.62 405 LEU A C 1
ATOM 3200 O O . LEU A 1 405 ? -27.381 41.239 22.146 1.00 42.62 405 LEU A O 1
ATOM 3204 N N . PRO A 1 406 ? -27.702 42.102 24.212 1.00 48.91 406 PRO A N 1
ATOM 3205 C CA . PRO A 1 406 ? -27.499 43.499 23.847 1.00 48.91 406 PRO A CA 1
ATOM 3206 C C . PRO A 1 406 ? -26.037 43.847 23.549 1.00 48.91 406 PRO A C 1
ATOM 3208 O O . PRO A 1 406 ? -25.103 43.254 24.088 1.00 48.91 406 PRO A O 1
ATOM 3211 N N . GLY A 1 407 ? -25.890 44.839 22.670 1.00 37.78 407 GLY A N 1
ATOM 3212 C CA . GLY A 1 407 ? -24.635 45.329 22.122 1.00 37.78 407 GLY A CA 1
ATOM 3213 C C . GLY A 1 407 ? -23.695 45.971 23.139 1.00 37.78 407 GLY A C 1
ATOM 3214 O O . GLY A 1 407 ? -24.108 46.548 24.143 1.00 37.78 407 GLY A O 1
ATOM 3215 N N . SER A 1 408 ? -22.410 45.885 22.809 1.00 38.41 408 SER A N 1
ATOM 3216 C CA . SER A 1 408 ? -21.339 46.655 23.423 1.00 38.41 408 SER A CA 1
ATOM 3217 C C . SER A 1 408 ? -20.615 47.400 22.307 1.00 38.41 408 SER A C 1
ATOM 3219 O O . SER A 1 408 ? -19.837 46.810 21.559 1.00 38.41 408 SER A O 1
ATOM 3221 N N . ASP A 1 409 ? -20.905 48.693 22.201 1.00 42.72 409 ASP A N 1
ATOM 3222 C CA . ASP A 1 409 ? -20.162 49.654 21.394 1.00 42.72 409 ASP A CA 1
ATOM 3223 C C . ASP A 1 409 ? -18.770 49.869 22.001 1.00 42.72 409 ASP A C 1
ATOM 3225 O O . ASP A 1 409 ? -18.641 50.360 23.123 1.00 42.72 409 ASP A O 1
ATOM 3229 N N . VAL A 1 410 ? -17.717 49.529 21.254 1.00 52.19 410 VAL A N 1
ATOM 3230 C CA . VAL A 1 410 ? -16.349 50.001 21.516 1.00 52.19 410 VAL A CA 1
ATOM 3231 C C . VAL A 1 410 ? -15.712 50.395 20.175 1.00 52.19 410 VAL A C 1
ATOM 3233 O O . VAL A 1 410 ? -15.652 49.559 19.272 1.00 52.19 410 VAL A O 1
ATOM 3236 N N . PRO A 1 411 ? -15.252 51.650 20.004 1.00 61.41 411 PRO A N 1
ATOM 3237 C CA . PRO A 1 411 ? -14.628 52.114 18.765 1.00 61.41 411 PRO A CA 1
ATOM 3238 C C . PRO A 1 411 ? -13.183 51.595 18.607 1.00 61.41 411 PRO A C 1
ATOM 3240 O O . PRO A 1 411 ? -12.522 51.290 19.604 1.00 61.41 411 PRO A O 1
ATOM 3243 N N . PRO A 1 412 ? -12.659 51.510 17.369 1.00 52.09 412 PRO A N 1
ATOM 3244 C CA . PRO A 1 412 ? -11.342 50.939 17.104 1.00 52.09 412 PRO A CA 1
ATOM 3245 C C . PRO A 1 412 ? -10.217 51.938 17.423 1.00 52.09 412 PRO A C 1
ATOM 3247 O O . PRO A 1 412 ? -10.329 53.114 17.066 1.00 52.09 412 PRO A O 1
ATOM 3250 N N . PRO A 1 413 ? -9.089 51.503 18.015 1.00 51.16 413 PRO A N 1
ATOM 3251 C CA . PRO A 1 413 ? -7.899 52.329 18.058 1.00 51.16 413 PRO A CA 1
ATOM 3252 C C . PRO A 1 413 ? -7.137 52.240 16.731 1.00 51.16 413 PRO A C 1
ATOM 3254 O O . PRO A 1 413 ? -6.667 51.187 16.300 1.00 51.16 413 PRO A O 1
ATOM 3257 N N . SER A 1 4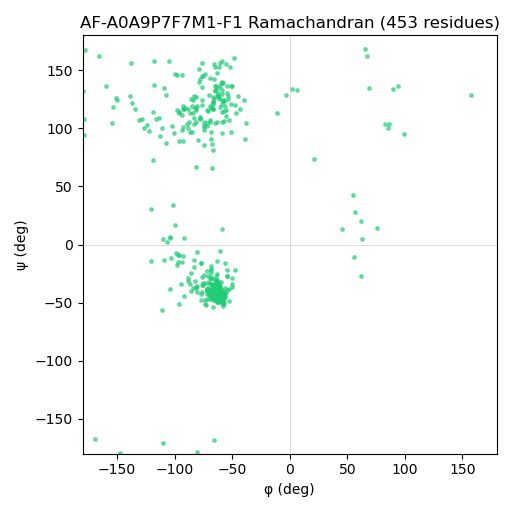14 ? -7.026 53.410 16.111 1.00 44.53 414 SER A N 1
ATOM 3258 C CA . SER A 1 414 ? -6.029 53.779 15.114 1.00 44.53 414 SER A CA 1
ATOM 3259 C C . SER A 1 414 ? -4.610 53.710 15.698 1.00 44.53 414 SER A C 1
ATOM 3261 O O . SER A 1 414 ? -4.417 54.001 16.877 1.00 44.53 414 SER A O 1
ATOM 3263 N N . ASN A 1 415 ? -3.640 53.470 14.808 1.00 40.69 415 ASN A N 1
ATOM 3264 C CA . ASN A 1 415 ? -2.187 53.690 14.922 1.00 40.69 415 ASN A CA 1
ATOM 3265 C C . ASN A 1 415 ? -1.330 52.462 15.275 1.00 40.69 415 ASN A C 1
ATOM 3267 O O . ASN A 1 415 ? -1.065 52.151 16.433 1.00 40.69 415 ASN A O 1
ATOM 3271 N N . ALA A 1 416 ? -0.809 51.839 14.217 1.00 41.84 416 ALA A N 1
ATOM 3272 C CA . ALA A 1 416 ? 0.426 51.068 14.242 1.00 41.84 416 ALA A CA 1
ATOM 3273 C C . ALA A 1 416 ? 1.640 52.016 14.216 1.00 41.84 416 ALA A C 1
ATOM 3275 O O . ALA A 1 416 ? 1.609 52.995 13.466 1.00 41.84 416 ALA A O 1
ATOM 3276 N N . PRO A 1 417 ? 2.720 51.705 14.951 1.00 48.09 417 PRO A N 1
ATOM 3277 C CA . PRO A 1 417 ? 4.051 52.158 14.596 1.00 48.09 417 PRO A CA 1
ATOM 3278 C C . PRO A 1 417 ? 4.931 51.000 14.104 1.00 48.09 417 PRO A C 1
ATOM 3280 O O . PRO A 1 417 ? 4.957 49.906 14.666 1.00 48.09 417 PRO A O 1
ATOM 3283 N N . ASP A 1 418 ? 5.606 51.327 13.011 1.00 34.56 418 ASP A N 1
ATOM 3284 C CA . ASP A 1 418 ? 6.815 50.807 12.383 1.00 34.56 418 ASP A CA 1
ATOM 3285 C C . ASP A 1 418 ? 7.557 49.597 12.973 1.00 34.56 418 ASP A C 1
ATOM 3287 O O . ASP A 1 418 ? 7.910 49.499 14.148 1.00 34.56 418 ASP A O 1
ATOM 3291 N N . ALA A 1 419 ? 7.882 48.711 12.031 1.00 35.06 419 ALA A N 1
ATOM 3292 C CA . ALA A 1 419 ? 8.743 47.554 12.150 1.00 35.06 419 ALA A CA 1
ATOM 3293 C C . ALA A 1 419 ? 10.156 47.921 12.635 1.00 35.06 419 ALA A C 1
ATOM 3295 O O . ALA A 1 419 ? 10.878 48.676 11.983 1.00 35.06 419 ALA A O 1
ATOM 3296 N N . LEU A 1 420 ? 10.574 47.304 13.742 1.00 35.97 420 LEU A N 1
ATOM 3297 C CA . LEU A 1 420 ? 11.979 47.192 14.117 1.00 35.97 420 LEU A CA 1
ATOM 3298 C C . LEU A 1 420 ? 12.549 45.880 13.571 1.00 35.97 420 LEU A C 1
ATOM 3300 O O . LEU A 1 420 ? 12.101 44.782 13.900 1.00 35.97 420 LEU A O 1
ATOM 3304 N N . ASP A 1 421 ? 13.546 46.058 12.716 1.00 34.03 421 ASP A N 1
ATOM 3305 C CA . ASP A 1 421 ? 14.335 45.061 12.010 1.00 34.03 421 ASP A CA 1
ATOM 3306 C C . ASP A 1 421 ? 15.291 44.349 12.991 1.00 34.03 421 ASP A C 1
ATOM 3308 O O . ASP A 1 421 ? 16.311 44.900 13.409 1.00 34.03 421 ASP A O 1
ATOM 3312 N N . PHE A 1 422 ? 14.948 43.127 13.413 1.00 32.94 422 PHE A N 1
ATOM 3313 C CA . PHE A 1 422 ? 15.823 42.277 14.228 1.00 32.94 422 PHE A CA 1
ATOM 3314 C C . PHE A 1 422 ? 16.648 41.352 13.325 1.00 32.94 422 PHE A C 1
ATOM 3316 O O . PHE A 1 422 ? 16.277 40.212 13.044 1.00 32.94 422 PHE A O 1
ATOM 3323 N N . ASN A 1 423 ? 17.812 41.846 12.903 1.00 30.08 423 ASN A N 1
ATOM 3324 C CA . ASN A 1 423 ? 18.865 41.035 12.299 1.00 30.08 423 ASN A CA 1
ATOM 3325 C C . ASN A 1 423 ? 19.534 40.153 13.367 1.00 30.08 423 ASN A C 1
ATOM 3327 O O . ASN A 1 423 ? 20.358 40.625 14.151 1.00 30.08 423 ASN A O 1
ATOM 3331 N N . PHE A 1 424 ? 19.224 38.854 13.375 1.00 31.48 424 PHE A N 1
ATOM 3332 C CA . PHE A 1 424 ? 20.025 37.864 14.097 1.00 31.48 424 PHE A CA 1
ATOM 3333 C C . PHE A 1 424 ? 21.241 37.462 13.258 1.00 31.48 424 PHE A C 1
ATOM 3335 O O . PHE A 1 424 ? 21.150 36.713 12.286 1.00 31.48 424 PHE A O 1
ATOM 3342 N N . TYR A 1 425 ? 22.399 37.965 13.674 1.00 29.69 425 TYR A N 1
ATOM 3343 C CA . TYR A 1 425 ? 23.712 37.508 13.243 1.00 29.69 425 TYR A CA 1
ATOM 3344 C C . TYR A 1 425 ? 23.979 36.117 13.846 1.00 29.69 425 TYR A C 1
ATOM 3346 O O . TYR A 1 425 ? 24.073 35.980 15.064 1.00 29.69 425 TYR A O 1
ATOM 3354 N N . ILE A 1 426 ? 24.085 35.079 13.009 1.00 34.00 426 ILE A N 1
ATOM 3355 C CA . ILE A 1 426 ? 24.502 33.730 13.426 1.00 34.00 426 ILE A CA 1
ATOM 3356 C C . ILE A 1 426 ? 25.999 33.585 13.113 1.00 34.00 426 ILE A C 1
ATOM 3358 O O . ILE A 1 426 ? 26.361 33.603 11.932 1.00 34.00 426 ILE A O 1
ATOM 3362 N N . PRO A 1 427 ? 26.885 33.415 14.112 1.00 32.66 427 PRO A N 1
ATOM 3363 C CA . PRO A 1 427 ? 28.285 33.117 13.851 1.00 32.66 427 PRO A CA 1
ATOM 3364 C C . PRO A 1 427 ? 28.419 31.727 13.215 1.00 32.66 427 PRO A C 1
ATOM 3366 O O . PRO A 1 427 ? 28.027 30.714 13.797 1.00 32.66 427 PRO A O 1
ATOM 3369 N N . ARG A 1 428 ? 28.994 31.679 12.009 1.00 40.03 428 ARG A N 1
ATOM 3370 C CA . ARG A 1 428 ? 29.644 30.475 11.485 1.00 40.03 428 ARG A CA 1
ATOM 3371 C C . ARG A 1 428 ? 30.905 30.271 12.308 1.00 40.03 428 ARG A C 1
ATOM 3373 O O . ARG A 1 428 ? 31.823 31.049 12.126 1.00 40.03 428 ARG A O 1
ATOM 3380 N N . ASP A 1 429 ? 30.883 29.301 13.211 1.00 38.34 429 ASP A N 1
ATOM 3381 C CA . ASP A 1 429 ? 32.021 28.457 13.592 1.00 38.34 429 ASP A CA 1
ATOM 3382 C C . ASP A 1 429 ? 31.527 27.452 14.640 1.00 38.34 429 ASP A C 1
ATOM 3384 O O . ASP A 1 429 ? 31.452 27.735 15.833 1.00 38.34 429 ASP A O 1
ATOM 3388 N N . SER A 1 430 ? 31.134 26.259 14.195 1.00 35.53 430 SER A N 1
ATOM 3389 C CA . SER A 1 430 ? 31.007 25.103 15.083 1.00 35.53 430 SER A CA 1
ATOM 3390 C C . SER A 1 430 ? 31.642 23.894 14.416 1.00 35.53 430 SER A C 1
ATOM 3392 O O . SER A 1 430 ? 31.252 23.451 13.337 1.00 35.53 430 SER A O 1
ATOM 3394 N N . ASN A 1 431 ? 32.695 23.425 15.080 1.00 34.28 431 ASN A N 1
ATOM 3395 C CA . ASN A 1 431 ? 33.437 22.223 14.768 1.00 34.28 431 ASN A CA 1
ATOM 3396 C C . ASN A 1 431 ? 32.492 21.029 14.614 1.00 34.28 431 ASN A C 1
ATOM 3398 O O . ASN A 1 431 ? 31.585 20.819 15.419 1.00 34.28 431 ASN A O 1
ATOM 3402 N N . ILE A 1 432 ? 32.750 20.245 13.573 1.00 33.94 432 ILE A N 1
ATOM 3403 C CA . ILE A 1 432 ? 32.099 18.974 13.278 1.00 33.94 432 ILE A CA 1
ATOM 3404 C C . ILE A 1 432 ? 32.303 18.050 14.487 1.00 33.94 432 ILE A C 1
ATOM 3406 O O . ILE A 1 432 ? 33.406 17.563 14.726 1.00 33.94 432 ILE A O 1
ATOM 3410 N N . LEU A 1 433 ? 31.239 17.834 15.263 1.00 35.03 433 LEU A N 1
ATOM 3411 C CA . LEU A 1 433 ? 31.177 16.786 16.276 1.00 35.03 433 LEU A CA 1
ATOM 3412 C C . LEU A 1 433 ? 31.007 15.446 15.559 1.00 35.03 433 LEU A C 1
ATOM 3414 O O . LEU A 1 433 ? 29.930 15.104 15.071 1.00 35.03 433 LEU A O 1
ATOM 3418 N N . THR A 1 434 ? 32.100 14.700 15.471 1.00 34.84 434 THR A N 1
ATOM 3419 C CA . THR A 1 434 ? 32.114 13.304 15.042 1.00 34.84 434 THR A CA 1
ATOM 3420 C C . THR A 1 434 ? 31.401 12.467 16.106 1.00 34.84 434 THR A C 1
ATOM 3422 O O . THR A 1 434 ? 31.846 12.410 17.252 1.00 34.84 434 THR A O 1
ATOM 3425 N N . PHE A 1 435 ? 30.288 11.824 15.750 1.00 35.66 435 PHE A N 1
ATOM 3426 C CA . PHE A 1 435 ? 29.635 10.851 16.627 1.00 35.66 435 PHE A CA 1
ATOM 3427 C C . PHE A 1 435 ? 30.568 9.650 16.861 1.00 35.66 435 PHE A C 1
ATOM 3429 O O . PHE A 1 435 ? 31.170 9.167 15.896 1.00 35.66 435 PHE A O 1
ATOM 3436 N N . PRO A 1 436 ? 30.695 9.140 18.100 1.00 39.16 436 PRO A N 1
ATOM 3437 C CA . PRO A 1 436 ? 31.421 7.904 18.338 1.00 39.16 436 PRO A CA 1
ATOM 3438 C C . PRO A 1 436 ? 30.688 6.742 17.661 1.00 39.16 436 PRO A C 1
ATOM 3440 O O . PRO A 1 436 ? 29.468 6.597 17.753 1.00 39.16 436 PRO A O 1
ATOM 3443 N N . GLN A 1 437 ? 31.460 5.936 16.940 1.00 42.28 437 GLN A N 1
ATOM 3444 C CA . GLN A 1 437 ? 31.005 4.741 16.247 1.00 42.28 437 GLN A CA 1
ATOM 3445 C C . GLN A 1 437 ? 30.491 3.718 17.270 1.00 42.28 437 GLN A C 1
ATOM 3447 O O . GLN A 1 437 ? 31.172 3.411 18.244 1.00 42.28 437 GLN A O 1
ATOM 3452 N N . PHE A 1 438 ? 29.271 3.224 17.057 1.00 49.94 438 PHE A N 1
ATOM 3453 C CA . PHE A 1 438 ? 28.646 2.205 17.897 1.00 49.94 438 PHE A CA 1
ATOM 3454 C C . PHE A 1 438 ? 29.406 0.879 17.758 1.00 49.94 438 PHE A C 1
ATOM 3456 O O . PHE A 1 438 ? 29.453 0.308 16.668 1.00 49.94 438 PHE A O 1
ATOM 3463 N N . ASP A 1 439 ? 30.003 0.417 18.854 1.00 73.38 439 ASP A N 1
ATOM 3464 C CA . ASP A 1 439 ? 30.744 -0.841 18.940 1.00 73.38 439 ASP A CA 1
ATOM 3465 C C . ASP A 1 439 ? 29.871 -1.899 19.634 1.00 73.38 439 ASP A C 1
ATOM 3467 O O . ASP A 1 439 ? 29.684 -1.896 20.855 1.00 73.38 439 ASP A O 1
ATOM 3471 N N . SER A 1 440 ? 29.290 -2.789 18.828 1.00 57.69 440 SER A N 1
ATOM 3472 C CA . SER A 1 440 ? 28.433 -3.879 19.299 1.00 57.69 440 SER A CA 1
ATOM 3473 C C . SER A 1 440 ? 29.175 -4.886 20.177 1.00 57.69 440 SER A C 1
ATOM 3475 O O . SER A 1 440 ? 28.556 -5.500 21.051 1.00 57.69 440 SER A O 1
ATOM 3477 N N . ASP A 1 441 ? 30.485 -5.030 19.989 1.00 64.50 441 ASP A N 1
ATOM 3478 C CA . ASP A 1 441 ? 31.292 -6.032 20.681 1.00 64.50 441 ASP A CA 1
ATOM 3479 C C . ASP A 1 441 ? 31.640 -5.544 22.092 1.00 64.50 441 ASP A C 1
ATOM 3481 O O . ASP A 1 441 ? 31.577 -6.309 23.059 1.00 64.50 441 ASP A O 1
ATOM 3485 N N . ALA A 1 442 ? 31.869 -4.235 22.247 1.00 72.69 442 ALA A N 1
ATOM 3486 C CA . ALA A 1 442 ? 31.994 -3.592 23.555 1.00 72.69 442 ALA A CA 1
ATOM 3487 C C . ALA A 1 442 ? 30.701 -3.698 24.390 1.00 72.69 442 ALA A C 1
ATOM 3489 O O . ALA A 1 442 ? 30.753 -3.846 25.616 1.00 72.69 442 ALA A O 1
ATOM 3490 N N . MET A 1 443 ? 29.533 -3.660 23.740 1.00 74.94 443 MET A N 1
ATOM 3491 C CA . MET A 1 443 ? 28.241 -3.827 24.413 1.00 74.94 443 MET A CA 1
ATOM 3492 C C . MET A 1 443 ? 28.030 -5.272 24.893 1.00 74.94 443 MET A C 1
ATOM 3494 O O . MET A 1 443 ? 27.614 -5.482 26.033 1.00 74.94 443 MET A O 1
ATOM 3498 N N . LEU A 1 444 ? 28.360 -6.265 24.061 1.00 64.06 444 LEU A N 1
ATOM 3499 C CA . LEU A 1 444 ? 28.280 -7.688 24.415 1.00 64.06 444 LEU A CA 1
ATOM 3500 C C . LEU A 1 444 ? 29.235 -8.054 25.560 1.00 64.06 444 LEU A C 1
ATOM 3502 O O . LEU A 1 444 ? 28.818 -8.707 26.515 1.00 64.06 444 LEU A O 1
ATOM 3506 N N . ALA A 1 445 ? 30.467 -7.539 25.538 1.00 69.19 445 ALA A N 1
ATOM 3507 C CA . ALA A 1 445 ? 31.432 -7.749 26.619 1.00 69.19 445 ALA A CA 1
ATOM 3508 C C . ALA A 1 445 ? 30.957 -7.169 27.967 1.00 69.19 445 ALA A C 1
ATOM 3510 O O . ALA A 1 445 ? 31.238 -7.729 29.030 1.00 69.19 445 ALA A O 1
ATOM 3511 N N . ASN A 1 446 ? 30.211 -6.059 27.944 1.00 70.88 446 ASN A N 1
ATOM 3512 C CA . ASN A 1 446 ? 29.614 -5.487 29.151 1.00 70.88 446 ASN A CA 1
ATOM 3513 C C . ASN A 1 446 ? 28.435 -6.312 29.679 1.00 70.88 446 ASN A C 1
ATOM 3515 O O . ASN A 1 446 ? 28.257 -6.381 30.894 1.00 70.88 446 ASN A O 1
ATOM 3519 N N . LEU A 1 447 ? 27.661 -6.959 28.804 1.00 61.97 447 LEU A N 1
ATOM 3520 C CA . LEU A 1 447 ? 26.570 -7.847 29.210 1.00 61.97 447 LEU A CA 1
ATOM 3521 C C . LEU A 1 447 ? 27.108 -9.129 29.861 1.00 61.97 447 LEU A C 1
ATOM 3523 O O . LEU 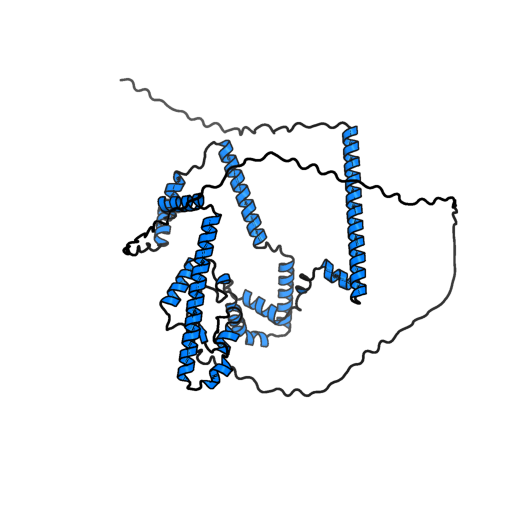A 1 447 ? 26.650 -9.483 30.947 1.00 61.97 447 LEU A O 1
ATOM 3527 N N . ASP A 1 448 ? 28.145 -9.751 29.297 1.00 68.81 448 ASP A N 1
ATOM 3528 C CA . ASP A 1 448 ? 28.783 -10.935 29.900 1.00 68.81 448 ASP A CA 1
ATOM 3529 C C . ASP A 1 448 ? 29.380 -10.632 31.282 1.00 68.81 448 ASP A C 1
ATOM 3531 O O . ASP A 1 448 ? 29.312 -11.444 32.209 1.00 68.81 448 ASP A O 1
ATOM 3535 N N . ARG A 1 449 ? 29.906 -9.416 31.464 1.00 69.25 449 ARG A N 1
ATOM 3536 C CA . ARG A 1 449 ? 30.419 -8.954 32.758 1.00 69.25 449 ARG A CA 1
ATOM 3537 C C . ARG A 1 449 ? 29.311 -8.699 33.784 1.00 69.25 449 ARG A C 1
ATOM 3539 O O . ARG A 1 449 ? 29.574 -8.785 34.982 1.00 69.25 449 ARG A O 1
ATOM 3546 N N . MET A 1 450 ? 28.102 -8.367 33.328 1.00 58.69 450 MET A N 1
ATOM 3547 C CA . MET A 1 450 ? 26.970 -8.015 34.189 1.00 58.69 450 MET A CA 1
ATOM 3548 C C . MET A 1 450 ? 26.152 -9.240 34.615 1.00 58.69 450 MET A C 1
ATOM 3550 O O . MET A 1 450 ? 25.623 -9.253 35.725 1.00 58.69 450 MET A O 1
ATOM 3554 N N . PHE A 1 451 ? 26.077 -10.272 33.771 1.00 77.12 451 PHE A N 1
ATOM 3555 C CA . PHE A 1 451 ? 25.274 -11.471 34.042 1.00 77.12 451 PHE A CA 1
ATOM 3556 C C . PHE A 1 451 ? 26.089 -12.688 34.490 1.00 77.12 451 PHE A C 1
ATOM 3558 O O . PHE A 1 451 ? 25.506 -13.632 35.022 1.00 77.12 451 PHE A O 1
ATOM 3565 N N . GLY A 1 452 ? 27.422 -12.639 34.368 1.00 63.16 452 GLY A N 1
ATOM 3566 C CA . GLY A 1 452 ? 28.293 -13.766 34.694 1.00 63.16 452 GLY A CA 1
ATOM 3567 C C . GLY A 1 452 ? 28.067 -14.965 33.760 1.00 63.16 452 GLY A C 1
ATOM 3568 O O . GLY A 1 452 ? 27.112 -14.985 32.981 1.00 63.16 452 GLY A O 1
ATOM 3569 N N . PRO A 1 453 ? 28.951 -15.977 33.791 1.00 62.09 453 PRO A N 1
ATOM 3570 C CA . PRO A 1 453 ? 28.759 -17.171 32.980 1.00 62.09 453 PRO A CA 1
ATOM 3571 C C . PRO A 1 453 ? 27.469 -17.884 33.400 1.00 62.09 453 PRO A C 1
ATOM 3573 O O . PRO A 1 453 ? 27.240 -18.124 34.588 1.00 62.09 453 PRO A O 1
ATOM 3576 N N . ALA A 1 454 ? 26.631 -18.204 32.412 1.00 58.50 454 ALA A N 1
ATOM 3577 C CA . ALA A 1 454 ? 25.424 -18.994 32.615 1.00 58.50 454 ALA A CA 1
ATOM 3578 C C . ALA A 1 454 ? 25.782 -20.374 33.218 1.00 58.50 454 ALA A C 1
ATOM 3580 O O . ALA A 1 454 ? 26.806 -20.941 32.825 1.00 58.50 454 ALA A O 1
ATOM 3581 N N . PRO A 1 455 ? 24.988 -20.891 34.175 1.00 59.03 455 PRO A N 1
ATOM 3582 C CA . PRO A 1 455 ? 25.219 -22.196 34.795 1.00 59.03 455 PRO A CA 1
ATOM 3583 C C . PRO A 1 455 ? 25.021 -23.376 33.839 1.00 59.03 455 PRO A C 1
ATOM 3585 O O . PRO A 1 455 ? 24.155 -23.279 32.936 1.00 59.03 455 PRO A O 1
#

Organism: NCBI:txid1912936

Secondary structure (DSSP, 8-state):
------------------PPPP---------HHHHHHHHHHHHHHHHHHHHHHHHHHHHHHHHHHHHHHHTT--HHHHHHHHHSHHHHGGGS-----HHHHHHHHHHHHSS-TT--THHHHHHHHHHHHHHSS--HHHHHHHHHHHHHHHHHHHHS----HHHHHHHHHHHHHHHHHHHHHHHHHH-----SHHHHHHHHHHH---HHHHHHHHHHHHHHHHHHHHHHHHHHHHHHHHHHHHHHHHHHHHHHHHHHHHT--HHHHHHHT--TT----STTIIIIIIIHH-EEE----TTS-SS-HHHH---HHHHHHHHHHHHH-TTTSEEE--------PPP----------------------------------------------PPPP----------PPPP---PPPP-------------------PPPPP-HHHHHHHHHHHH-S--

Foldseek 3Di:
DDDDDDDDDDDDDDDDPPDDPPPDDPDDDDDPVRVVVVVVVVVVVVVVVVVVVVVVVVVVLVVLVVVCVVVVHDSVVSVCCVVCDVVVVVPVPPPQDLVVLVLVVLCVVPPCVPDDPVVSVVSCVVCVVVSVPDDPVVSVVSSVVVVVVVCCCVVPPCCDPVVVVVVVVVVVVVVVVVVVVVCVPPVPDPDDPVVQVCCCPPVVDHPVNVVVVVVVCVVCPVVRVVVVLVVLLVVLLVLLQVLVQVLLLVVLVVVCVVPPCVVVCCVQPVDNNLGQDQVCCCPRPCVRVQKDFAPDDPQFDSGRSVPGDSDNVVSVVSSVCSVPVVPPGIDRNPCPDDDPDPDDDDDDDDDDDDDDDDDDDDDDDDDDDDDDDDDDDDDDDDDDDDDDDDDDDDDDDDDDDDDDDDDDDDDDDDDDDDDDDDDDDDDPDDDDDDDDDDDPVVVVVVVCVVPPDDD

Mean predicted aligned error: 21.37 Å